Protein 3V2H (pdb70)

Secondary structure (DSSP, 8-state):
---EEEEET-SSHHHHHHHHHHHHTT-EEEEE----HHHHHHHHHHHHTT-SS-EEEE-----HHHHH---TTTTSS-SEEEE---------GGG--HHHHHHHHIIIIIHHHHHHHHHS---TTS-EEEEEE--GGGTS--TT-HHHHHHHHH--HHHHHHHHHGGGTEEEEEE---SB----TT-SPBPHHHHHHHHHHHHSSGGGG--S-EE--TTGGG-/---EEEEES-SSHHHHHHHHHHHHTT-EEEEES---HHHHHHHHHHHHTT-SS-EEEE-----HHHHH---HHHHSS-SEEEE---------GGG--HHHHHHHHIIIIIHHHHHHHHHS---TTS-EEEEEE--GGGTS--TT-HHHHHHHHH--HHHHHHHHTGGGTEEEEEE---SB---TT-SPBPHHHHHHHHHHHHSGGGGG--S-EE--TTSTT-

Foldseek 3Di:
DLAEEEFEACLAFLSVLLLQVVQLVAYEYEYEDDDDPVSQVVSQVVSVVRHPDHTYYQHQDLDLVSLVPPCCVPSVAHQEYEQDFADFFFDAPVPDDPVVLSVRLSRLAVSVVSNVVNRVVSLVVLAHEYEYEQACLLPPNDGRGVSNSVSSVNVVVQLVVCVVCVRSRYAGEYEHEAAAVSCAPQPDHNYSNNSSVVVVVCSDPVVSVPHSYYHYYNCNNVD/DLAEEEFEPCLDFQSVLLLQVVQLVAYEYEYEDDDDPVSQVVSQVVSVVRHPDHYYYQYQDLDLVSLLVPCCVPSVAHQEYEQDFADFDFDAPVPDDPVNLSRRLSRLAVSLVSNCVNRPPSLVVLAHEYEYEAAVLLVPNDGRGVSNSVSSVNLCVQLVVQVVCVR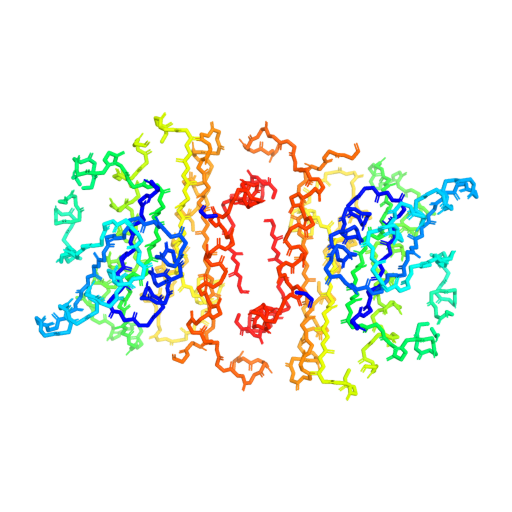RRYAGEYEHEAAACCAPQPDHDYSNNSSVVVVVCSDSVVSVPHSYYHYYNCNVVD

InterPro domains:
  IPR002347 Short-chain dehydrogenase/reductase SDR [PF00106] (3-197)
  IPR002347 Short-chain dehydrogenase/reductase SDR [PR00080] (80-91)
  IPR002347 Short-chain dehydrogenase/reductase SDR [PR00080] (133-141)
  IPR002347 Short-chain dehydrogenase/reductase SDR [PR00080] (153-172)
  IPR002347 Short-chain dehydrogenase/reductase SDR [PR00081] (4-21)
  IPR002347 Short-chain dehydrogenase/reductase SDR [PR00081] (80-91)
  IPR002347 Short-chain dehydrogenase/reductase SDR [PR00081] (127-143)
  IPR002347 Short-chain dehydrogenase/reductase SDR [PR00081] (153-172)
  IPR002347 Short-chain dehydrogenase/reductase SDR [PR00081] (174-191)
  IPR002347 Short-chain dehydrogenase/reductase SDR [PR00081] (219-239)
  IPR011294 3-hydroxybutyrate dehydrogenase [TIGR01963] (3-258)
  IPR020904 Short-chain dehydrogenase/reductase, conserved site [PS00061] (140-168)
  IPR036291 NAD(P)-binding domain superfamily [SSF51735] (3-257)
  IPR050259 Short-chain dehydrogenases/reductases [PTHR42879] (2-257)

B-factor: mean 44.95, std 5.5, range [20.0, 103.98]

Solvent-accessible surface area: 18504 Å² total

Nearest PDB structures (foldseek):
  8zax-assembly1_A  TM=9.103E-01  e=6.165E-22  Limosilactobacillus fermentum
  8yai-assembly1_A  TM=9.078E-01  e=9.492E-22  Limosilactobacillus fermentum
  4bmn-assembly1_B  TM=9.056E-01  e=1.488E-19  Ralstonia sp. DSMZ 6428
  6drr-assembly1_B  TM=8.746E-01  e=8.890E-19  Campylobacter jejuni
  6nj7-assembly1_D-2  TM=8.595E-01  e=1.605E-14  Homo sapiens

Radius of gyration: 22.9 Å; Cα contacts (8 Å, |Δi|>4): 1003; chains: 2; bounding box: 63×67×41 Å

Organism: Rhizobium meliloti (strain 1021) (NCBI:txid266834)

CATH classification: 3.40.50.720

Sequence (445 aa):
STKTAVITGSTSGIGLAIARTLAKAGANIVLNGFGAPDEIRTVTDEVAGLSSGTVLHHPADTKPSEIADAVADRFGGADILVNNAGVQFVEKIEDFPVEQWDRIIAVNLSSSFHTIRGAIPPKKKGWGRIINIASAHGLVASPFKSAYVAAKHGIGLTKTVALEVAESGVTVNSICPGYVLTGQPTKKFITVEQVASLALYLAGDDAAQITGTHVSDGGWTAQSTKTAVITGSTSGIGLAIARTLAKAGANIVLNGFGAPDEIRTVTDEVAGLSSGTVLHHPADTKPSEIADAVADRFGGADILVNNAGVQFVEKIEDFPVEQWDRIIAVNLSSSFHTIRGAIPPKKKGWGRIINIASAHGLVASPFKSAYVAAKHGIGLTKTVALEVAESGVTVNSICPGYVLGQPTKKFITVEQVASLALYLAGDDAAQITGTHVSDGGWTAQ

Structure (mmCIF, N/CA/C/O backbone):
data_3V2H
#
_entry.id   3V2H
#
_cell.length_a   89.166
_cell.length_b   89.166
_cell.length_c   140.318
_cell.angle_alpha   90.00
_cell.angle_beta   90.00
_cell.angle_gamma   90.00
#
_symmetry.space_group_name_H-M   'P 41 21 2'
#
loop_
_entity.id
_entity.type
_entity.pdbx_description
1 polymer 'D-beta-hydroxybutyrate dehydrogenase'
2 water water
#
loop_
_atom_site.group_PDB
_atom_site.id
_atom_site.type_symbol
_atom_site.label_atom_id
_atom_site.label_alt_id
_atom_site.label_comp_id
_atom_site.label_asym_id
_atom_site.label_entity_id
_atom_site.label_seq_id
_atom_site.pdbx_PDB_ins_code
_atom_site.Cartn_x
_atom_site.Cartn_y
_atom_site.Cartn_z
_atom_site.occupancy
_atom_site.B_iso_or_equiv
_atom_site.auth_seq_id
_atom_site.auth_comp_id
_atom_site.auth_asym_id
_atom_site.auth_atom_id
_atom_site.pdbx_PDB_model_num
ATOM 1 N N . SER A 1 22 ? -20.205 24.407 8.467 1.00 50.67 -1 SER A N 1
ATOM 2 C CA . SER A 1 22 ? -19.798 25.806 8.584 1.00 51.77 -1 SER A CA 1
ATOM 3 C C . SER A 1 22 ? -18.454 25.940 9.294 1.00 51.73 -1 SER A C 1
ATOM 4 O O . SER A 1 22 ? -18.257 25.419 10.396 1.00 51.35 -1 SER A O 1
ATOM 23 N N . THR A 1 25 ? -14.852 31.085 11.964 1.00 50.63 2 THR A N 1
ATOM 24 C CA . THR A 1 25 ? -13.784 31.145 12.977 1.00 50.74 2 THR A CA 1
ATOM 25 C C . THR A 1 25 ? -12.555 30.291 12.641 1.00 50.06 2 THR A C 1
ATOM 26 O O . THR A 1 25 ? -11.427 30.651 12.989 1.00 48.92 2 THR A O 1
ATOM 30 N N . LYS A 1 26 ? -12.781 29.161 11.976 1.00 48.58 3 LYS A N 1
ATOM 31 C CA . LYS A 1 26 ? -11.702 28.241 11.627 1.00 47.20 3 LYS A CA 1
ATOM 32 C C . LYS A 1 26 ? -10.787 28.772 10.523 1.00 46.03 3 LYS A C 1
ATOM 33 O O . LYS A 1 26 ? -11.243 29.403 9.572 1.00 46.07 3 LYS A O 1
ATOM 39 N N . THR A 1 27 ? -9.492 28.507 10.665 1.00 45.29 4 THR A N 1
ATOM 40 C CA . THR A 1 27 ? -8.492 29.003 9.727 1.00 45.07 4 THR A CA 1
ATOM 41 C C . THR A 1 27 ? -7.911 27.872 8.892 1.00 43.24 4 THR A C 1
ATOM 42 O O . THR A 1 27 ? -7.594 26.803 9.416 1.00 42.66 4 THR A O 1
ATOM 46 N N . ALA A 1 28 ? -7.765 28.109 7.594 1.00 42.63 5 ALA A N 1
ATOM 47 C CA . ALA A 1 28 ? -7.237 27.082 6.706 1.00 41.68 5 ALA A CA 1
ATOM 48 C C . ALA A 1 28 ? -6.018 27.563 5.936 1.00 41.16 5 ALA A C 1
ATOM 49 O O . ALA A 1 28 ? -6.069 28.574 5.244 1.00 42.43 5 ALA A O 1
ATOM 51 N N . VAL A 1 29 ? -4.918 26.836 6.064 1.00 40.51 6 VAL A N 1
ATOM 52 C CA . VAL A 1 29 ? -3.752 27.083 5.231 1.00 40.88 6 VAL A CA 1
ATOM 53 C C . VAL A 1 29 ? -3.794 26.092 4.073 1.00 40.56 6 VAL A C 1
ATOM 54 O O . VAL A 1 29 ? -4.104 24.917 4.274 1.00 40.31 6 VAL A O 1
ATOM 58 N N . ILE A 1 30 ? -3.505 26.559 2.863 1.00 39.87 7 ILE A N 1
ATOM 59 C CA . ILE A 1 30 ? -3.560 25.684 1.698 1.00 40.25 7 ILE A CA 1
ATOM 60 C C . ILE A 1 30 ? -2.436 25.966 0.710 1.00 40.97 7 ILE A C 1
ATOM 61 O O . ILE A 1 30 ? -2.429 26.999 0.041 1.00 42.02 7 ILE A O 1
ATOM 66 N N . THR A 1 31 ? -1.492 25.036 0.617 1.00 40.40 8 THR A N 1
ATOM 67 C CA . THR A 1 31 ? -0.347 25.193 -0.272 1.00 40.94 8 THR A CA 1
ATOM 68 C C . THR A 1 31 ? -0.728 24.900 -1.721 1.00 40.83 8 THR A C 1
ATOM 69 O O . THR A 1 31 ? -1.503 23.984 -1.997 1.00 41.07 8 THR A O 1
ATOM 73 N N . GLY A 1 32 ? -0.180 25.690 -2.640 1.00 41.22 9 GLY A N 1
ATOM 74 C CA . GLY A 1 32 ? -0.472 25.551 -4.056 1.00 41.21 9 GLY A CA 1
ATOM 75 C C . GLY A 1 32 ? -1.939 25.756 -4.386 1.00 40.98 9 GLY A C 1
ATOM 76 O O . GLY A 1 32 ? -2.543 24.945 -5.086 1.00 40.94 9 GLY A O 1
ATOM 77 N N . SER A 1 33 ? -2.515 26.848 -3.893 1.00 41.95 10 SER A N 1
ATOM 78 C CA . SER A 1 33 ? -3.946 27.083 -4.046 1.00 41.58 10 SER A CA 1
ATOM 79 C C . SER A 1 33 ? -4.275 28.271 -4.943 1.00 42.30 10 SER A C 1
ATOM 80 O O . SER A 1 33 ? -5.421 28.710 -4.994 1.00 42.84 10 SER A O 1
ATOM 83 N N . THR A 1 34 ? -3.277 28.786 -5.653 1.00 42.74 11 THR A N 1
ATOM 84 C CA . THR A 1 34 ? -3.504 29.884 -6.581 1.00 43.26 11 THR A CA 1
ATOM 85 C C . THR A 1 34 ? -4.129 29.377 -7.877 1.00 43.12 11 THR A C 1
ATOM 86 O O . THR A 1 34 ? -4.407 30.152 -8.793 1.00 43.37 11 THR A O 1
ATOM 90 N N . SER A 1 35 ? -4.346 28.068 -7.944 1.00 42.93 12 SER A N 1
ATOM 91 C CA . SER A 1 35 ? -4.987 27.451 -9.096 1.00 43.11 12 SER A CA 1
ATOM 92 C C . SER A 1 35 ? -5.397 26.018 -8.781 1.00 42.71 12 SER A C 1
ATOM 93 O O . SER A 1 35 ? -5.177 25.526 -7.674 1.00 42.30 12 SER A O 1
ATOM 96 N N . GLY A 1 36 ? -6.007 25.365 -9.764 1.00 42.73 13 GLY A N 1
ATOM 97 C CA . GLY A 1 36 ? -6.327 23.952 -9.684 1.00 42.44 13 GLY A CA 1
ATOM 98 C C . GLY A 1 36 ? -7.021 23.495 -8.415 1.00 42.35 13 GLY A C 1
ATOM 99 O O . GLY A 1 36 ? -7.852 24.206 -7.842 1.00 42.20 13 GLY A O 1
ATOM 100 N N . ILE A 1 37 ? -6.665 22.292 -7.975 1.00 41.68 14 ILE A N 1
ATOM 101 C CA . ILE A 1 37 ? -7.343 21.639 -6.859 1.00 40.98 14 ILE A CA 1
ATOM 102 C C . ILE A 1 37 ? -7.322 22.465 -5.584 1.00 40.48 14 ILE A C 1
ATOM 103 O O . ILE A 1 37 ? -8.356 22.656 -4.951 1.00 40.40 14 ILE A O 1
ATOM 108 N N . GLY A 1 38 ? -6.143 22.943 -5.203 1.00 40.80 15 GLY A N 1
ATOM 109 C CA . GLY A 1 38 ? -6.004 23.736 -3.996 1.00 40.58 15 GLY A CA 1
ATOM 110 C C . GLY A 1 38 ? -6.932 24.935 -3.986 1.00 41.26 15 GLY A C 1
ATOM 111 O O . GLY A 1 38 ? -7.529 25.254 -2.961 1.00 41.44 15 GLY A O 1
ATOM 112 N N . LEU A 1 39 ? -7.050 25.598 -5.132 1.00 41.08 16 LEU A N 1
ATOM 113 C CA . LEU A 1 39 ? -7.927 26.754 -5.266 1.00 41.29 16 LEU A CA 1
ATOM 114 C C . LEU A 1 39 ? -9.393 26.363 -5.092 1.00 41.83 16 LEU A C 1
ATOM 115 O O . LEU A 1 39 ? -10.140 27.018 -4.368 1.00 42.12 16 LEU A O 1
ATOM 120 N N . ALA A 1 40 ? -9.805 25.292 -5.761 1.00 41.67 17 ALA A N 1
ATOM 121 C CA . ALA A 1 40 ? -11.155 24.772 -5.597 1.00 41.34 17 ALA A CA 1
ATOM 122 C C . ALA A 1 40 ? -11.456 24.528 -4.124 1.00 41.43 17 ALA A C 1
ATOM 123 O O . ALA A 1 40 ? -12.569 24.764 -3.662 1.00 42.30 17 ALA A O 1
ATOM 125 N N . ILE A 1 41 ? -10.460 24.050 -3.389 1.00 40.89 18 ILE A N 1
ATOM 126 C CA . ILE A 1 41 ? -10.651 23.710 -1.988 1.00 40.87 18 ILE A CA 1
ATOM 127 C C . ILE A 1 41 ? -10.640 24.961 -1.132 1.00 41.37 18 ILE A C 1
ATOM 128 O O . ILE A 1 41 ? -11.401 25.074 -0.174 1.00 42.14 18 ILE A O 1
ATOM 133 N N . ALA A 1 42 ? -9.771 25.901 -1.476 1.00 41.57 19 ALA A N 1
ATOM 134 C CA . ALA A 1 42 ? -9.774 27.194 -0.813 1.00 41.88 19 ALA A CA 1
ATOM 135 C C . ALA A 1 42 ? -11.133 27.868 -0.968 1.00 42.68 19 ALA A C 1
ATOM 136 O O . ALA A 1 42 ? -11.630 28.485 -0.031 1.00 43.94 19 ALA A O 1
ATOM 138 N N . ARG A 1 43 ? -11.736 27.748 -2.146 1.00 42.02 20 ARG A N 1
ATOM 139 C CA . ARG A 1 43 ? -13.041 28.353 -2.387 1.00 42.78 20 ARG A CA 1
ATOM 140 C C . ARG A 1 43 ? -14.126 27.694 -1.544 1.00 44.06 20 ARG A C 1
ATOM 141 O O . ARG A 1 43 ? -14.944 28.373 -0.918 1.00 45.31 20 ARG A O 1
ATOM 149 N N . THR A 1 44 ? -14.128 26.367 -1.532 1.00 43.84 21 THR A N 1
ATOM 150 C CA . THR A 1 44 ? -15.133 25.609 -0.797 1.00 43.79 21 THR A CA 1
ATOM 151 C C . THR A 1 44 ? -15.113 25.978 0.679 1.00 43.94 21 THR A C 1
ATOM 152 O O . TH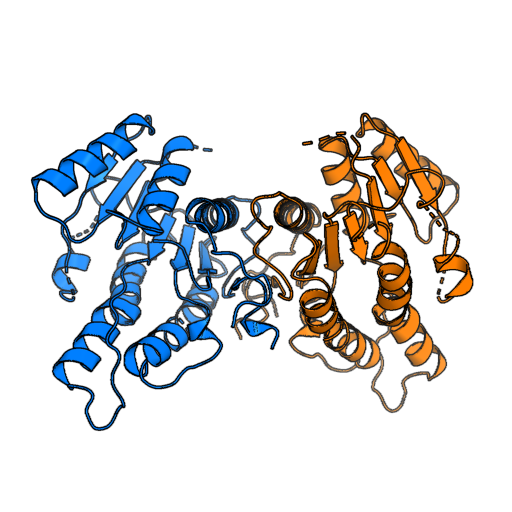R A 1 44 ? -16.147 26.294 1.261 1.00 44.96 21 THR A O 1
ATOM 156 N N . LEU A 1 45 ? -13.928 25.951 1.276 1.00 43.42 22 LEU A N 1
ATOM 157 C CA . LEU A 1 45 ? -13.776 26.325 2.677 1.00 44.88 22 LEU A CA 1
ATOM 158 C C . LEU A 1 45 ? -14.153 27.788 2.934 1.00 46.24 22 LEU A C 1
ATOM 159 O O . LEU A 1 45 ? -14.642 28.136 4.010 1.00 46.54 22 LEU A O 1
ATOM 164 N N . ALA A 1 46 ? -13.927 28.640 1.938 1.00 45.51 23 ALA A N 1
ATOM 165 C CA . ALA A 1 46 ? -14.268 30.051 2.055 1.00 45.98 23 ALA A CA 1
ATOM 166 C C . ALA A 1 46 ? -15.782 30.246 2.131 1.00 47.52 23 ALA A C 1
ATOM 167 O O . ALA A 1 46 ? -16.275 31.008 2.961 1.00 48.61 23 ALA A O 1
ATOM 169 N N . LYS A 1 47 ? -16.522 29.548 1.275 1.00 46.93 24 LYS A N 1
ATOM 170 C CA . LYS A 1 47 ? -17.980 29.648 1.296 1.00 48.08 24 LYS A CA 1
ATOM 171 C C . LYS A 1 47 ? -18.548 29.190 2.640 1.00 48.52 24 LYS A C 1
ATOM 172 O O . LYS A 1 47 ? -19.702 29.468 2.966 1.00 48.80 24 LYS A O 1
ATOM 178 N N . ALA A 1 48 ? -17.730 28.486 3.415 1.00 48.28 25 ALA A N 1
ATOM 179 C CA . ALA A 1 48 ? -18.179 27.906 4.674 1.00 48.79 25 ALA A CA 1
ATOM 180 C C . ALA A 1 48 ? -17.878 28.815 5.863 1.00 49.68 25 ALA A C 1
ATOM 181 O O . ALA A 1 48 ? -18.318 28.550 6.982 1.00 50.32 25 ALA A O 1
ATOM 183 N N . GLY A 1 49 ? -17.125 29.882 5.617 1.00 48.96 26 GLY A N 1
ATOM 184 C CA . GLY A 1 49 ? -16.866 30.885 6.634 1.00 49.53 26 GLY A CA 1
ATOM 185 C C . GLY A 1 49 ? -15.441 30.946 7.148 1.00 49.77 26 GLY A C 1
ATOM 186 O O . GLY A 1 49 ? -15.122 31.758 8.017 1.00 50.61 26 GLY A O 1
ATOM 187 N N . ALA A 1 50 ? -14.573 30.098 6.609 1.00 48.52 27 ALA A N 1
ATOM 188 C CA . ALA A 1 50 ? -13.218 29.973 7.135 1.00 47.79 27 ALA A CA 1
ATOM 189 C C . ALA A 1 50 ? -12.294 31.076 6.640 1.00 46.92 27 ALA A C 1
ATOM 190 O O . ALA A 1 50 ? -12.431 31.551 5.516 1.00 47.15 27 ALA A O 1
ATOM 192 N N . ASN A 1 51 ? -11.366 31.496 7.494 1.00 46.57 28 ASN A N 1
ATOM 193 C CA . ASN A 1 51 ? -10.271 32.346 7.056 1.00 45.14 28 ASN A CA 1
ATOM 194 C C . ASN A 1 51 ? -9.353 31.484 6.212 1.00 44.88 28 ASN A C 1
ATOM 195 O O . ASN A 1 51 ? -9.132 30.315 6.527 1.00 45.31 28 ASN A O 1
ATOM 200 N N . ILE A 1 52 ? -8.818 32.045 5.138 1.00 43.95 29 ILE A N 1
ATOM 201 C CA . ILE A 1 52 ? -7.958 31.271 4.259 1.00 42.97 29 ILE A CA 1
ATOM 202 C C . ILE A 1 52 ? -6.598 31.918 4.086 1.00 43.11 29 ILE A C 1
ATOM 203 O O . ILE A 1 52 ? -6.487 33.137 3.958 1.00 43.82 29 ILE A O 1
ATOM 208 N N . VAL A 1 53 ? -5.563 31.087 4.089 1.00 42.63 30 VAL A N 1
ATOM 209 C CA . VAL A 1 53 ? -4.228 31.534 3.731 1.00 42.25 30 VAL A CA 1
ATOM 210 C C . VAL A 1 53 ? -3.800 30.836 2.448 1.00 42.36 30 VAL A C 1
ATOM 211 O O . VAL A 1 53 ? -3.466 29.652 2.455 1.00 41.58 30 VAL A O 1
ATOM 215 N N . LEU A 1 54 ? -3.829 31.574 1.344 1.00 42.90 31 LEU A N 1
ATOM 216 C CA . LEU A 1 54 ? -3.413 31.045 0.053 1.00 42.74 31 LEU A CA 1
ATOM 217 C C . LEU A 1 54 ? -1.898 30.995 -0.069 1.00 43.09 31 LEU A C 1
ATOM 218 O O . LEU A 1 54 ? -1.181 31.754 0.582 1.00 43.81 31 LEU A O 1
ATOM 223 N N . ASN A 1 55 ? -1.414 30.100 -0.917 1.00 42.64 32 ASN A N 1
ATOM 224 C CA . ASN A 1 55 ? 0.012 29.990 -1.166 1.00 42.91 32 ASN A CA 1
ATOM 225 C C . ASN A 1 55 ? 0.251 29.449 -2.562 1.00 43.69 32 ASN A C 1
ATOM 226 O O . ASN A 1 55 ? -0.530 28.638 -3.053 1.00 43.63 32 ASN A O 1
ATOM 231 N N . GLY A 1 56 ? 1.313 29.905 -3.216 1.00 45.89 33 GLY A N 1
ATOM 232 C CA . GLY A 1 56 ? 1.654 29.360 -4.516 1.00 47.58 33 GLY A CA 1
ATOM 233 C C . GLY A 1 56 ? 2.242 30.309 -5.542 1.00 49.29 33 GLY A C 1
ATOM 234 O O . GLY A 1 56 ? 2.292 31.526 -5.355 1.00 48.64 33 GLY A O 1
ATOM 235 N N . PHE A 1 57 ? 2.688 29.708 -6.640 1.00 51.11 34 PHE A N 1
ATOM 236 C CA . PHE A 1 57 ? 3.301 30.400 -7.764 1.00 52.86 34 PHE A CA 1
ATOM 237 C C . PHE A 1 57 ? 2.318 31.354 -8.435 1.00 53.34 34 PHE A C 1
ATOM 238 O O . PHE A 1 57 ? 1.110 31.282 -8.202 1.00 51.61 34 PHE A O 1
ATOM 246 N N . GLY A 1 58 ? 2.845 32.235 -9.282 1.00 54.09 35 GLY A N 1
ATOM 247 C CA . GLY A 1 58 ? 2.015 33.152 -10.040 1.00 53.19 35 GLY A CA 1
ATOM 248 C C . GLY A 1 58 ? 2.541 34.574 -10.074 1.00 53.95 35 GLY A C 1
ATOM 249 O O . GLY A 1 58 ? 3.103 35.068 -9.096 1.00 53.66 35 GLY A O 1
ATOM 250 N N . ALA A 1 59 ? 2.358 35.228 -11.218 1.00 54.26 36 ALA A N 1
ATOM 251 C CA . ALA A 1 59 ? 2.678 36.641 -11.363 1.00 53.01 36 ALA A CA 1
ATOM 252 C C . ALA A 1 59 ? 1.885 37.452 -10.343 1.00 52.57 36 ALA A C 1
ATOM 253 O O . ALA A 1 59 ? 0.838 37.007 -9.873 1.00 52.27 36 ALA A O 1
ATOM 255 N N . PRO A 1 60 ? 2.383 38.648 -9.996 1.00 52.76 37 PRO A N 1
ATOM 256 C CA . PRO A 1 60 ? 1.717 39.506 -9.009 1.00 52.00 37 PRO A CA 1
ATOM 257 C C . PRO A 1 60 ? 0.261 39.775 -9.369 1.00 51.93 37 PRO A C 1
ATOM 258 O O . PRO A 1 60 ? -0.611 39.675 -8.508 1.00 51.61 37 PRO A O 1
ATOM 262 N N . ASP A 1 61 ? 0.011 40.113 -10.629 1.00 52.37 38 ASP A N 1
ATOM 263 C CA . ASP A 1 61 ? -1.339 40.380 -11.111 1.00 52.84 38 ASP A CA 1
ATOM 264 C C . ASP A 1 61 ? -2.300 39.243 -10.769 1.00 52.86 38 ASP A C 1
ATOM 265 O O . ASP A 1 61 ? -3.405 39.471 -10.277 1.00 52.21 38 ASP A O 1
ATOM 270 N N . GLU A 1 62 ? -1.871 38.015 -11.039 1.00 53.07 39 GLU A N 1
ATOM 271 C CA . GLU A 1 62 ? -2.690 36.838 -10.779 1.00 52.74 39 GLU A CA 1
ATOM 272 C C . GLU A 1 62 ? -2.937 36.618 -9.289 1.00 51.54 39 GLU A C 1
ATOM 273 O O . GLU A 1 62 ? -4.074 36.402 -8.870 1.00 51.96 39 GLU A O 1
ATOM 279 N N . ILE A 1 63 ? -1.871 36.681 -8.497 1.00 50.94 40 ILE A N 1
ATOM 280 C CA . ILE A 1 63 ? -1.963 36.482 -7.052 1.00 50.52 40 ILE A CA 1
ATOM 281 C C . ILE A 1 63 ? -3.076 37.301 -6.393 1.00 50.94 40 ILE A C 1
ATOM 282 O O . ILE A 1 63 ? -3.834 36.781 -5.572 1.00 50.63 40 ILE A O 1
ATOM 287 N N . ARG A 1 64 ? -3.174 38.578 -6.750 1.00 51.26 41 ARG A N 1
ATOM 288 C CA . ARG A 1 64 ? -4.190 39.449 -6.160 1.00 51.68 41 ARG A CA 1
ATOM 289 C C . ARG A 1 64 ? -5.591 39.221 -6.736 1.00 51.52 41 ARG A C 1
ATOM 290 O O . ARG A 1 64 ? -6.592 39.363 -6.028 1.00 50.58 41 ARG A O 1
ATOM 298 N N . THR A 1 65 ? -5.662 38.863 -8.013 1.00 50.77 42 THR A N 1
ATOM 299 C CA . THR A 1 65 ? -6.943 38.531 -8.618 1.00 50.88 42 THR A CA 1
ATOM 300 C C . THR A 1 65 ? -7.564 37.355 -7.871 1.00 50.83 42 THR A C 1
ATOM 301 O O . THR A 1 65 ? -8.715 37.413 -7.436 1.00 50.82 42 THR A O 1
ATOM 305 N N . VAL A 1 66 ? -6.782 36.292 -7.713 1.00 50.12 43 VAL A N 1
ATOM 306 C CA . VAL A 1 66 ? -7.238 35.090 -7.027 1.00 49.93 43 VAL A CA 1
ATOM 307 C C . VAL A 1 66 ? -7.579 35.367 -5.564 1.00 49.63 43 VAL A C 1
ATOM 308 O O . VAL A 1 66 ? -8.582 34.879 -5.043 1.00 48.86 43 VAL A O 1
ATOM 312 N N . THR A 1 67 ? -6.737 36.152 -4.903 1.00 49.38 44 THR A N 1
ATOM 313 C CA . THR A 1 67 ? -6.926 36.449 -3.491 1.00 48.88 44 THR A CA 1
ATOM 314 C C . THR A 1 67 ? -8.238 37.182 -3.245 1.00 49.39 44 THR A C 1
ATOM 315 O O . THR A 1 67 ? -8.904 36.946 -2.239 1.00 49.35 44 THR A O 1
ATOM 319 N N . ASP A 1 68 ? -8.604 38.072 -4.162 1.00 50.34 45 ASP A N 1
ATOM 320 C CA . ASP A 1 68 ? -9.885 38.767 -4.083 1.00 50.11 45 ASP A CA 1
ATOM 321 C C . ASP A 1 68 ? -11.014 37.778 -4.308 1.00 50.05 45 ASP A C 1
ATOM 322 O O . ASP A 1 68 ? -11.915 37.646 -3.481 1.00 49.92 45 ASP A O 1
ATOM 327 N N . GLU A 1 69 ? -10.953 37.099 -5.450 1.00 49.83 46 GLU A N 1
ATOM 328 C CA . GLU A 1 69 ? -11.896 36.048 -5.809 1.00 49.42 46 GLU A CA 1
ATOM 329 C C . GLU A 1 69 ? -12.338 35.257 -4.581 1.00 49.75 46 GLU A C 1
ATOM 330 O O . GLU A 1 69 ? -13.535 35.156 -4.288 1.00 49.82 46 GLU A O 1
ATOM 336 N N . VAL A 1 70 ? -11.367 34.715 -3.855 1.00 49.31 47 VAL A N 1
ATOM 337 C CA . VAL A 1 70 ? -11.660 33.901 -2.681 1.00 49.46 47 VAL A CA 1
ATOM 338 C C . VAL A 1 70 ? -12.195 34.759 -1.530 1.00 49.14 47 VAL A C 1
ATOM 339 O O . VAL A 1 70 ? -13.193 34.411 -0.895 1.00 49.23 47 VAL A O 1
ATOM 343 N N . ALA A 1 71 ? -11.535 35.884 -1.273 1.00 49.45 48 ALA A N 1
ATOM 344 C CA . ALA A 1 71 ? -11.989 36.817 -0.244 1.00 49.70 48 ALA A CA 1
ATOM 345 C C . ALA A 1 71 ? -13.472 37.145 -0.408 1.00 50.08 48 ALA A C 1
ATOM 346 O O . ALA A 1 71 ? -14.227 37.167 0.568 1.00 50.02 48 ALA A O 1
ATOM 348 N N . GLY A 1 72 ? -13.881 37.389 -1.649 1.00 49.59 49 GLY A N 1
ATOM 349 C CA . GLY A 1 72 ? -15.253 37.752 -1.951 1.00 49.82 49 GLY A CA 1
ATOM 350 C C . GLY A 1 72 ? -16.282 36.742 -1.476 1.00 50.45 49 GLY A C 1
ATOM 351 O O . GLY A 1 72 ? -17.468 37.060 -1.371 1.00 50.41 49 GLY A O 1
ATOM 352 N N . LEU A 1 73 ? -15.831 35.525 -1.188 1.00 50.30 50 LEU A N 1
ATOM 353 C CA . LEU A 1 73 ? -16.726 34.461 -0.742 1.00 49.69 50 LEU A CA 1
ATOM 354 C C . LEU A 1 73 ? -16.799 34.387 0.782 1.00 50.36 50 LEU A C 1
ATOM 355 O O . LEU A 1 73 ? -17.874 34.191 1.354 1.00 50.84 50 LEU A O 1
ATOM 360 N N . SER A 1 74 ? -15.650 34.545 1.431 1.00 49.60 51 SER A N 1
ATOM 361 C CA . SER A 1 74 ? -15.557 34.404 2.880 1.00 49.60 51 SER A CA 1
ATOM 362 C C . SER A 1 74 ? -15.821 35.702 3.642 1.00 50.95 51 SER A C 1
ATOM 363 O O . SER A 1 74 ? -15.327 36.772 3.269 1.00 50.92 51 SER A O 1
ATOM 366 N N . SER A 1 75 ? -16.598 35.593 4.717 1.00 51.04 52 SER A N 1
ATOM 367 C CA . SER A 1 75 ? -16.819 36.711 5.632 1.00 51.17 52 SER A CA 1
ATOM 368 C C . SER A 1 75 ? -15.628 36.861 6.580 1.00 50.52 52 SER A C 1
ATOM 369 O O . SER A 1 75 ? -15.555 37.809 7.362 1.00 50.63 52 SER A O 1
ATOM 372 N N . GLY A 1 76 ? -14.699 35.913 6.507 1.00 49.16 53 GLY A N 1
ATOM 373 C CA . GLY A 1 76 ? -13.477 35.979 7.287 1.00 48.50 53 GLY A CA 1
ATOM 374 C C . GLY A 1 76 ? -12.329 36.562 6.486 1.00 47.82 53 GLY A C 1
ATOM 375 O O . GLY A 1 76 ? -12.520 37.013 5.355 1.00 49.04 53 GLY A O 1
ATOM 376 N N . THR A 1 77 ? -11.132 36.543 7.067 1.00 46.00 54 THR A N 1
ATOM 377 C CA . THR A 1 77 ? -9.947 37.115 6.428 1.00 45.78 54 THR A CA 1
ATOM 378 C C . THR A 1 77 ? -9.325 36.183 5.390 1.00 44.71 54 THR A C 1
ATOM 379 O O . THR A 1 77 ? -9.083 35.010 5.661 1.00 45.38 54 THR A O 1
ATOM 383 N N . VAL A 1 78 ? -9.063 36.711 4.201 1.00 44.42 55 VAL A N 1
ATOM 384 C CA . VAL A 1 78 ? -8.383 35.947 3.161 1.00 44.78 55 VAL A CA 1
ATOM 385 C C . VAL A 1 78 ? -7.121 36.683 2.719 1.00 44.53 55 VAL A C 1
ATOM 386 O O . VAL A 1 78 ? -7.172 37.864 2.373 1.00 44.09 55 VAL A O 1
ATOM 390 N N . LEU A 1 79 ? -5.989 35.988 2.740 1.00 44.17 56 LEU A N 1
ATOM 391 C CA . LEU A 1 79 ? -4.725 36.590 2.330 1.00 44.58 56 LEU A CA 1
ATOM 392 C C . LEU A 1 79 ? -3.775 35.531 1.770 1.00 44.06 56 LEU A C 1
ATOM 393 O O . LEU A 1 79 ? -4.027 34.337 1.908 1.00 43.80 56 LEU A O 1
ATOM 398 N N . HIS A 1 80 ? -2.694 35.968 1.131 1.00 43.94 57 HIS A N 1
ATOM 399 C CA . HIS A 1 80 ? -1.776 35.044 0.465 1.00 44.03 57 HIS A CA 1
ATOM 400 C C . HIS A 1 80 ? -0.355 35.142 1.012 1.00 44.34 57 HIS A C 1
ATOM 401 O O . HIS A 1 80 ? 0.119 36.224 1.361 1.00 44.34 57 HIS A O 1
ATOM 408 N N . HIS A 1 81 ? 0.314 33.997 1.100 1.00 44.13 58 HIS A N 1
ATOM 409 C CA . HIS A 1 81 ? 1.710 33.960 1.516 1.00 44.38 58 HIS A CA 1
ATOM 410 C C . HIS A 1 81 ? 2.554 33.333 0.412 1.00 44.00 58 HIS A C 1
ATOM 411 O O . HIS A 1 81 ? 2.163 32.321 -0.177 1.00 43.35 58 HIS A O 1
ATOM 418 N N . PRO A 1 82 ? 3.712 33.944 0.125 1.00 43.74 59 PRO A N 1
ATOM 419 C CA . PRO A 1 82 ? 4.576 33.589 -1.005 1.00 44.06 59 PRO A CA 1
ATOM 420 C C . PRO A 1 82 ? 5.628 32.537 -0.677 1.00 43.98 59 PRO A C 1
ATOM 421 O O . PRO A 1 82 ? 6.612 32.434 -1.410 1.00 44.61 59 PRO A O 1
ATOM 425 N N . ALA A 1 83 ? 5.442 31.776 0.394 1.00 43.56 60 ALA A N 1
ATOM 426 C CA . ALA A 1 83 ? 6.468 30.828 0.808 1.00 43.30 60 ALA A CA 1
ATOM 427 C C . ALA A 1 83 ? 6.809 29.862 -0.322 1.00 43.24 60 ALA A C 1
ATOM 428 O O . ALA A 1 83 ? 5.922 29.286 -0.949 1.00 43.26 60 ALA A O 1
ATOM 430 N N . ASP A 1 84 ? 8.102 29.709 -0.585 1.00 42.76 61 ASP A N 1
ATOM 431 C CA . ASP A 1 84 ? 8.579 28.770 -1.588 1.00 42.60 61 ASP A CA 1
ATOM 432 C C . ASP A 1 84 ? 8.729 27.380 -0.975 1.00 43.22 61 ASP A C 1
ATOM 433 O O . ASP A 1 84 ? 9.515 27.175 -0.050 1.00 42.35 61 ASP A O 1
ATOM 446 N N . THR A 1 86 ? 10.265 24.967 -1.626 1.00 41.63 63 THR A N 1
ATOM 447 C CA . THR A 1 86 ? 11.600 24.378 -1.648 1.00 41.85 63 THR A CA 1
ATOM 448 C C . THR A 1 86 ? 12.456 24.932 -0.511 1.00 42.39 63 THR A C 1
ATOM 449 O O . THR A 1 86 ? 13.437 24.307 -0.099 1.00 41.42 63 THR A O 1
ATOM 453 N N . LYS A 1 87 ? 12.067 26.102 -0.004 1.00 43.00 64 LYS A N 1
ATOM 454 C CA . LYS A 1 87 ? 12.811 26.785 1.052 1.00 43.21 64 LYS A CA 1
ATOM 455 C C . LYS A 1 87 ? 12.114 26.673 2.407 1.00 42.89 64 LYS A C 1
ATOM 456 O O . LYS A 1 87 ? 11.290 27.515 2.760 1.00 42.72 64 LYS A O 1
ATOM 462 N N . PRO A 1 88 ? 12.465 25.637 3.180 1.00 43.41 65 PRO A N 1
ATOM 463 C CA . PRO A 1 88 ? 11.784 25.304 4.438 1.00 43.31 65 PRO A CA 1
ATOM 464 C C . PRO A 1 88 ? 11.720 26.472 5.422 1.00 43.24 65 PRO A C 1
ATOM 465 O O . PRO A 1 88 ? 10.752 26.568 6.174 1.00 43.62 65 PRO A O 1
ATOM 469 N N . SER A 1 89 ? 12.724 27.342 5.419 1.00 43.21 66 SER A N 1
ATOM 470 C CA . SER A 1 89 ? 12.700 28.512 6.291 1.00 43.62 66 SER A CA 1
ATOM 471 C C . SER A 1 89 ? 11.542 29.443 5.924 1.00 44.06 66 SER A C 1
ATOM 472 O O . SER A 1 89 ? 10.941 30.064 6.796 1.00 44.92 66 SER A O 1
ATOM 475 N N . GLU A 1 90 ? 11.233 29.536 4.633 1.00 43.10 67 GLU A N 1
ATOM 476 C CA . GLU A 1 90 ? 10.109 30.349 4.178 1.00 43.52 67 GLU A CA 1
ATOM 477 C C . GLU A 1 90 ? 8.788 29.713 4.586 1.00 44.34 67 GLU A C 1
ATOM 478 O O . GLU A 1 90 ? 7.846 30.404 4.979 1.00 45.01 67 GLU A O 1
ATOM 484 N N . ILE A 1 91 ? 8.723 28.391 4.481 1.00 43.71 68 ILE A N 1
ATOM 485 C CA . ILE A 1 91 ? 7.588 27.640 4.995 1.00 43.54 68 ILE A CA 1
ATOM 486 C C . ILE A 1 91 ? 7.444 27.910 6.491 1.00 43.79 68 ILE A C 1
ATOM 487 O O . ILE A 1 91 ? 6.337 28.083 7.002 1.00 43.94 68 ILE A O 1
ATOM 492 N N . ALA A 1 92 ? 8.579 27.955 7.184 1.00 43.58 69 ALA A N 1
ATOM 493 C CA . ALA A 1 92 ? 8.602 28.194 8.622 1.00 44.13 69 ALA A CA 1
ATOM 494 C C . ALA A 1 92 ? 8.016 29.558 8.970 1.00 44.63 69 ALA A C 1
ATOM 495 O O . ALA A 1 92 ? 7.294 29.698 9.957 1.00 44.88 69 ALA A O 1
ATOM 497 N N . ASP A 1 93 ? 8.326 30.558 8.152 1.00 44.51 70 ASP A N 1
ATOM 498 C CA . ASP A 1 93 ? 7.814 31.907 8.366 1.00 45.09 70 ASP A CA 1
ATOM 499 C C . ASP A 1 93 ? 6.303 31.979 8.137 1.00 45.13 70 ASP A C 1
ATOM 500 O O . ASP A 1 93 ? 5.577 32.579 8.930 1.00 44.42 70 ASP A O 1
ATOM 521 N N . ALA A 1 96 ? 4.760 30.487 11.014 1.00 45.26 73 ALA A N 1
ATOM 522 C CA . ALA A 1 96 ? 4.869 31.378 12.159 1.00 44.97 73 ALA A CA 1
ATOM 523 C C . ALA A 1 96 ? 3.845 32.505 12.052 1.00 45.81 73 ALA A C 1
ATOM 524 O O . ALA A 1 96 ? 3.151 32.811 13.018 1.00 46.57 73 ALA A O 1
ATOM 534 N N . VAL A 1 98 ? 1.018 32.514 10.605 1.00 46.76 75 VAL A N 1
ATOM 535 C CA . VAL A 1 98 ? -0.302 31.951 10.880 1.00 46.30 75 VAL A CA 1
ATOM 536 C C . VAL A 1 98 ? -0.569 31.849 12.378 1.00 45.57 75 VAL A C 1
ATOM 537 O O . VAL A 1 98 ? -1.631 32.242 12.860 1.00 45.71 75 VAL A O 1
ATOM 541 N N . ALA A 1 99 ? 0.404 31.322 13.112 1.00 45.78 76 ALA A N 1
ATOM 542 C CA . ALA A 1 99 ? 0.279 31.187 14.559 1.00 46.32 76 ALA A CA 1
ATOM 543 C C . ALA A 1 99 ? 0.041 32.537 15.235 1.00 46.87 76 ALA A C 1
ATOM 544 O O . ALA A 1 99 ? -0.696 32.632 16.215 1.00 46.26 76 ALA A O 1
ATOM 546 N N . ASP A 1 100 ? 0.665 33.579 14.699 1.00 47.08 77 ASP A N 1
ATOM 547 C CA . ASP A 1 100 ? 0.566 34.911 15.281 1.00 47.69 77 ASP A CA 1
ATOM 548 C C . ASP A 1 100 ? -0.753 35.586 14.909 1.00 48.36 77 ASP A C 1
ATOM 549 O O . ASP A 1 100 ? -1.442 36.154 15.759 1.00 48.58 77 ASP A O 1
ATOM 554 N N . ARG A 1 101 ? -1.095 35.513 13.629 1.00 47.66 78 ARG A N 1
ATOM 555 C CA . ARG A 1 101 ? -2.296 36.148 13.102 1.00 47.67 78 ARG A CA 1
ATOM 556 C C . ARG A 1 101 ? -3.598 35.461 13.510 1.00 47.14 78 ARG A C 1
ATOM 557 O O . ARG A 1 101 ? -4.571 36.127 13.861 1.00 48.11 78 ARG A O 1
ATOM 565 N N . PHE A 1 102 ? -3.623 34.134 13.455 1.00 46.44 79 PHE A N 1
ATOM 566 C CA . PHE A 1 102 ? -4.851 33.398 13.741 1.00 46.35 79 PHE A CA 1
ATOM 567 C C . PHE A 1 102 ? -4.716 32.416 14.902 1.00 46.35 79 PHE A C 1
ATOM 568 O O . PHE A 1 102 ? -5.683 31.754 15.275 1.00 46.32 79 PHE A O 1
ATOM 576 N N . GLY A 1 103 ? -3.522 32.317 15.473 1.00 46.51 80 GLY A N 1
ATOM 577 C CA . GLY A 1 103 ? -3.292 31.374 16.549 1.00 45.33 80 GLY A CA 1
ATOM 578 C C . GLY A 1 103 ? -3.269 29.954 16.020 1.00 45.07 80 GLY A C 1
ATOM 579 O O . GLY A 1 103 ? -3.748 29.026 16.674 1.00 45.29 80 GLY A O 1
ATOM 580 N N . GLY A 1 104 ? -2.724 29.791 14.819 1.00 44.77 81 GLY A N 1
ATOM 581 C CA . GLY A 1 104 ? -2.517 28.475 14.246 1.00 44.16 81 GLY A CA 1
ATOM 582 C C . GLY A 1 104 ? -3.644 27.986 13.360 1.00 44.03 81 GLY A C 1
ATOM 583 O O . GLY A 1 104 ? -4.819 28.241 13.628 1.00 44.35 81 GLY A O 1
ATOM 584 N N . ALA A 1 105 ? -3.276 27.267 12.304 1.00 43.58 82 ALA A N 1
ATOM 585 C CA . ALA A 1 105 ? -4.242 26.715 11.362 1.00 41.98 82 ALA A CA 1
ATOM 586 C C . ALA A 1 105 ? -5.054 25.587 11.984 1.00 41.38 82 ALA A C 1
ATOM 587 O O . ALA A 1 105 ? -4.510 24.702 12.640 1.00 41.29 82 ALA A O 1
ATOM 589 N N . ASP A 1 106 ? -6.364 25.630 11.774 1.00 41.77 83 ASP A N 1
ATOM 590 C CA . ASP A 1 106 ? -7.243 24.550 12.198 1.00 41.40 83 ASP A CA 1
ATOM 591 C C . ASP A 1 106 ? -7.277 23.483 11.120 1.00 40.27 83 ASP A C 1
ATOM 592 O O . ASP A 1 106 ? -7.382 22.291 11.411 1.00 39.80 83 ASP A O 1
ATOM 597 N N . ILE A 1 107 ? -7.182 23.924 9.871 1.00 40.03 84 ILE A N 1
ATOM 598 C CA . ILE A 1 107 ? -7.152 23.013 8.737 1.00 39.12 84 ILE A CA 1
ATOM 599 C C . ILE A 1 107 ? -5.905 23.247 7.905 1.00 38.56 84 ILE A C 1
ATOM 600 O O . ILE A 1 107 ? -5.541 24.382 7.619 1.00 39.41 84 ILE A O 1
ATOM 605 N N . LEU A 1 108 ? -5.260 22.161 7.507 1.00 38.54 85 LEU A N 1
ATOM 606 C CA . LEU A 1 108 ? -4.040 22.241 6.728 1.00 38.38 85 LEU A CA 1
ATOM 607 C C . LEU A 1 108 ? -4.097 21.239 5.591 1.00 38.08 85 LEU A C 1
ATOM 608 O O . LEU A 1 108 ? -4.154 20.030 5.820 1.00 37.39 85 LEU A O 1
ATOM 613 N N . VAL A 1 109 ? -4.095 21.742 4.363 1.00 37.84 86 VAL A N 1
ATOM 614 C CA . VAL A 1 109 ? -4.088 20.865 3.203 1.00 38.18 86 VAL A CA 1
ATOM 615 C C . VAL A 1 109 ? -2.872 21.110 2.331 1.00 38.45 86 VAL A C 1
ATOM 616 O O . VAL A 1 109 ? -2.607 22.232 1.913 1.00 39.13 86 VAL A O 1
ATOM 620 N N . ASN A 1 110 ? -2.122 20.043 2.086 1.00 38.82 87 ASN A N 1
ATOM 621 C CA . ASN A 1 110 ? -0.938 20.105 1.251 1.00 38.87 87 ASN A CA 1
ATOM 622 C C . ASN A 1 110 ? -1.269 19.728 -0.186 1.00 39.82 87 ASN A C 1
ATOM 623 O O . ASN A 1 110 ? -1.588 18.572 -0.482 1.00 39.85 87 ASN A O 1
ATOM 628 N N . ASN A 1 111 ? -1.206 20.712 -1.077 1.00 39.75 88 ASN A N 1
ATOM 629 C CA . ASN A 1 111 ? -1.517 20.478 -2.477 1.00 39.78 88 ASN A CA 1
ATOM 630 C C . ASN A 1 111 ? -0.366 20.831 -3.412 1.00 39.95 88 ASN A C 1
ATOM 631 O O . ASN A 1 111 ? -0.376 20.455 -4.584 1.00 40.13 88 ASN A O 1
ATOM 636 N N . ALA A 1 112 ? 0.622 21.557 -2.898 1.00 40.05 89 ALA A N 1
ATOM 637 C CA . ALA A 1 112 ? 1.780 21.930 -3.704 1.00 40.08 89 ALA A CA 1
ATOM 638 C C . ALA A 1 112 ? 2.454 20.684 -4.269 1.00 40.12 89 ALA A C 1
ATOM 639 O O . ALA A 1 112 ? 2.692 19.713 -3.544 1.00 40.28 89 ALA A O 1
ATOM 641 N N . GLY A 1 113 ? 2.749 20.718 -5.566 1.00 39.72 90 GLY A N 1
ATOM 642 C CA . GLY A 1 113 ? 3.367 19.597 -6.249 1.00 39.89 90 GLY A CA 1
ATOM 643 C C . GLY A 1 113 ? 3.894 19.952 -7.629 1.00 40.12 90 GLY A C 1
ATOM 644 O O . GLY A 1 113 ? 3.271 20.719 -8.362 1.00 40.32 90 GLY A O 1
ATOM 645 N N . VAL A 1 114 ? 5.049 19.393 -7.981 1.00 40.21 91 VAL A N 1
ATOM 646 C CA . VAL A 1 114 ? 5.618 19.554 -9.316 1.00 39.77 91 VAL A CA 1
ATOM 647 C C . VAL A 1 114 ? 5.833 18.190 -9.977 1.00 39.85 91 VAL A C 1
ATOM 648 O O . VAL A 1 114 ? 5.765 17.153 -9.312 1.00 39.86 91 VAL A O 1
ATOM 652 N N . GLN A 1 115 ? 6.087 18.195 -11.284 1.00 39.63 92 GLN A N 1
ATOM 653 C CA . GLN A 1 115 ? 6.261 16.957 -12.042 1.00 39.86 92 GLN A CA 1
ATOM 654 C C . GLN A 1 115 ? 7.468 17.046 -12.974 1.00 39.97 92 GLN A C 1
ATOM 655 O O . GLN A 1 115 ? 7.908 18.137 -13.333 1.00 40.67 92 GLN A O 1
ATOM 661 N N . PHE A 1 116 ? 8.013 15.893 -13.344 1.00 39.84 93 PHE A N 1
ATOM 662 C CA . PHE A 1 116 ? 9.048 15.826 -14.370 1.00 39.66 93 PHE A CA 1
ATOM 663 C C . PHE A 1 116 ? 9.142 14.413 -14.937 1.00 39.83 93 PHE A C 1
ATOM 664 O O . PHE A 1 116 ? 9.537 13.473 -14.246 1.00 39.60 93 PHE A O 1
ATOM 672 N N . VAL A 1 117 ? 8.761 14.268 -16.199 1.00 40.20 94 VAL A N 1
ATOM 673 C CA . VAL A 1 117 ? 8.704 12.955 -16.821 1.00 40.02 94 VAL A CA 1
ATOM 674 C C . VAL A 1 117 ? 9.975 12.664 -17.615 1.00 40.55 94 VAL A C 1
ATOM 675 O O . VAL A 1 117 ? 10.358 13.425 -18.510 1.00 40.36 94 VAL A O 1
ATOM 679 N N . GLU A 1 118 ? 10.629 11.564 -17.259 1.00 40.30 95 GLU A N 1
ATOM 680 C CA . GLU A 1 118 ? 11.846 11.127 -17.926 1.00 41.13 95 GLU A CA 1
ATOM 681 C C . GLU A 1 118 ? 12.316 9.830 -17.290 1.00 41.68 95 GLU A C 1
ATOM 682 O O . GLU A 1 118 ? 12.261 9.687 -16.070 1.00 42.15 95 GLU A O 1
ATOM 688 N N . LYS A 1 119 ? 12.770 8.882 -18.107 1.00 41.82 96 LYS A N 1
ATOM 689 C CA . LYS A 1 119 ? 13.255 7.614 -17.571 1.00 41.82 96 LYS A CA 1
ATOM 690 C C . LYS A 1 119 ? 14.435 7.848 -16.630 1.00 41.78 96 LYS A C 1
ATOM 691 O O . LYS A 1 119 ? 15.268 8.728 -16.858 1.00 40.87 96 LYS A O 1
ATOM 697 N N . ILE A 1 120 ? 14.489 7.045 -15.574 1.00 41.62 97 ILE A N 1
ATOM 698 C CA . ILE A 1 120 ? 15.315 7.335 -14.407 1.00 40.69 97 ILE A CA 1
ATOM 699 C C . ILE A 1 120 ? 16.800 7.547 -14.686 1.00 40.45 97 ILE A C 1
ATOM 700 O O . ILE A 1 120 ? 17.441 8.353 -14.014 1.00 40.82 97 ILE A O 1
ATOM 705 N N . GLU A 1 121 ? 17.352 6.833 -15.661 1.00 40.51 98 GLU A N 1
ATOM 706 C CA . GLU A 1 121 ? 18.779 6.968 -15.951 1.00 40.95 98 GLU A CA 1
ATOM 707 C C . GLU A 1 121 ? 19.116 8.311 -16.602 1.00 40.76 98 GLU A C 1
ATOM 708 O O . GLU A 1 121 ? 20.272 8.738 -16.598 1.00 40.57 98 GLU A O 1
ATOM 714 N N . ASP A 1 122 ? 18.103 8.973 -17.151 1.00 40.90 99 ASP A N 1
ATOM 715 C CA . ASP A 1 122 ? 18.274 10.305 -17.719 1.00 40.93 99 ASP A CA 1
ATOM 716 C C . ASP A 1 122 ? 17.577 11.339 -16.844 1.00 40.86 99 ASP A C 1
ATOM 717 O O . ASP A 1 122 ? 17.423 12.496 -17.233 1.00 40.87 99 ASP A O 1
ATOM 722 N N . PHE A 1 123 ? 17.155 10.914 -15.659 1.00 40.68 100 PHE A N 1
ATOM 723 C CA . PHE A 1 123 ? 16.448 11.798 -14.746 1.00 40.55 100 PHE A CA 1
ATOM 724 C C . PHE A 1 123 ? 17.444 12.676 -13.999 1.00 40.34 100 PHE A C 1
ATOM 725 O O . PHE A 1 123 ? 18.286 12.173 -13.254 1.00 40.73 100 PHE A O 1
ATOM 733 N N . PRO A 1 124 ? 17.354 13.998 -14.206 1.00 40.50 101 PRO A N 1
ATOM 734 C CA . PRO A 1 124 ? 18.280 14.963 -13.601 1.00 41.02 101 PRO A CA 1
ATOM 735 C C . PRO A 1 124 ? 18.217 14.953 -12.077 1.00 41.34 101 PRO A C 1
ATOM 736 O O . PRO A 1 124 ? 17.131 15.121 -11.517 1.00 40.95 101 PRO A O 1
ATOM 740 N N . VAL A 1 125 ? 19.361 14.759 -11.422 1.00 41.32 102 VAL A N 1
ATOM 741 C CA . VAL A 1 125 ? 19.425 14.853 -9.968 1.00 41.05 102 VAL A CA 1
ATOM 742 C C . VAL A 1 125 ? 18.736 16.137 -9.534 1.00 41.23 102 VAL A C 1
ATOM 743 O O . VAL A 1 125 ? 17.906 16.141 -8.620 1.00 40.20 102 VAL A O 1
ATOM 747 N N . GLU A 1 126 ? 19.084 17.223 -10.219 1.00 41.96 103 GLU A N 1
ATOM 748 C CA . GLU A 1 126 ? 18.459 18.522 -10.016 1.00 41.14 103 GLU A CA 1
ATOM 749 C C . GLU A 1 126 ? 16.944 18.385 -9.852 1.00 40.99 103 GLU A C 1
ATOM 750 O O . GLU A 1 126 ? 16.359 18.942 -8.925 1.00 40.47 103 GLU A O 1
ATOM 756 N N . GLN A 1 127 ? 16.315 17.634 -10.752 1.00 40.75 104 GLN A N 1
ATOM 757 C CA . GLN A 1 127 ? 14.859 17.483 -10.750 1.00 40.53 104 GLN A CA 1
ATOM 758 C C . GLN A 1 127 ? 14.326 16.562 -9.646 1.00 40.24 104 GLN A C 1
ATOM 759 O O . GLN A 1 127 ? 13.285 16.843 -9.046 1.00 39.89 104 GLN A O 1
ATOM 765 N N . TRP A 1 128 ? 15.030 15.463 -9.386 1.00 39.59 105 TRP A N 1
ATOM 766 C CA . TRP A 1 128 ? 14.660 14.570 -8.292 1.00 38.89 105 TRP A CA 1
ATOM 767 C C . TRP A 1 128 ? 14.593 15.356 -6.991 1.00 38.35 105 TRP A C 1
ATOM 768 O O . TRP A 1 128 ? 13.632 15.242 -6.232 1.00 37.90 105 TRP A O 1
ATOM 779 N N . ASP A 1 129 ? 15.623 16.158 -6.744 1.00 38.29 106 ASP A N 1
ATOM 780 C CA . ASP A 1 129 ? 15.706 16.945 -5.521 1.00 37.95 106 ASP A CA 1
ATOM 781 C C . ASP A 1 129 ? 14.558 17.951 -5.396 1.00 37.67 106 ASP A C 1
ATOM 782 O O . ASP A 1 129 ? 14.063 18.202 -4.298 1.00 37.10 106 ASP A O 1
ATOM 787 N N . ARG A 1 130 ? 14.136 18.513 -6.525 1.00 37.97 107 ARG A N 1
ATOM 788 C CA . ARG A 1 130 ? 13.083 19.524 -6.537 1.00 38.11 107 ARG A CA 1
ATOM 789 C C . ARG A 1 130 ? 11.707 18.915 -6.276 1.00 37.85 107 ARG A C 1
ATOM 790 O O . ARG A 1 130 ? 10.927 19.428 -5.472 1.00 37.22 107 ARG A O 1
ATOM 798 N N . ILE A 1 131 ? 11.410 17.818 -6.961 1.00 37.90 108 ILE A N 1
ATOM 799 C CA . ILE A 1 131 ? 10.132 17.139 -6.774 1.00 38.30 108 ILE A CA 1
ATOM 800 C C . ILE A 1 131 ? 9.967 16.651 -5.336 1.00 38.16 108 ILE A C 1
ATOM 801 O O . ILE A 1 131 ? 8.948 16.903 -4.700 1.00 38.25 108 ILE A O 1
ATOM 806 N N . ILE A 1 132 ? 10.982 15.959 -4.829 1.00 37.59 109 ILE A N 1
ATOM 807 C CA . ILE A 1 132 ? 10.987 15.500 -3.448 1.00 37.34 109 ILE A CA 1
ATOM 808 C C . ILE A 1 132 ? 10.768 16.641 -2.455 1.00 37.42 109 ILE A C 1
ATOM 809 O O . ILE A 1 132 ? 10.083 16.478 -1.447 1.00 37.74 109 ILE A O 1
ATOM 814 N N . ALA A 1 133 ? 11.349 17.800 -2.731 1.00 37.82 110 ALA A N 1
ATOM 815 C CA . ALA A 1 133 ? 11.223 18.915 -1.800 1.00 38.42 110 ALA A CA 1
ATOM 816 C C . ALA A 1 133 ? 9.794 19.431 -1.751 1.00 37.78 110 ALA A C 1
ATOM 817 O O . ALA A 1 133 ? 9.263 19.708 -0.683 1.00 38.56 110 ALA A O 1
ATOM 819 N N . VAL A 1 134 ? 9.171 19.560 -2.913 1.00 37.71 111 VAL A N 1
ATOM 820 C CA . VAL A 1 134 ? 7.845 20.151 -2.982 1.00 38.05 111 VAL A CA 1
ATOM 821 C C . VAL A 1 134 ? 6.760 19.128 -2.674 1.00 38.38 111 VAL A C 1
ATOM 822 O O . VAL A 1 134 ? 5.774 19.436 -2.003 1.00 38.27 111 VAL A O 1
ATOM 826 N N . ASN A 1 135 ? 6.953 17.907 -3.162 1.00 38.02 112 ASN A N 1
ATOM 827 C CA . ASN A 1 135 ? 5.918 16.885 -3.096 1.00 37.71 112 ASN A CA 1
ATOM 828 C C . ASN A 1 135 ? 5.927 16.079 -1.807 1.00 37.29 112 ASN A C 1
ATOM 829 O O . ASN A 1 135 ? 4.895 15.558 -1.394 1.00 38.14 112 ASN A O 1
ATOM 834 N N . LEU A 1 136 ? 7.087 15.978 -1.171 1.00 37.21 113 LEU A N 1
ATOM 835 C CA . LEU A 1 136 ? 7.187 15.237 0.081 1.00 37.44 113 LEU A CA 1
ATOM 836 C C . LEU A 1 136 ? 7.628 16.106 1.263 1.00 36.96 113 LEU A C 1
ATOM 837 O O . LEU A 1 136 ? 6.867 16.307 2.208 1.00 36.46 113 LEU A O 1
ATOM 842 N N . SER A 1 137 ? 8.850 16.622 1.204 1.00 37.39 114 SER A N 1
ATOM 843 C CA . SER A 1 137 ? 9.434 17.330 2.342 1.00 37.94 114 SER A CA 1
ATOM 844 C C . SER A 1 137 ? 8.643 18.547 2.807 1.00 38.71 114 SER A C 1
ATOM 845 O O . SER A 1 137 ? 8.672 18.905 3.982 1.00 38.81 114 SER A O 1
ATOM 848 N N . SER A 1 138 ? 7.944 19.184 1.880 1.00 37.95 115 SER A N 1
ATOM 849 C CA . SER A 1 138 ? 7.225 20.402 2.199 1.00 37.72 115 SER A CA 1
ATOM 850 C C . SER A 1 138 ? 6.089 20.124 3.179 1.00 38.18 115 SER A C 1
ATOM 851 O O . SER A 1 138 ? 5.754 20.966 4.007 1.00 38.72 115 SER A O 1
ATOM 854 N N . SER A 1 139 ? 5.507 18.933 3.096 1.00 38.32 116 SER A N 1
ATOM 855 C CA . SER A 1 139 ? 4.432 18.549 4.005 1.00 37.49 116 SER A CA 1
ATOM 856 C C . SER A 1 139 ? 4.977 18.296 5.398 1.00 38.06 116 SER A C 1
ATOM 857 O O . SER A 1 139 ? 4.307 18.546 6.394 1.00 38.23 116 SER A O 1
ATOM 860 N N . PHE A 1 140 ? 6.202 17.791 5.463 1.00 38.30 117 PHE A N 1
ATOM 861 C CA . PHE A 1 140 ? 6.876 17.633 6.742 1.00 38.21 117 PHE A CA 1
ATOM 862 C C . PHE A 1 140 ? 6.980 18.993 7.433 1.00 39.00 117 PHE A C 1
ATOM 863 O O . PHE A 1 140 ? 6.458 19.186 8.530 1.00 38.32 117 PHE A O 1
ATOM 871 N N . HIS A 1 141 ? 7.641 19.936 6.766 1.00 39.22 118 HIS A N 1
ATOM 872 C CA . HIS A 1 141 ? 7.835 21.282 7.291 1.00 38.74 118 HIS A CA 1
ATOM 873 C C . HIS A 1 141 ? 6.511 21.971 7.584 1.00 39.42 118 HIS A C 1
ATOM 874 O O . HIS A 1 141 ? 6.391 22.755 8.526 1.00 40.42 11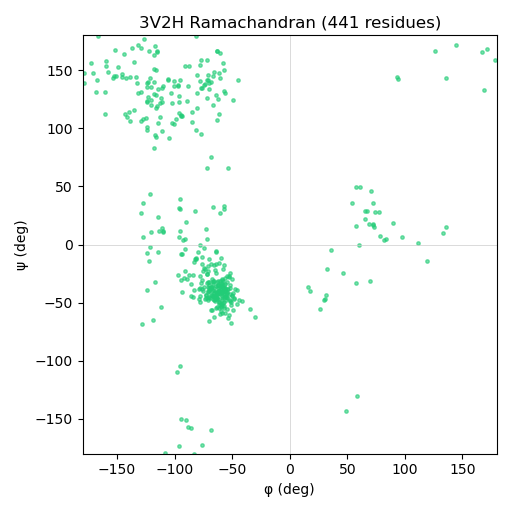8 HIS A O 1
ATOM 881 N N . THR A 1 142 ? 5.512 21.676 6.768 1.00 39.81 119 THR A N 1
ATOM 882 C CA . THR A 1 142 ? 4.211 22.299 6.919 1.00 39.12 119 THR A CA 1
ATOM 883 C C . THR A 1 142 ? 3.490 21.749 8.150 1.00 38.97 119 THR A C 1
ATOM 884 O O . THR A 1 142 ? 2.909 22.506 8.926 1.00 39.40 119 THR A O 1
ATOM 888 N N . ILE A 1 143 ? 3.558 20.434 8.332 1.00 38.41 120 ILE A N 1
ATOM 889 C CA . ILE A 1 143 ? 2.873 19.760 9.428 1.00 38.43 120 ILE A CA 1
ATOM 890 C C . ILE A 1 143 ? 3.521 20.054 10.781 1.00 39.14 120 ILE A C 1
ATOM 891 O O . ILE A 1 143 ? 2.833 20.242 11.782 1.00 38.89 120 ILE A O 1
ATOM 896 N N . ARG A 1 144 ? 4.849 20.095 10.804 1.00 38.95 121 ARG A N 1
ATOM 897 C CA . ARG A 1 144 ? 5.582 20.316 12.047 1.00 39.07 121 ARG A CA 1
ATOM 898 C C . ARG A 1 144 ? 5.166 21.618 12.729 1.00 39.62 121 ARG A C 1
ATOM 899 O O . ARG A 1 144 ? 5.067 21.680 13.956 1.00 40.60 121 ARG A O 1
ATOM 907 N N . GLY A 1 145 ? 4.907 22.648 11.931 1.00 39.09 122 GLY A N 1
ATOM 908 C CA . GLY A 1 145 ? 4.510 23.939 12.462 1.00 38.59 122 GLY A CA 1
ATOM 909 C C . GLY A 1 145 ? 3.028 24.036 12.777 1.00 39.82 122 GLY A C 1
ATOM 910 O O . GLY A 1 145 ? 2.599 24.953 13.476 1.00 40.23 122 GLY A O 1
ATOM 911 N N . ALA A 1 146 ? 2.240 23.093 12.269 1.00 39.98 123 ALA A N 1
ATOM 912 C CA . ALA A 1 146 ? 0.796 23.104 12.501 1.00 39.74 123 ALA A CA 1
ATOM 913 C C . ALA A 1 146 ? 0.365 22.242 13.695 1.00 39.78 123 ALA A C 1
ATOM 914 O O . ALA A 1 146 ? -0.629 22.536 14.358 1.00 39.36 123 ALA A O 1
ATOM 916 N N . ILE A 1 147 ? 1.112 21.178 13.966 1.00 39.16 124 ILE A N 1
ATOM 917 C CA . ILE A 1 147 ? 0.729 20.227 15.010 1.00 39.30 124 ILE A CA 1
ATOM 918 C C . ILE A 1 147 ? 0.578 20.836 16.412 1.00 39.74 124 ILE A C 1
ATOM 919 O O . ILE A 1 147 ? -0.396 20.543 17.109 1.00 39.89 124 ILE A O 1
ATOM 924 N N . PRO A 1 148 ? 1.545 21.668 16.839 1.00 40.20 125 PRO A N 1
ATOM 925 C CA . PRO A 1 148 ? 1.461 22.242 18.188 1.00 38.81 125 PRO A CA 1
ATOM 926 C C . PRO A 1 148 ? 0.164 23.022 18.421 1.00 39.72 125 PRO A C 1
ATOM 927 O O . PRO A 1 148 ? -0.536 22.749 19.396 1.00 40.32 125 PRO A O 1
ATOM 931 N N . PRO A 1 149 ? -0.159 23.982 17.541 1.00 38.97 126 PRO A N 1
ATOM 932 C CA . PRO A 1 149 ? -1.393 24.733 17.781 1.00 39.31 126 PRO A CA 1
ATOM 933 C C . PRO A 1 149 ? -2.625 23.833 17.790 1.00 39.93 126 PRO A C 1
ATOM 934 O O . PRO A 1 149 ? -3.470 23.977 18.670 1.00 40.93 126 PRO A O 1
ATOM 946 N N . LYS A 1 151 ? -2.818 20.681 18.546 1.00 39.86 128 LYS A N 1
ATOM 947 C CA . LYS A 1 151 ? -2.784 19.960 19.810 1.00 40.62 128 LYS A CA 1
ATOM 948 C C . LYS A 1 151 ? -3.333 20.789 20.976 1.00 41.25 128 LYS A C 1
ATOM 949 O O . LYS A 1 151 ? -4.160 20.306 21.746 1.00 41.50 128 LYS A O 1
ATOM 955 N N . LYS A 1 152 ? -2.882 22.034 21.101 1.00 40.62 129 LYS A N 1
ATOM 956 C CA . LYS A 1 152 ? -3.347 22.903 22.179 1.00 40.91 129 LYS A CA 1
ATOM 957 C C . LYS A 1 152 ? -4.859 23.098 22.149 1.00 41.90 129 LYS A C 1
ATOM 958 O O . LYS A 1 152 ? -5.513 23.098 23.189 1.00 42.79 129 LYS A O 1
ATOM 964 N N . LYS A 1 153 ? -5.409 23.260 20.950 1.00 41.87 130 LYS A N 1
ATOM 965 C CA . LYS A 1 153 ? -6.840 23.502 20.781 1.00 41.17 130 LYS A CA 1
ATOM 966 C C . LYS A 1 153 ? -7.653 22.210 20.809 1.00 40.43 130 LYS A C 1
ATOM 967 O O . LYS A 1 153 ? -8.880 22.237 20.902 1.00 39.87 130 LYS A O 1
ATOM 973 N N . GLY A 1 154 ? -6.958 21.082 20.716 1.00 40.43 131 GLY A N 1
ATOM 974 C CA . GLY A 1 154 ? -7.597 19.781 20.788 1.00 40.60 131 GLY A CA 1
ATOM 975 C C . GLY A 1 154 ? -8.421 19.403 19.570 1.00 39.70 131 GLY A C 1
ATOM 976 O O . GLY A 1 154 ? -9.255 18.497 19.633 1.00 39.26 131 GLY A O 1
ATOM 977 N N . TRP A 1 155 ? -8.187 20.092 18.458 1.00 39.20 132 TRP A N 1
ATOM 978 C CA . TRP A 1 155 ? -8.873 19.785 17.209 1.00 38.87 132 TRP A CA 1
ATOM 979 C C . TRP A 1 155 ? -7.997 20.159 16.027 1.00 39.43 132 TRP A C 1
ATOM 980 O O . TRP A 1 155 ? -7.262 21.142 16.081 1.00 40.46 132 TRP A O 1
ATOM 991 N N . GLY A 1 156 ? -8.078 19.380 14.956 1.00 39.31 133 GLY A N 1
ATOM 992 C CA . GLY A 1 156 ? -7.274 19.654 13.782 1.00 39.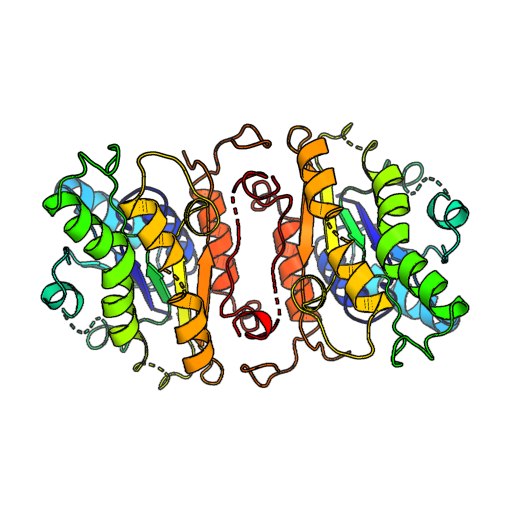06 133 GLY A CA 1
ATOM 993 C C . GLY A 1 156 ? -7.605 18.782 12.588 1.00 38.86 133 GLY A C 1
ATOM 994 O O . GLY A 1 156 ? -8.141 17.681 12.729 1.00 38.93 133 GLY A O 1
ATOM 995 N N . ARG A 1 157 ? -7.273 19.287 11.405 1.00 38.86 134 ARG A N 1
ATOM 996 C CA . ARG A 1 157 ? -7.518 18.581 10.156 1.00 38.33 134 ARG A CA 1
ATOM 997 C C . ARG A 1 157 ? -6.327 18.750 9.209 1.00 37.88 134 ARG A C 1
ATOM 998 O O . ARG A 1 157 ? -6.038 19.853 8.757 1.00 38.43 134 ARG A O 1
ATOM 1006 N N . ILE A 1 158 ? -5.625 17.660 8.926 1.00 37.75 135 ILE A N 1
ATOM 1007 C CA . ILE A 1 158 ? -4.557 17.694 7.932 1.00 37.39 135 ILE A CA 1
ATOM 1008 C C . ILE A 1 158 ? -4.924 16.806 6.750 1.00 37.67 135 ILE A C 1
ATOM 1009 O O . ILE A 1 158 ? -5.119 15.598 6.898 1.00 36.87 135 ILE A O 1
ATOM 1014 N N . ILE A 1 159 ? -5.023 17.422 5.578 1.00 38.11 136 ILE A N 1
ATOM 1015 C CA . ILE A 1 159 ? -5.460 16.728 4.376 1.00 37.56 136 ILE A CA 1
ATOM 1016 C C . ILE A 1 159 ? -4.421 16.857 3.273 1.00 37.84 136 ILE A C 1
ATOM 1017 O O . ILE A 1 159 ? -4.329 17.882 2.601 1.00 37.64 136 ILE A O 1
ATOM 1022 N N . ASN A 1 160 ? -3.636 15.802 3.096 1.00 37.83 137 ASN A N 1
ATOM 1023 C CA . ASN A 1 160 ? -2.596 15.782 2.081 1.00 38.33 137 ASN A CA 1
ATOM 1024 C C . ASN A 1 160 ? -3.123 15.358 0.718 1.00 38.72 137 ASN A C 1
ATOM 1025 O O . ASN A 1 160 ? -3.527 14.213 0.538 1.00 39.11 137 ASN A O 1
ATOM 1030 N N . ILE A 1 161 ? -3.105 16.277 -0.242 1.00 39.06 138 ILE A N 1
ATOM 1031 C CA . ILE A 1 161 ? -3.524 15.959 -1.604 1.00 40.24 138 ILE A CA 1
ATOM 1032 C C . ILE A 1 161 ? -2.402 15.280 -2.394 1.00 41.19 138 ILE A C 1
ATOM 1033 O O . ILE A 1 161 ? -1.512 15.947 -2.929 1.00 41.53 138 ILE A O 1
ATOM 1038 N N . ALA A 1 162 ? -2.457 13.953 -2.468 1.00 41.49 139 ALA A N 1
ATOM 1039 C CA . ALA A 1 162 ? -1.433 13.176 -3.158 1.00 42.68 139 ALA A CA 1
ATOM 1040 C C . ALA A 1 162 ? -1.829 12.850 -4.602 1.00 44.12 139 ALA A C 1
ATOM 1041 O O . ALA A 1 162 ? -1.775 13.719 -5.477 1.00 44.86 139 ALA A O 1
ATOM 1043 N N . SER A 1 163 ? -2.221 11.597 -4.836 1.00 43.28 140 SER A N 1
ATOM 1044 C CA . SER A 1 163 ? -2.557 11.102 -6.173 1.00 44.03 140 SER A CA 1
ATOM 1045 C C . SER A 1 163 ? -2.759 9.593 -6.148 1.00 45.30 140 SER A C 1
ATOM 1046 O O . SER A 1 163 ? -2.414 8.936 -5.163 1.00 45.74 140 SER A O 1
ATOM 1049 N N . ALA A 1 164 ? -3.308 9.043 -7.229 1.00 45.47 141 ALA A N 1
ATOM 1050 C CA . ALA A 1 164 ? -3.395 7.593 -7.369 1.00 45.84 141 ALA A CA 1
ATOM 1051 C C . ALA A 1 164 ? -1.991 7.005 -7.447 1.00 46.61 141 ALA A C 1
ATOM 1052 O O . ALA A 1 164 ? -1.794 5.802 -7.252 1.00 47.08 141 ALA A O 1
ATOM 1054 N N . HIS A 1 165 ? -1.013 7.860 -7.731 1.00 46.19 142 HIS A N 1
ATOM 1055 C CA . HIS A 1 165 ? 0.376 7.413 -7.799 1.00 46.35 142 HIS A CA 1
ATOM 1056 C C . HIS A 1 165 ? 0.973 7.148 -6.420 1.00 45.99 142 HIS A C 1
ATOM 1057 O O . HIS A 1 165 ? 2.118 6.709 -6.307 1.00 44.58 142 HIS A O 1
ATOM 1064 N N . GLY A 1 166 ? 0.192 7.421 -5.377 1.00 46.30 143 GLY A N 1
ATOM 1065 C CA . GLY A 1 166 ? 0.580 7.081 -4.018 1.00 46.25 143 GLY A CA 1
ATOM 1066 C C . GLY A 1 166 ? 0.288 5.618 -3.735 1.00 46.20 143 GLY A C 1
ATOM 1067 O O . GLY A 1 166 ? 0.737 5.054 -2.734 1.00 45.53 143 GLY A O 1
ATOM 1068 N N . LEU A 1 167 ? -0.469 5.007 -4.640 1.00 45.89 144 LEU A N 1
ATOM 1069 C CA . LEU A 1 167 ? -0.867 3.616 -4.509 1.00 46.83 144 LEU A CA 1
ATOM 1070 C C . LEU A 1 167 ? -0.192 2.749 -5.568 1.00 47.49 144 LEU A C 1
ATOM 1071 O O . LEU A 1 167 ? 0.454 1.747 -5.247 1.00 47.43 144 LEU A O 1
ATOM 1076 N N . VAL A 1 168 ? -0.339 3.143 -6.830 1.00 47.32 145 VAL A N 1
ATOM 1077 C CA . VAL A 1 168 ? 0.305 2.426 -7.929 1.00 47.28 145 VAL A CA 1
ATOM 1078 C C . VAL A 1 168 ? 1.300 3.327 -8.661 1.00 46.88 145 VAL A C 1
ATOM 1079 O O . VAL A 1 168 ? 1.258 4.553 -8.522 1.00 46.09 145 VAL A O 1
ATOM 1083 N N . ALA A 1 169 ? 2.187 2.716 -9.442 1.00 47.01 146 ALA A N 1
ATOM 1084 C CA . ALA A 1 169 ? 3.215 3.466 -10.161 1.00 46.32 146 ALA A CA 1
ATOM 1085 C C . ALA A 1 169 ? 2.984 3.535 -11.673 1.00 46.71 146 ALA A C 1
ATOM 1086 O O . ALA A 1 169 ? 1.999 3.008 -12.201 1.00 47.41 146 ALA A O 1
ATOM 1088 N N . SER A 1 170 ? 3.917 4.197 -12.351 1.00 45.80 147 SER A N 1
ATOM 1089 C CA . SER A 1 170 ? 3.906 4.346 -13.801 1.00 45.71 147 SER A CA 1
ATOM 1090 C C . SER A 1 170 ? 5.334 4.685 -14.216 1.00 44.58 147 SER A C 1
ATOM 1091 O O . SER A 1 170 ? 6.090 5.234 -13.420 1.00 44.61 147 SER A O 1
ATOM 1094 N N . PRO A 1 171 ? 5.720 4.349 -15.455 1.00 44.73 148 PRO A N 1
ATOM 1095 C CA . PRO A 1 171 ? 7.100 4.611 -15.885 1.00 43.30 148 PRO A CA 1
ATOM 1096 C C . PRO A 1 171 ? 7.357 6.103 -16.084 1.00 42.85 148 PRO A C 1
ATOM 1097 O O . PRO A 1 171 ? 6.449 6.825 -16.504 1.00 42.79 148 PRO A O 1
ATOM 1101 N N . PHE A 1 172 ? 8.576 6.545 -15.778 1.00 42.40 149 PHE A N 1
ATOM 1102 C CA . PHE A 1 172 ? 9.037 7.910 -16.075 1.00 41.80 149 PHE A CA 1
ATOM 1103 C C . PHE A 1 172 ? 8.530 8.984 -15.108 1.00 41.24 149 PHE A C 1
ATOM 1104 O O . PHE A 1 172 ? 8.750 10.176 -15.327 1.00 41.24 149 PHE A O 1
ATOM 1112 N N . LYS A 1 173 ? 7.863 8.560 -14.040 1.00 41.00 150 LYS A N 1
ATOM 1113 C CA . LYS A 1 173 ? 7.431 9.481 -12.997 1.00 40.79 150 LYS A CA 1
ATOM 1114 C C . LYS A 1 173 ? 8.024 9.073 -11.651 1.00 40.35 150 LYS A C 1
ATOM 1115 O O . LYS A 1 173 ? 7.338 9.090 -10.629 1.00 40.44 150 LYS A O 1
ATOM 1121 N N . SER A 1 174 ? 9.304 8.716 -11.659 1.00 39.79 151 SER A N 1
ATOM 1122 C CA . SER A 1 174 ? 9.949 8.124 -10.490 1.00 39.67 151 SER A CA 1
ATOM 1123 C C . SER A 1 174 ? 9.958 9.025 -9.259 1.00 39.09 151 SER A C 1
ATOM 1124 O O . SER A 1 174 ? 9.603 8.584 -8.169 1.00 39.46 151 SER A O 1
ATOM 1127 N N . ALA A 1 175 ? 10.378 10.275 -9.419 1.00 39.07 152 ALA A N 1
ATOM 1128 C CA . ALA A 1 175 ? 10.422 11.193 -8.283 1.00 38.71 152 ALA A CA 1
ATOM 1129 C C . ALA A 1 175 ? 9.014 11.490 -7.794 1.00 38.81 152 ALA A C 1
ATOM 1130 O O . ALA A 1 175 ? 8.764 11.567 -6.593 1.00 38.31 152 ALA A O 1
ATOM 1132 N N . TYR A 1 176 ? 8.094 11.640 -8.739 1.00 39.70 153 TYR A N 1
ATOM 1133 C CA . TYR A 1 176 ? 6.703 11.932 -8.419 1.00 39.56 153 TYR A CA 1
ATOM 1134 C C . TYR A 1 176 ? 6.068 10.787 -7.633 1.00 39.60 153 TYR A C 1
ATOM 1135 O O . TYR A 1 176 ? 5.398 11.008 -6.623 1.00 40.29 153 TYR A O 1
ATOM 1144 N N . VAL A 1 177 ? 6.290 9.564 -8.104 1.00 39.69 154 VAL A N 1
ATOM 1145 C CA . VAL A 1 177 ? 5.732 8.368 -7.477 1.00 39.95 154 VAL A CA 1
ATOM 1146 C C . VAL A 1 177 ? 6.324 8.099 -6.090 1.00 39.43 154 VAL A C 1
ATOM 1147 O O . VAL A 1 177 ? 5.601 7.769 -5.152 1.00 39.81 154 VAL A O 1
ATOM 1151 N N . ALA A 1 178 ? 7.639 8.239 -5.964 1.00 39.29 155 ALA A N 1
ATOM 1152 C CA . ALA A 1 178 ? 8.304 8.036 -4.681 1.00 39.06 155 ALA A CA 1
ATOM 1153 C C . ALA A 1 178 ? 7.813 9.040 -3.645 1.00 39.28 155 ALA A C 1
ATOM 1154 O O . ALA A 1 178 ? 7.693 8.723 -2.460 1.00 38.66 155 ALA A O 1
ATOM 1156 N N . ALA A 1 179 ? 7.527 10.252 -4.109 1.00 39.47 156 ALA A N 1
ATOM 1157 C CA . ALA A 1 179 ? 7.061 11.326 -3.243 1.00 38.74 156 ALA A CA 1
ATOM 1158 C C . ALA A 1 179 ? 5.650 11.066 -2.730 1.00 39.34 156 ALA A C 1
ATOM 1159 O O . ALA A 1 179 ? 5.375 11.249 -1.546 1.00 39.68 156 ALA A O 1
ATOM 1161 N N . LYS A 1 180 ? 4.756 10.643 -3.618 1.00 39.76 157 LYS A N 1
ATOM 1162 C CA . LYS A 1 180 ? 3.381 10.353 -3.219 1.00 40.59 157 LYS A CA 1
ATOM 1163 C C . LYS A 1 180 ? 3.328 9.198 -2.233 1.00 40.96 157 LYS A C 1
ATOM 1164 O O . LYS A 1 180 ? 2.647 9.272 -1.212 1.00 41.32 157 LYS A O 1
ATOM 1170 N N . HIS A 1 181 ? 4.045 8.126 -2.549 1.00 40.48 158 HIS A N 1
ATOM 1171 C CA . HIS A 1 181 ? 4.153 6.996 -1.641 1.00 40.59 158 HIS A CA 1
ATOM 1172 C C . HIS A 1 181 ? 4.737 7.452 -0.310 1.00 39.82 158 HIS A C 1
ATOM 1173 O O . HIS A 1 181 ? 4.355 6.960 0.748 1.00 39.31 158 HIS A O 1
ATOM 1180 N N . GLY A 1 182 ? 5.668 8.397 -0.371 1.00 39.52 159 GLY A N 1
ATOM 1181 C CA . GLY A 1 182 ? 6.251 8.955 0.832 1.00 39.54 159 GLY A CA 1
ATOM 1182 C C . GLY A 1 182 ? 5.201 9.648 1.677 1.00 39.22 159 GLY A C 1
ATOM 1183 O O . GLY A 1 182 ? 5.132 9.450 2.890 1.00 39.72 159 GLY A O 1
ATOM 1184 N N . ILE A 1 183 ? 4.380 10.467 1.031 1.00 39.16 160 ILE A N 1
ATOM 1185 C CA . ILE A 1 183 ? 3.301 11.164 1.718 1.00 39.40 160 ILE A CA 1
ATOM 1186 C C . ILE A 1 183 ? 2.367 10.178 2.419 1.00 40.59 160 ILE A C 1
ATOM 1187 O O . ILE A 1 183 ? 1.905 10.436 3.526 1.00 40.22 160 ILE A O 1
ATOM 1200 N N . GLY A 1 185 ? 3.148 7.252 3.821 1.00 40.25 162 GLY A N 1
ATOM 1201 C CA . GLY A 1 185 ? 3.743 6.839 5.077 1.00 40.14 162 GLY A CA 1
ATOM 1202 C C . GLY A 1 185 ? 3.741 7.950 6.103 1.00 39.60 162 GLY A C 1
ATOM 1203 O O . GLY A 1 185 ? 3.558 7.702 7.296 1.00 39.15 162 GLY A O 1
ATOM 1204 N N . LEU A 1 186 ? 3.956 9.178 5.639 1.00 38.57 163 LEU A N 1
ATOM 1205 C CA . LEU A 1 186 ? 3.951 10.334 6.525 1.00 38.80 163 LEU A CA 1
ATOM 1206 C C . LEU A 1 186 ? 2.577 10.513 7.152 1.00 38.60 163 LEU A C 1
ATOM 1207 O O . LEU A 1 186 ? 2.456 10.736 8.353 1.00 38.66 163 LEU A O 1
ATOM 1212 N N . THR A 1 187 ? 1.547 10.417 6.321 1.00 38.28 164 THR A N 1
ATOM 1213 C CA . THR A 1 187 ? 0.169 10.537 6.774 1.00 38.59 164 THR A CA 1
ATOM 1214 C C . THR A 1 187 ? -0.154 9.514 7.863 1.00 38.03 164 THR A C 1
ATOM 1215 O O . THR A 1 187 ? -0.612 9.877 8.947 1.00 37.96 164 THR A O 1
ATOM 1219 N N . LYS A 1 188 ? 0.088 8.241 7.571 1.00 38.46 165 LYS A N 1
ATOM 1220 C CA . LYS A 1 188 ? -0.100 7.176 8.553 1.00 39.34 165 LYS A CA 1
ATOM 1221 C C . LYS A 1 188 ? 0.588 7.516 9.877 1.00 40.24 165 LYS A C 1
ATOM 1222 O O . LYS A 1 188 ? -0.046 7.528 10.933 1.00 40.51 165 LYS A O 1
ATOM 1228 N N . THR A 1 189 ? 1.890 7.786 9.809 1.00 40.20 166 THR A N 1
ATOM 1229 C CA . THR A 1 189 ? 2.693 8.107 10.987 1.00 39.66 166 THR A CA 1
ATOM 1230 C C . THR A 1 189 ? 2.093 9.229 11.818 1.00 39.27 166 THR A C 1
ATOM 1231 O O . THR A 1 189 ? 1.779 9.042 12.989 1.00 40.27 166 THR A O 1
ATOM 1235 N N . VAL A 1 190 ? 1.944 10.402 11.216 1.00 38.86 167 VAL A N 1
ATOM 1236 C CA . VAL A 1 190 ? 1.460 11.560 11.961 1.00 39.30 167 VAL A CA 1
ATOM 1237 C C . VAL A 1 190 ? 0.079 11.304 12.554 1.00 39.54 167 VAL A C 1
ATOM 1238 O O . VAL A 1 190 ? -0.243 11.808 13.627 1.00 40.12 167 VAL A O 1
ATOM 1242 N N . ALA A 1 191 ? -0.734 10.517 11.860 1.00 39.04 168 ALA A N 1
ATOM 1243 C CA . ALA A 1 191 ? -2.042 10.159 12.389 1.00 38.78 168 ALA A CA 1
ATOM 1244 C C . ALA A 1 191 ? -1.859 9.451 13.720 1.00 39.54 168 ALA A C 1
ATOM 1245 O O . ALA A 1 191 ? -2.460 9.830 14.723 1.00 40.06 168 ALA A O 1
ATOM 1247 N N . LEU A 1 192 ? -1.015 8.426 13.728 1.00 39.91 169 LEU A N 1
ATOM 1248 C CA . LEU A 1 192 ? -0.769 7.654 14.939 1.00 40.48 169 LEU A CA 1
ATOM 1249 C C . LEU A 1 192 ? -0.239 8.526 16.067 1.00 40.58 169 LEU A C 1
ATOM 1250 O O . LEU A 1 192 ? -0.573 8.313 17.228 1.00 41.12 169 LEU A O 1
ATOM 1255 N N . GLU A 1 193 ? 0.590 9.503 15.721 1.00 40.54 170 GLU A N 1
ATOM 1256 C CA . GLU A 1 193 ? 1.200 10.372 16.717 1.00 40.25 170 GLU A CA 1
ATOM 1257 C C . GLU A 1 193 ? 0.176 11.251 17.416 1.00 39.98 170 GLU A C 1
ATOM 1258 O O . GLU A 1 193 ? 0.333 11.579 18.587 1.00 40.83 170 GLU A O 1
ATOM 1264 N N . VAL A 1 194 ? -0.873 11.627 16.695 1.00 39.97 171 VAL A N 1
ATOM 1265 C CA . VAL A 1 194 ? -1.794 12.641 17.182 1.00 40.04 171 VAL A CA 1
ATOM 1266 C C . VAL A 1 194 ? -3.225 12.125 17.306 1.00 41.17 171 VAL A C 1
ATOM 1267 O O . VAL A 1 194 ? -4.157 12.901 17.527 1.00 40.95 171 VAL A O 1
ATOM 1271 N N . ALA A 1 195 ? -3.392 10.813 17.173 1.00 42.01 172 ALA A N 1
ATOM 1272 C CA . ALA A 1 195 ? -4.713 10.191 17.209 1.00 42.45 172 ALA A CA 1
ATOM 1273 C C . ALA A 1 195 ? -5.547 10.588 18.429 1.00 43.28 172 ALA A C 1
ATOM 1274 O O . ALA A 1 195 ? -6.765 10.724 18.335 1.00 43.58 172 ALA A O 1
ATOM 1276 N N . GLU A 1 196 ? -4.891 10.776 19.569 1.00 43.17 173 GLU A N 1
ATOM 1277 C CA . GLU A 1 196 ? -5.596 11.103 20.807 1.00 43.88 173 GLU A CA 1
ATOM 1278 C C . GLU A 1 196 ? -5.662 12.596 21.111 1.00 43.20 173 GLU A C 1
ATOM 1279 O O . GLU A 1 196 ? -6.037 12.993 22.213 1.00 43.81 173 GLU A O 1
ATOM 1285 N N . SER A 1 197 ? -5.306 13.422 20.136 1.00 41.97 174 SER A N 1
ATOM 1286 C CA . SER A 1 197 ? -5.280 14.861 20.351 1.00 40.89 174 SER A CA 1
ATOM 1287 C C . SER A 1 197 ? -6.379 15.599 19.599 1.00 40.72 174 SER A C 1
ATOM 1288 O O . SER A 1 197 ? -6.361 16.826 19.520 1.00 40.65 174 SER A O 1
ATOM 1291 N N . GLY A 1 198 ? -7.335 14.854 19.051 1.00 40.73 175 GLY A N 1
ATOM 1292 C CA . GLY A 1 198 ? -8.469 15.457 18.372 1.00 39.56 175 GLY A CA 1
ATOM 1293 C C . GLY A 1 198 ? -8.172 15.862 16.942 1.00 39.16 175 GLY A C 1
ATOM 1294 O O . GLY A 1 198 ? -9.021 16.445 16.263 1.00 38.55 175 GLY A O 1
ATOM 1295 N N . VAL A 1 199 ? -6.963 15.542 16.487 1.00 40.07 176 VAL A N 1
ATOM 1296 C CA . VAL A 1 199 ? -6.532 15.813 15.119 1.00 39.24 176 VAL A CA 1
ATOM 1297 C C . VAL A 1 199 ? -6.623 14.566 14.237 1.00 39.36 176 VAL A C 1
ATOM 1298 O O . VAL A 1 199 ? -6.317 13.458 14.677 1.00 39.38 176 VAL A O 1
ATOM 1302 N N . THR A 1 200 ? -7.043 14.758 12.990 1.00 39.11 177 THR A N 1
ATOM 1303 C CA . THR A 1 200 ? -7.030 13.691 11.998 1.00 38.83 177 THR A CA 1
ATOM 1304 C C . THR A 1 200 ? -6.062 14.045 10.865 1.00 38.84 177 THR A C 1
ATOM 1305 O O . THR A 1 200 ? -5.851 15.221 10.565 1.00 38.14 177 THR A O 1
ATOM 1309 N N . VAL A 1 201 ? -5.471 13.027 10.247 1.00 38.76 178 VAL A N 1
ATOM 1310 C CA . VAL A 1 201 ? -4.499 13.230 9.177 1.00 37.95 178 VAL A CA 1
ATOM 1311 C C . VAL A 1 201 ? -4.726 12.222 8.056 1.00 37.94 178 VAL A C 1
ATOM 1312 O O . VAL A 1 201 ? -4.407 11.046 8.197 1.00 38.32 178 VAL A O 1
ATOM 1316 N N . ASN A 1 202 ? -5.280 12.689 6.943 1.00 38.61 179 ASN A N 1
ATOM 1317 C CA . ASN A 1 202 ? -5.617 11.814 5.826 1.00 38.05 179 ASN A CA 1
ATOM 1318 C C . ASN A 1 202 ? -5.038 12.265 4.491 1.00 38.11 179 ASN A C 1
ATOM 1319 O O . ASN A 1 202 ? -4.409 13.320 4.387 1.00 37.58 179 ASN A O 1
ATOM 1324 N N . SER A 1 203 ? -5.267 11.447 3.470 1.00 39.01 180 SER A N 1
ATOM 1325 C CA . SER A 1 203 ? -4.828 11.751 2.117 1.00 39.09 180 SER A CA 1
ATOM 1326 C C . SER A 1 203 ? -5.932 11.530 1.094 1.00 39.07 180 SER A C 1
ATOM 1327 O O . SER A 1 203 ? -6.685 10.561 1.169 1.00 39.08 180 SER A O 1
ATOM 1330 N N . ILE A 1 204 ? -6.024 12.450 0.143 1.00 39.31 181 ILE A N 1
ATOM 1331 C CA . ILE A 1 204 ? -6.913 12.294 -0.992 1.00 39.46 181 ILE A CA 1
ATOM 1332 C C . ILE A 1 204 ? -6.066 11.890 -2.179 1.00 40.53 181 ILE A C 1
ATOM 1333 O O . ILE A 1 204 ? -5.043 12.522 -2.455 1.00 40.51 181 ILE A O 1
ATOM 1338 N N . CYS A 1 205 ? -6.485 10.835 -2.872 1.00 41.41 182 CYS A N 1
ATOM 1339 C CA . CYS A 1 205 ? -5.733 10.315 -4.007 1.00 41.75 182 CYS A CA 1
ATOM 1340 C C . CYS A 1 205 ? -6.535 10.391 -5.299 1.00 41.99 182 CYS A C 1
ATOM 1341 O O . CYS A 1 205 ? -7.148 9.409 -5.710 1.00 42.93 182 CYS A O 1
ATOM 1344 N N . PRO A 1 206 ? -6.520 11.565 -5.948 1.00 42.20 183 PRO A N 1
ATOM 1345 C CA . PRO A 1 206 ? -7.258 11.802 -7.190 1.00 42.29 183 PRO A CA 1
ATOM 1346 C C . PRO A 1 206 ? -6.631 11.070 -8.365 1.00 44.15 183 PRO A C 1
ATOM 1347 O O . PRO A 1 206 ? -5.450 10.711 -8.321 1.00 44.58 183 PRO A O 1
ATOM 1351 N N . GLY A 1 207 ? -7.423 10.853 -9.409 1.00 44.82 184 GLY A N 1
ATOM 1352 C CA . GLY A 1 207 ? -6.909 10.327 -10.657 1.00 46.18 184 GLY A CA 1
ATOM 1353 C C . GLY A 1 207 ? -6.601 11.492 -11.573 1.00 46.94 184 GLY A C 1
ATOM 1354 O O . GLY A 1 207 ? -6.264 12.582 -11.102 1.00 45.63 184 GLY A O 1
ATOM 1355 N N . TYR A 1 208 ? -6.714 11.265 -12.879 1.00 48.53 185 TYR A N 1
ATOM 1356 C CA . TYR A 1 208 ? -6.550 12.333 -13.855 1.00 48.61 185 TYR A CA 1
ATOM 1357 C C . TYR A 1 208 ? -7.609 13.396 -13.616 1.00 47.75 185 TYR A C 1
ATOM 1358 O O . TYR A 1 208 ? -8.801 13.154 -13.813 1.00 47.08 185 TYR A O 1
ATOM 1367 N N . VAL A 1 209 ? -7.165 14.571 -13.185 1.00 47.23 186 VAL A N 1
ATOM 1368 C CA . VAL A 1 209 ? -8.065 15.685 -12.930 1.00 47.50 186 VAL A CA 1
ATOM 1369 C C . VAL A 1 209 ? -7.950 16.728 -14.035 1.00 48.71 186 VAL A C 1
ATOM 1370 O O . VAL A 1 209 ? -6.858 16.998 -14.537 1.00 48.49 186 VAL A O 1
ATOM 1374 N N . LEU A 1 210 ? -9.086 17.304 -14.413 1.00 48.51 187 LEU A N 1
ATOM 1375 C CA . LEU A 1 210 ? -9.120 18.351 -15.425 1.00 49.57 187 LEU A CA 1
ATOM 1376 C C . LEU A 1 210 ? -8.665 19.703 -14.861 1.00 50.66 187 LEU A C 1
ATOM 1377 O O . LEU A 1 210 ? -9.460 20.451 -14.286 1.00 50.32 187 LEU A O 1
ATOM 1382 N N . THR A 1 211 ? -7.381 20.009 -15.036 1.00 50.95 188 THR A N 1
ATOM 1383 C CA . THR A 1 211 ? -6.807 21.259 -14.540 1.00 51.58 188 THR A CA 1
ATOM 1384 C C . THR A 1 211 ? -6.755 22.328 -15.629 1.00 51.41 188 THR A C 1
ATOM 1385 O O . THR A 1 211 ? -7.299 22.149 -16.720 1.00 50.28 188 THR A O 1
ATOM 1389 N N . GLY A 1 240 ? -6.480 4.663 -18.322 1.00 54.19 217 GLY A N 1
ATOM 1390 C CA . GLY A 1 240 ? -6.383 4.004 -17.032 1.00 54.15 217 GLY A CA 1
ATOM 1391 C C . GLY A 1 240 ? -7.546 4.314 -16.105 1.00 53.21 217 GLY A C 1
ATOM 1392 O O . GLY A 1 240 ? -7.595 3.832 -14.971 1.00 52.87 217 GLY A O 1
ATOM 1393 N N . GLN A 1 241 ? -8.480 5.130 -16.585 1.00 52.56 218 GLN A N 1
ATOM 1394 C CA . GLN A 1 241 ? -9.677 5.462 -15.821 1.00 51.38 218 GLN A CA 1
ATOM 1395 C C . GLN A 1 241 ? -10.919 4.849 -16.454 1.00 52.56 218 GLN A C 1
ATOM 1396 O O . GLN A 1 241 ? -11.482 5.413 -17.397 1.00 52.38 218 GLN A O 1
ATOM 1402 N N . PRO A 1 242 ? -11.349 3.689 -15.930 1.00 51.50 219 PRO A N 1
ATOM 1403 C CA . PRO A 1 242 ? -12.513 2.951 -16.433 1.00 50.87 219 PRO A CA 1
ATOM 1404 C C . PRO A 1 242 ? -13.754 3.834 -16.534 1.00 50.86 219 PRO A C 1
ATOM 1405 O O . PRO A 1 242 ? -14.655 3.557 -17.325 1.00 50.92 219 PRO A O 1
ATOM 1409 N N . THR A 1 243 ? -13.791 4.895 -15.739 1.00 50.26 220 THR A N 1
ATOM 1410 C CA . THR A 1 243 ? -14.943 5.780 -15.712 1.00 49.89 220 THR A CA 1
ATOM 1411 C C . THR A 1 243 ? -14.996 6.645 -16.972 1.00 51.14 220 THR A C 1
ATOM 1412 O O . THR A 1 243 ? -16.050 7.168 -17.335 1.00 50.89 220 THR A O 1
ATOM 1416 N N . LYS A 1 244 ? -13.851 6.788 -17.635 1.00 52.14 221 LYS A N 1
ATOM 1417 C CA . LYS A 1 244 ? -13.747 7.563 -18.875 1.00 52.34 221 LYS A CA 1
ATOM 1418 C C . LYS A 1 244 ? -14.276 8.988 -18.731 1.00 51.26 221 LYS A C 1
ATOM 1419 O O . LYS A 1 244 ? -14.866 9.541 -19.656 1.00 52.26 221 LYS A O 1
ATOM 1425 N N . LYS A 1 245 ? -14.055 9.570 -17.560 1.00 51.15 222 LYS A N 1
ATOM 1426 C CA . LYS A 1 245 ? -14.448 10.942 -17.280 1.00 50.78 222 LYS A CA 1
ATOM 1427 C C . LYS A 1 245 ? -13.378 11.599 -16.423 1.00 50.32 222 LYS A C 1
ATOM 1428 O O . LYS A 1 245 ? -12.780 10.956 -15.558 1.00 49.85 222 LYS A O 1
ATOM 1434 N N . PHE A 1 246 ? -13.136 12.881 -16.664 1.00 49.70 223 PHE A N 1
ATOM 1435 C CA . PHE A 1 246 ? -12.161 13.625 -15.883 1.00 48.63 223 PHE A CA 1
ATOM 1436 C C . PHE A 1 246 ? -12.712 13.942 -14.501 1.00 48.23 223 PHE A C 1
ATOM 1437 O O . PHE A 1 246 ? -13.875 14.322 -14.357 1.00 48.43 223 PHE A O 1
ATOM 1445 N N . ILE A 1 247 ? -11.873 13.776 -13.484 1.00 47.58 224 ILE A N 1
ATOM 1446 C CA . ILE A 1 247 ? -12.223 14.203 -12.140 1.00 46.48 224 ILE A CA 1
ATOM 1447 C C . ILE A 1 247 ? -12.191 15.724 -12.110 1.00 46.05 224 ILE A C 1
ATOM 1448 O O . ILE A 1 247 ? -11.195 16.335 -12.496 1.00 46.88 224 ILE A O 1
ATOM 1453 N N . THR A 1 248 ? -13.285 16.337 -11.675 1.00 44.85 225 THR A N 1
ATOM 1454 C CA . THR A 1 248 ? -13.346 17.791 -11.607 1.00 44.44 225 THR A CA 1
ATOM 1455 C C . THR A 1 248 ? -12.810 18.300 -10.273 1.00 44.18 225 THR A C 1
ATOM 1456 O O . THR A 1 248 ? -12.838 17.596 -9.265 1.00 43.90 225 THR A O 1
ATOM 1460 N N . VAL A 1 249 ? -12.313 19.529 -10.278 1.00 44.55 226 VAL A N 1
ATOM 1461 C CA . VAL A 1 249 ? -11.713 20.108 -9.087 1.00 43.97 226 VAL A CA 1
ATOM 1462 C C . VAL A 1 249 ? -12.764 20.336 -8.006 1.00 43.56 226 VAL A C 1
ATOM 1463 O O . VAL A 1 249 ? -12.463 20.290 -6.812 1.00 42.63 226 VAL A O 1
ATOM 1467 N N . GLU A 1 250 ? -14.000 20.584 -8.428 1.00 43.55 227 GLU A N 1
ATOM 1468 C CA . GLU A 1 250 ? -15.098 20.732 -7.485 1.00 43.40 227 GLU A CA 1
ATOM 1469 C C . GLU A 1 250 ? -15.359 19.408 -6.775 1.00 42.77 227 GLU A C 1
ATOM 1470 O O . GLU A 1 250 ? -15.658 19.377 -5.584 1.00 42.10 227 GLU A O 1
ATOM 1476 N N . GLN A 1 251 ? -15.234 18.312 -7.515 1.00 43.16 228 GLN A N 1
ATOM 1477 C CA . GLN A 1 251 ? -15.446 16.987 -6.953 1.00 42.56 228 GLN A CA 1
ATOM 1478 C C . GLN A 1 251 ? -14.444 16.716 -5.848 1.00 42.41 228 GLN A C 1
ATOM 1479 O O . GLN A 1 251 ? -14.821 16.390 -4.724 1.00 42.45 228 GLN A O 1
ATOM 1485 N N . VAL A 1 252 ? -13.165 16.856 -6.175 1.00 42.57 229 VAL A N 1
ATOM 1486 C CA . VAL A 1 252 ? -12.098 16.666 -5.200 1.00 41.65 229 VAL A CA 1
ATOM 1487 C C . VAL A 1 252 ? -12.300 17.548 -3.973 1.00 41.07 229 VAL A C 1
ATOM 1488 O O . VAL A 1 252 ? -12.078 17.112 -2.842 1.00 40.11 229 VAL A O 1
ATOM 1492 N N . ALA A 1 253 ? -12.727 18.787 -4.200 1.00 41.46 230 ALA A N 1
ATOM 1493 C CA . ALA A 1 253 ? -12.903 19.742 -3.110 1.00 40.86 230 ALA A CA 1
ATOM 1494 C C . ALA A 1 253 ? -14.034 19.331 -2.179 1.00 40.24 230 ALA A C 1
ATOM 1495 O O . ALA A 1 253 ? -13.988 19.607 -0.985 1.00 40.27 230 ALA A O 1
ATOM 1497 N N . SER A 1 254 ? -15.049 18.668 -2.727 1.00 40.26 231 SER A N 1
ATOM 1498 C CA . SER A 1 254 ? -16.172 18.213 -1.916 1.00 39.56 231 SER A CA 1
ATOM 1499 C C . SER A 1 254 ? -15.718 17.132 -0.947 1.00 39.79 231 SER A C 1
ATOM 1500 O O . SER A 1 254 ? -16.231 17.034 0.166 1.00 40.08 231 SER A O 1
ATOM 1503 N N . LEU A 1 255 ? -14.756 16.322 -1.377 1.00 39.28 232 LEU A N 1
ATOM 1504 C CA . LEU A 1 255 ? -14.197 15.282 -0.527 1.00 38.39 232 LEU A CA 1
ATOM 1505 C C . LEU A 1 255 ? -13.370 15.906 0.588 1.00 39.13 232 LEU A C 1
ATOM 1506 O O . LEU A 1 255 ? -13.364 15.424 1.721 1.00 39.01 232 LEU A O 1
ATOM 1511 N N . ALA A 1 256 ? -12.662 16.979 0.259 1.00 39.42 233 ALA A N 1
ATOM 1512 C CA . ALA A 1 256 ? -11.869 17.686 1.252 1.00 38.75 233 ALA A CA 1
ATOM 1513 C C . ALA A 1 256 ? -12.808 18.263 2.291 1.00 38.77 233 ALA A C 1
ATOM 1514 O O . ALA A 1 256 ? -12.570 18.143 3.489 1.00 38.93 233 ALA A O 1
ATOM 1516 N N . LEU A 1 257 ? -13.889 18.878 1.820 1.00 38.71 234 LEU A N 1
ATOM 1517 C CA . LEU A 1 257 ? -14.845 19.516 2.712 1.00 38.73 234 LEU A CA 1
ATOM 1518 C C . LEU A 1 257 ? -15.402 18.516 3.707 1.00 38.88 234 LEU A C 1
ATOM 1519 O O . LEU A 1 257 ? -15.620 18.850 4.866 1.00 40.17 234 LEU A O 1
ATOM 1524 N N . TYR A 1 258 ? -15.635 17.290 3.254 1.00 38.40 235 TYR A N 1
ATOM 1525 C CA . TYR A 1 258 ? -16.175 16.265 4.136 1.00 38.75 235 TYR A CA 1
ATOM 1526 C C . TYR A 1 258 ? -15.206 15.907 5.266 1.00 39.47 235 TYR A C 1
ATOM 1527 O O . TYR A 1 258 ? -15.590 15.867 6.435 1.00 39.47 235 TYR A O 1
ATOM 1536 N N . LEU A 1 259 ? -13.951 15.653 4.905 1.00 39.89 236 LEU A N 1
ATOM 1537 C CA . LEU A 1 259 ? -12.926 15.230 5.858 1.00 38.80 236 LEU A CA 1
ATOM 1538 C C . LEU A 1 259 ? -12.627 16.303 6.895 1.00 38.99 236 LEU A C 1
ATOM 1539 O O . LEU A 1 259 ? -12.154 16.004 7.990 1.00 39.50 236 LEU A O 1
ATOM 1544 N N . ALA A 1 260 ? -12.898 17.555 6.545 1.00 39.05 237 ALA A N 1
ATOM 1545 C CA . ALA A 1 260 ? -12.694 18.657 7.474 1.00 39.56 237 ALA A CA 1
ATOM 1546 C C . ALA A 1 260 ? -13.830 18.743 8.497 1.00 40.44 237 ALA A C 1
ATOM 1547 O O . ALA A 1 260 ? -13.634 19.222 9.614 1.00 41.30 237 ALA A O 1
ATOM 1549 N N . GLY A 1 261 ? -15.011 18.265 8.116 1.00 40.07 238 GLY A N 1
ATOM 1550 C CA . GLY A 1 261 ? -16.164 18.278 8.997 1.00 40.33 238 GLY A CA 1
ATOM 1551 C C . GLY A 1 261 ? -15.951 17.477 10.266 1.00 40.91 238 GLY A C 1
ATOM 1552 O O . GLY A 1 261 ? -15.019 16.675 10.352 1.00 40.53 238 GLY A O 1
ATOM 1553 N N . ASP A 1 262 ? -16.823 17.693 11.250 1.00 42.09 239 ASP A N 1
ATOM 1554 C CA . ASP A 1 262 ? -16.734 16.991 12.530 1.00 42.22 239 ASP A CA 1
ATOM 1555 C C . ASP A 1 262 ? -17.089 15.504 12.407 1.00 42.41 239 ASP A C 1
ATOM 1556 O O . ASP A 1 262 ? -16.542 14.667 13.125 1.00 42.86 239 ASP A O 1
ATOM 1561 N N . ASP A 1 263 ? -17.994 15.176 11.490 1.00 41.29 240 ASP A N 1
ATOM 1562 C CA . ASP A 1 263 ? -18.387 13.786 11.277 1.00 41.54 240 ASP A CA 1
ATOM 1563 C C . ASP A 1 263 ? -17.178 12.905 10.958 1.00 42.15 240 ASP A C 1
ATOM 1564 O O . ASP A 1 263 ? -17.092 11.758 11.407 1.00 41.93 240 ASP A O 1
ATOM 1569 N N . ALA A 1 264 ? -16.244 13.452 10.184 1.00 42.29 241 ALA A N 1
ATOM 1570 C CA . ALA A 1 264 ? -15.084 12.702 9.715 1.00 40.97 241 ALA A CA 1
ATOM 1571 C C . ALA A 1 264 ? -13.973 12.640 10.753 1.00 41.13 241 ALA A C 1
ATOM 1572 O O . ALA A 1 264 ? -12.799 12.530 10.408 1.00 40.93 241 ALA A O 1
ATOM 1574 N N . ALA A 1 265 ? -14.345 12.699 12.026 1.00 41.65 242 ALA A N 1
ATOM 1575 C CA . ALA A 1 265 ? -13.363 12.660 13.105 1.00 41.55 242 ALA A CA 1
ATOM 1576 C C . ALA A 1 265 ? -12.728 11.283 13.282 1.00 41.80 242 ALA A C 1
ATOM 1577 O O . ALA A 1 265 ? -11.611 11.174 13.780 1.00 42.55 242 ALA A O 1
ATOM 1579 N N . GLN A 1 266 ? -13.436 10.232 12.880 1.00 42.11 243 GLN A N 1
ATOM 1580 C CA . GLN A 1 266 ? -12.916 8.871 13.034 1.00 42.90 243 GLN A CA 1
ATOM 1581 C C . GLN A 1 266 ? -12.227 8.345 11.771 1.00 42.46 243 GLN A C 1
ATOM 1582 O O . GLN A 1 266 ? -11.842 7.176 11.696 1.00 42.53 243 GLN A O 1
ATOM 1588 N N . ILE A 1 267 ? -12.083 9.213 10.778 1.00 41.41 244 ILE A N 1
ATOM 1589 C CA . ILE A 1 267 ? -11.310 8.892 9.591 1.00 40.77 244 ILE A CA 1
ATOM 1590 C C . ILE A 1 267 ? -9.924 9.512 9.750 1.00 40.24 244 ILE A C 1
ATOM 1591 O O . ILE A 1 267 ? -9.775 10.731 9.693 1.00 40.27 244 ILE A O 1
ATOM 1596 N N . THR A 1 268 ? -8.912 8.681 9.975 1.00 39.85 245 THR A N 1
ATOM 1597 C CA . THR A 1 268 ? -7.569 9.203 10.209 1.00 39.63 245 THR A CA 1
ATOM 1598 C C . THR A 1 268 ? -6.480 8.209 9.815 1.00 38.72 245 THR A C 1
ATOM 1599 O O . THR A 1 268 ? -6.639 7.005 9.988 1.00 39.34 245 THR A O 1
ATOM 1603 N N . GLY A 1 269 ? -5.383 8.729 9.272 1.00 38.21 246 GLY A N 1
ATOM 1604 C CA . GLY A 1 269 ? -4.271 7.908 8.826 1.00 38.58 246 GLY A CA 1
ATOM 1605 C C . GLY A 1 269 ? -4.586 7.031 7.629 1.00 38.81 246 GLY A C 1
ATOM 1606 O O . GLY A 1 269 ? -4.001 5.969 7.457 1.00 39.34 246 GLY A O 1
ATOM 1607 N N . THR A 1 270 ? -5.511 7.477 6.791 1.00 39.37 247 THR A N 1
ATOM 1608 C CA . THR A 1 270 ? -5.948 6.673 5.660 1.00 39.67 247 THR A CA 1
ATOM 1609 C C . THR A 1 270 ? -5.960 7.485 4.363 1.00 39.65 247 THR A C 1
ATOM 1610 O O . THR A 1 270 ? -5.769 8.701 4.375 1.00 39.47 247 THR A O 1
ATOM 1614 N N . HIS A 1 271 ? -6.172 6.805 3.243 1.00 40.21 248 HIS A N 1
ATOM 1615 C CA . HIS A 1 271 ? -6.253 7.464 1.949 1.00 40.82 248 HIS A CA 1
ATOM 1616 C C . HIS A 1 271 ? -7.626 7.239 1.355 1.00 41.38 248 HIS A C 1
ATOM 1617 O O . HIS A 1 271 ? -8.271 6.223 1.620 1.00 42.35 248 HIS A O 1
ATOM 1624 N N . VAL A 1 272 ? -8.071 8.184 0.540 1.00 41.05 249 VAL A N 1
ATOM 1625 C CA . VAL A 1 272 ? -9.310 8.015 -0.197 1.00 40.96 249 VAL A CA 1
ATOM 1626 C C . VAL A 1 272 ? -9.035 8.279 -1.664 1.00 41.34 249 VAL A C 1
ATOM 1627 O O . VAL A 1 272 ? -8.800 9.417 -2.062 1.00 41.24 249 VAL A O 1
ATOM 1631 N N . SER A 1 273 ? -9.046 7.218 -2.462 1.00 41.81 250 SER A N 1
ATOM 1632 C CA . SER A 1 273 ? -8.822 7.350 -3.892 1.00 41.91 250 SER A CA 1
ATOM 1633 C C . SER A 1 273 ? -10.057 7.890 -4.591 1.00 43.41 250 SER A C 1
ATOM 1634 O O . SER A 1 273 ? -11.170 7.399 -4.390 1.00 43.74 250 SER A O 1
ATOM 1645 N N . ASP A 1 275 ? -10.400 8.114 -8.274 1.00 44.66 252 ASP A N 1
ATOM 1646 C CA . ASP A 1 275 ? -9.747 7.875 -9.549 1.00 45.63 252 ASP A CA 1
ATOM 1647 C C . ASP A 1 275 ? -10.661 7.207 -10.563 1.00 46.69 252 ASP A C 1
ATOM 1648 O O . ASP A 1 275 ? -10.195 6.685 -11.569 1.00 48.12 252 ASP A O 1
ATOM 1653 N N . GLY A 1 276 ? -11.960 7.218 -10.296 1.00 46.03 253 GLY A N 1
ATOM 1654 C CA . GLY A 1 276 ? -12.911 6.596 -11.195 1.00 46.59 253 GLY A CA 1
ATOM 1655 C C . GLY A 1 276 ? -12.655 5.120 -11.457 1.00 47.34 253 GLY A C 1
ATOM 1656 O O . GLY A 1 276 ? -13.192 4.555 -12.409 1.00 48.31 253 GLY A O 1
ATOM 1657 N N . GLY A 1 277 ? -11.838 4.489 -10.618 1.00 46.47 254 GLY A N 1
ATOM 1658 C CA . GLY A 1 277 ? -11.591 3.062 -10.738 1.00 47.73 254 GLY A CA 1
ATOM 1659 C C . GLY A 1 277 ? -10.143 2.699 -11.005 1.00 48.52 254 GLY A C 1
ATOM 1660 O O . GLY A 1 277 ? -9.750 1.540 -10.879 1.00 48.70 254 GLY A O 1
ATOM 1661 N N . TRP A 1 278 ? -9.352 3.696 -11.381 1.00 48.25 255 TRP A N 1
ATOM 1662 C CA . TRP A 1 278 ? -7.931 3.508 -11.655 1.00 49.17 255 TRP A CA 1
ATOM 1663 C C . TRP A 1 278 ? -7.294 2.387 -10.821 1.00 49.48 255 TRP A C 1
ATOM 1664 O O . TRP A 1 278 ? -6.826 1.388 -11.367 1.00 49.84 255 TRP A O 1
ATOM 1675 N N . THR A 1 279 ? -7.287 2.553 -9.500 1.00 48.77 256 THR A N 1
ATOM 1676 C CA . THR A 1 279 ? -6.575 1.636 -8.607 1.00 48.78 256 THR A CA 1
ATOM 1677 C C . THR A 1 279 ? -7.276 0.294 -8.381 1.00 48.42 256 THR A C 1
ATOM 1678 O O . THR A 1 279 ? -6.694 -0.627 -7.805 1.00 48.63 256 THR A O 1
ATOM 1682 N N . ALA A 1 280 ? -8.522 0.185 -8.825 1.00 48.10 257 ALA A N 1
ATOM 1683 C CA . ALA A 1 280 ? -9.273 -1.057 -8.668 1.00 47.58 257 ALA A CA 1
ATOM 1684 C C . ALA A 1 280 ? -8.713 -2.149 -9.576 1.00 47.94 257 ALA A C 1
ATOM 1685 O O . ALA A 1 280 ? -9.053 -3.322 -9.438 1.00 47.73 257 ALA A O 1
ATOM 1687 N N . GLN A 1 281 ? -7.849 -1.754 -10.504 1.00 48.29 258 GLN A N 1
ATOM 1688 C CA . GLN A 1 281 ? -7.221 -2.699 -11.416 1.00 48.57 258 GLN A CA 1
ATOM 1689 C C . GLN A 1 281 ? -5.697 -2.633 -11.302 1.00 49.42 258 GLN A C 1
ATOM 1690 O O . GL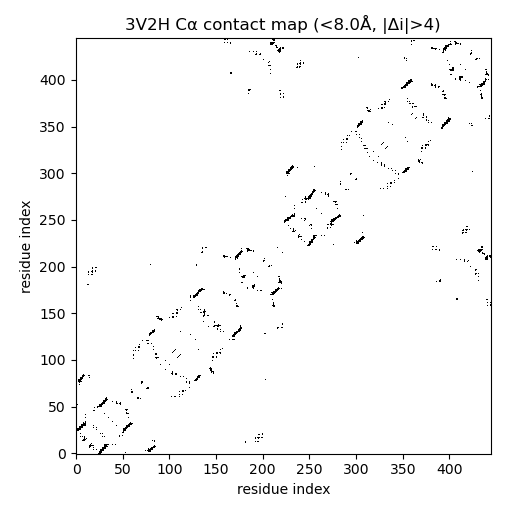N A 1 281 ? -4.971 -3.213 -12.111 1.00 49.66 258 GLN A O 1
ATOM 1696 N N . SER B 1 22 ? -30.639 16.613 -1.600 1.00 56.85 -1 SER B N 1
ATOM 1697 C CA . SER B 1 22 ? -31.761 15.725 -1.310 1.00 57.13 -1 SER B CA 1
ATOM 1698 C C . SER B 1 22 ? -31.762 14.457 -2.164 1.00 58.61 -1 SER B C 1
ATOM 1699 O O . SER B 1 22 ? -30.974 14.315 -3.107 1.00 57.67 -1 SER B O 1
ATOM 1718 N N . THR B 1 25 ? -37.603 10.899 -4.695 1.00 56.49 2 THR B N 1
ATOM 1719 C CA . THR B 1 25 ? -37.907 9.902 -5.731 1.00 56.49 2 THR B CA 1
ATOM 1720 C C . THR B 1 25 ? -36.931 8.717 -5.746 1.00 54.86 2 THR B C 1
ATOM 1721 O O . THR B 1 25 ? -37.279 7.623 -6.200 1.00 54.02 2 THR B O 1
ATOM 1725 N N . LYS B 1 26 ? -35.720 8.932 -5.241 1.00 53.61 3 LYS B N 1
ATOM 1726 C CA . LYS B 1 26 ? -34.736 7.858 -5.142 1.00 52.68 3 LYS B CA 1
ATOM 1727 C C . LYS B 1 26 ? -35.177 6.791 -4.136 1.00 51.16 3 LYS B C 1
ATOM 1728 O O . LYS B 1 26 ? -35.796 7.098 -3.115 1.00 51.00 3 LYS B O 1
ATOM 1734 N N . THR B 1 27 ? -34.854 5.537 -4.433 1.00 49.96 4 THR B N 1
ATOM 1735 C CA . THR B 1 27 ? -35.196 4.426 -3.556 1.00 49.29 4 THR B CA 1
ATOM 1736 C C . THR B 1 27 ? -33.939 3.720 -3.055 1.00 48.07 4 THR B C 1
ATOM 1737 O O . THR B 1 27 ? -33.058 3.367 -3.838 1.00 47.83 4 THR B O 1
ATOM 1741 N N . ALA B 1 28 ? -33.863 3.522 -1.743 1.00 47.42 5 ALA B N 1
ATOM 1742 C CA . ALA B 1 28 ? -32.702 2.901 -1.122 1.00 46.29 5 ALA B CA 1
ATOM 1743 C C . ALA B 1 28 ? -33.062 1.555 -0.501 1.00 46.35 5 ALA B C 1
ATOM 1744 O O . ALA B 1 28 ? -34.069 1.435 0.198 1.00 46.67 5 ALA B O 1
ATOM 1746 N N . VAL B 1 29 ? -32.236 0.545 -0.757 1.00 45.96 6 VAL B N 1
ATOM 1747 C CA . VAL B 1 29 ? -32.419 -0.770 -0.152 1.00 45.39 6 VAL B CA 1
ATOM 1748 C C . VAL B 1 29 ? -31.227 -1.088 0.738 1.00 44.19 6 VAL B C 1
ATOM 1749 O O . VAL B 1 29 ? -30.097 -1.192 0.264 1.00 44.47 6 VAL B O 1
ATOM 1753 N N . ILE B 1 30 ? -31.484 -1.242 2.031 1.00 44.55 7 ILE B N 1
ATOM 1754 C CA . ILE B 1 30 ? -30.415 -1.405 3.010 1.00 43.89 7 ILE B CA 1
ATOM 1755 C C . ILE B 1 30 ? -30.582 -2.679 3.829 1.00 44.17 7 ILE B C 1
ATOM 1756 O O . ILE B 1 30 ? -31.348 -2.707 4.788 1.00 45.19 7 ILE B O 1
ATOM 1761 N N . THR B 1 31 ? -29.868 -3.736 3.455 1.00 43.87 8 THR B N 1
ATOM 1762 C CA . THR B 1 31 ? -29.929 -4.983 4.215 1.00 44.80 8 THR B CA 1
ATOM 1763 C C . THR B 1 31 ? -29.340 -4.787 5.612 1.00 44.77 8 THR B C 1
ATOM 1764 O O . THR B 1 31 ? -28.431 -3.976 5.799 1.00 44.47 8 THR B O 1
ATOM 1768 N N . GLY B 1 32 ? -29.862 -5.527 6.586 1.00 44.69 9 GLY B N 1
ATOM 1769 C CA . GLY B 1 32 ? -29.433 -5.384 7.964 1.00 43.97 9 GLY B CA 1
ATOM 1770 C C . GLY B 1 32 ? -29.615 -3.964 8.468 1.00 44.60 9 GLY B C 1
ATOM 1771 O O . GLY B 1 32 ? -28.697 -3.378 9.041 1.00 44.71 9 GLY B O 1
ATOM 1772 N N . SER B 1 33 ? -30.803 -3.408 8.258 1.00 45.11 10 SER B N 1
ATOM 1773 C CA . SER B 1 33 ? -31.066 -2.023 8.631 1.00 44.99 10 SER B CA 1
ATOM 1774 C C . SER B 1 33 ? -32.099 -1.892 9.738 1.00 45.87 10 SER B C 1
ATOM 1775 O O . SER B 1 33 ? -32.748 -0.856 9.862 1.00 46.47 10 SER B O 1
ATOM 1778 N N . THR B 1 34 ? -32.262 -2.933 10.544 1.00 46.05 11 THR B N 1
ATOM 1779 C CA . THR B 1 34 ? -33.227 -2.871 11.633 1.00 46.63 11 THR B CA 1
ATOM 1780 C C . THR B 1 34 ? -32.569 -2.427 12.931 1.00 45.97 11 THR B C 1
ATOM 1781 O O . THR B 1 34 ? -33.246 -2.176 13.926 1.00 46.55 11 THR B O 1
ATOM 1785 N N . SER B 1 35 ? -31.245 -2.333 12.920 1.00 45.49 12 SER B N 1
ATOM 1786 C CA . SER B 1 35 ? -30.517 -1.926 14.110 1.00 45.57 12 SER B CA 1
ATOM 1787 C C . SER B 1 35 ? -29.129 -1.415 13.758 1.00 45.63 12 SER B C 1
ATOM 1788 O O . SER B 1 35 ? -28.588 -1.722 12.694 1.00 45.54 12 SER B O 1
ATOM 1791 N N . GLY B 1 36 ? -28.566 -0.620 14.660 1.00 45.25 13 GLY B N 1
ATOM 1792 C CA . GLY B 1 36 ? -27.208 -0.137 14.511 1.00 45.27 13 GLY B CA 1
ATOM 1793 C C . GLY B 1 36 ? -26.948 0.649 13.241 1.00 44.59 13 GLY B C 1
ATOM 1794 O O . GLY B 1 36 ? -27.693 1.569 12.899 1.00 44.14 13 GLY B O 1
ATOM 1795 N N . ILE B 1 37 ? -25.878 0.273 12.545 1.00 44.05 14 ILE B N 1
ATOM 1796 C CA . ILE B 1 37 ? -25.393 1.014 11.385 1.00 43.48 14 ILE B CA 1
ATOM 1797 C C . ILE B 1 37 ? -26.422 1.087 10.267 1.00 43.20 14 ILE B C 1
ATOM 1798 O O . ILE B 1 37 ? -26.829 2.174 9.863 1.00 43.35 14 ILE B O 1
ATOM 1803 N N . GLY B 1 38 ? -26.833 -0.070 9.761 1.00 43.00 15 GLY B N 1
ATOM 1804 C CA . GLY B 1 38 ? -27.816 -0.111 8.695 1.00 43.91 15 GLY B CA 1
ATOM 1805 C C . GLY B 1 38 ? -29.003 0.788 8.984 1.00 43.82 15 GLY B C 1
ATOM 1806 O O . GLY B 1 38 ? -29.533 1.440 8.084 1.00 43.41 15 GLY B O 1
ATOM 1807 N N . LEU B 1 39 ? -29.416 0.818 10.248 1.00 43.76 16 LEU B N 1
ATOM 1808 C CA . LEU B 1 39 ? -30.536 1.643 10.680 1.00 43.68 16 LEU B CA 1
ATOM 1809 C C . LEU B 1 39 ? -30.179 3.124 10.627 1.00 43.70 16 LEU B C 1
ATOM 1810 O O . LEU B 1 39 ? -30.953 3.946 10.137 1.00 43.46 16 LEU B O 1
ATOM 1815 N N . ALA B 1 40 ? -28.999 3.454 11.140 1.00 43.97 17 ALA B N 1
ATOM 1816 C CA . ALA B 1 40 ? -28.500 4.825 11.130 1.00 43.42 17 ALA B CA 1
ATOM 1817 C C . ALA B 1 40 ? -28.463 5.381 9.712 1.00 43.59 17 ALA B C 1
ATOM 1818 O O . ALA B 1 40 ? -28.789 6.544 9.483 1.00 43.44 17 ALA B O 1
ATOM 1820 N N . ILE B 1 41 ? -28.059 4.537 8.768 1.00 43.35 18 ILE B N 1
ATOM 1821 C CA . ILE B 1 41 ? -28.028 4.898 7.356 1.00 43.36 18 ILE B CA 1
ATOM 1822 C C . ILE B 1 41 ? -29.439 5.147 6.825 1.00 44.96 18 ILE B C 1
ATOM 1823 O O . ILE B 1 41 ? -29.685 6.120 6.105 1.00 45.88 18 ILE B O 1
ATOM 1828 N N . ALA B 1 42 ? -30.365 4.268 7.192 1.00 44.86 19 ALA B N 1
ATOM 1829 C CA . ALA B 1 42 ? -31.764 4.411 6.802 1.00 44.86 19 ALA B CA 1
ATOM 1830 C C . ALA B 1 42 ? -32.344 5.760 7.232 1.00 45.97 19 ALA B C 1
ATOM 1831 O O . ALA B 1 42 ? -33.033 6.421 6.457 1.00 46.33 19 ALA B O 1
ATOM 1833 N N . ARG B 1 43 ? -32.059 6.157 8.472 1.00 46.57 20 ARG B N 1
ATOM 1834 C CA . ARG B 1 43 ? -32.544 7.426 9.026 1.00 46.40 20 ARG B CA 1
ATOM 1835 C C . ARG B 1 43 ? -32.018 8.650 8.277 1.00 46.68 20 ARG B C 1
ATOM 1836 O O . ARG B 1 43 ? -32.719 9.652 8.157 1.00 48.07 20 ARG B O 1
ATOM 1844 N N . THR B 1 44 ? -30.784 8.589 7.792 1.00 45.70 21 THR B N 1
ATOM 1845 C CA . THR B 1 44 ? -30.212 9.755 7.130 1.00 46.59 21 THR B CA 1
ATOM 1846 C C . THR B 1 44 ? -30.753 9.885 5.715 1.00 47.57 21 THR B C 1
ATOM 1847 O O . THR B 1 44 ? -31.123 10.973 5.278 1.00 47.71 21 THR B O 1
ATOM 1851 N N . LEU B 1 45 ? -30.800 8.763 5.005 1.00 47.38 22 LEU B N 1
ATOM 1852 C CA . LEU B 1 45 ? -31.358 8.730 3.661 1.00 47.17 22 LEU B CA 1
ATOM 1853 C C . LEU B 1 45 ? -32.854 9.024 3.680 1.00 48.32 22 LEU B C 1
ATOM 1854 O O . LEU B 1 45 ? -33.443 9.361 2.654 1.00 49.53 22 LEU B O 1
ATOM 1859 N N . ALA B 1 46 ? -33.467 8.890 4.850 1.00 48.01 23 ALA B N 1
ATOM 1860 C CA . ALA B 1 46 ? -34.880 9.200 5.003 1.00 48.29 23 ALA B CA 1
ATOM 1861 C C . ALA B 1 46 ? -35.056 10.696 5.233 1.00 48.90 23 ALA B C 1
ATOM 1862 O O . ALA B 1 46 ? -35.926 11.328 4.633 1.00 49.31 23 ALA B O 1
ATOM 1864 N N . LYS B 1 47 ? -34.224 11.255 6.107 1.00 48.78 24 LYS B N 1
ATOM 1865 C CA . LYS B 1 47 ? -34.218 12.693 6.353 1.00 48.41 24 LYS B CA 1
ATOM 1866 C C . LYS B 1 47 ? -34.069 13.452 5.035 1.00 49.46 24 LYS B C 1
ATOM 1867 O O . LYS B 1 47 ? -34.537 14.581 4.901 1.00 49.69 24 LYS B O 1
ATOM 1873 N N . ALA B 1 48 ? -33.420 12.813 4.064 1.00 50.10 25 ALA B N 1
ATOM 1874 C CA . ALA B 1 48 ? -33.147 13.422 2.764 1.00 50.75 25 ALA B CA 1
ATOM 1875 C C . ALA B 1 48 ? -34.232 13.118 1.724 1.00 52.19 25 ALA B C 1
ATOM 1876 O O . ALA B 1 48 ? -34.104 13.485 0.555 1.00 53.53 25 ALA B O 1
ATOM 1878 N N . GLY B 1 49 ? -35.288 12.435 2.155 1.00 50.94 26 GLY B N 1
ATOM 1879 C CA . GLY B 1 49 ? -36.479 12.261 1.341 1.00 50.82 26 GLY B CA 1
ATOM 1880 C C . GLY B 1 49 ? -36.530 11.056 0.419 1.00 51.57 26 GLY B C 1
ATOM 1881 O O . GLY B 1 49 ? -37.336 11.027 -0.511 1.00 52.81 26 GLY B O 1
ATOM 1882 N N . ALA B 1 50 ? -35.692 10.057 0.670 1.00 50.70 27 ALA B N 1
ATOM 1883 C CA . ALA B 1 50 ? -35.690 8.857 -0.163 1.00 50.31 27 ALA B CA 1
ATOM 1884 C C . ALA B 1 50 ? -36.635 7.779 0.361 1.00 49.32 27 ALA B C 1
ATOM 1885 O O . ALA B 1 50 ? -36.925 7.722 1.552 1.00 49.02 27 ALA B O 1
ATOM 1887 N N . ASN B 1 51 ? -37.121 6.931 -0.538 1.00 49.20 28 ASN B N 1
ATOM 1888 C CA . ASN B 1 51 ? -37.882 5.761 -0.128 1.00 48.66 28 ASN B CA 1
ATOM 1889 C C . ASN B 1 51 ? -36.915 4.744 0.452 1.00 47.93 28 ASN B C 1
ATOM 1890 O O . ASN B 1 51 ? -35.831 4.542 -0.089 1.00 48.20 28 ASN B O 1
ATOM 1895 N N . ILE B 1 52 ? -37.296 4.104 1.551 1.00 47.99 29 ILE B N 1
ATOM 1896 C CA . ILE B 1 52 ? -36.413 3.132 2.187 1.00 47.34 29 ILE B CA 1
ATOM 1897 C C . ILE B 1 52 ? -37.045 1.754 2.363 1.00 47.35 29 ILE B C 1
ATOM 1898 O O . ILE B 1 52 ? -38.090 1.612 2.995 1.00 47.99 29 ILE B O 1
ATOM 1903 N N . VAL B 1 53 ? -36.398 0.743 1.795 1.00 46.88 30 VAL B N 1
ATOM 1904 C CA . VAL B 1 53 ? -36.738 -0.643 2.080 1.00 46.99 30 VAL B CA 1
ATOM 1905 C C . VAL B 1 53 ? -35.823 -1.158 3.187 1.00 47.66 30 VAL B C 1
ATOM 1906 O O . VAL B 1 53 ? -34.615 -1.305 2.988 1.00 46.79 30 VAL B O 1
ATOM 1910 N N . LEU B 1 54 ? -36.395 -1.406 4.360 1.00 47.85 31 LEU B N 1
ATOM 1911 C CA . LEU B 1 54 ? -35.637 -1.968 5.465 1.00 47.15 31 LEU B CA 1
ATOM 1912 C C . LEU B 1 54 ? -35.564 -3.483 5.310 1.00 48.95 31 LEU B C 1
ATOM 1913 O O . LEU B 1 54 ? -36.099 -4.041 4.350 1.00 48.97 31 LEU B O 1
ATOM 1918 N N . ASN B 1 55 ? -34.898 -4.144 6.252 1.00 49.26 32 ASN B N 1
ATOM 1919 C CA . ASN B 1 55 ? -34.711 -5.592 6.189 1.00 49.13 32 ASN B CA 1
ATOM 1920 C C . ASN B 1 55 ? -33.943 -6.129 7.391 1.00 48.47 32 ASN B C 1
ATOM 1921 O O . ASN B 1 55 ? -33.094 -5.437 7.950 1.00 47.30 32 ASN B O 1
ATOM 1926 N N . GLY B 1 56 ? -34.262 -7.355 7.798 1.00 49.96 33 GLY B N 1
ATOM 1927 C CA . GLY B 1 56 ? -33.504 -8.030 8.834 1.00 51.00 33 GLY B CA 1
ATOM 1928 C C . GLY B 1 56 ? -34.283 -8.564 10.024 1.00 52.78 33 GLY B C 1
ATOM 1929 O O . GLY B 1 56 ? -35.453 -8.238 10.224 1.00 52.79 33 GLY B O 1
ATOM 1930 N N . PHE B 1 57 ? -33.606 -9.403 10.806 1.00 54.78 34 PHE B N 1
ATOM 1931 C CA . PHE B 1 57 ? -34.116 -9.943 12.063 1.00 55.22 34 PHE B CA 1
ATOM 1932 C C . PHE B 1 57 ? -34.782 -8.875 12.924 1.00 53.78 34 PHE B C 1
ATOM 1933 O O . PHE B 1 57 ? -34.310 -7.739 12.991 1.00 53.35 34 PHE B O 1
ATOM 1941 N N . GLY B 1 58 ? -35.871 -9.248 13.591 1.00 53.34 35 GLY B N 1
ATOM 1942 C CA . GLY B 1 58 ? -36.565 -8.341 14.490 1.00 52.08 35 GLY B CA 1
ATOM 1943 C C . GLY B 1 58 ? -37.921 -8.855 14.942 1.00 50.47 35 GLY B C 1
ATOM 1944 O O . GLY B 1 58 ? -38.718 -9.325 14.130 1.00 50.14 35 GLY B O 1
ATOM 1945 N N . ALA B 1 59 ? -38.183 -8.776 16.244 1.00 50.49 36 ALA B N 1
ATOM 1946 C CA . ALA B 1 59 ? -39.498 -9.108 16.772 1.00 49.49 36 ALA B CA 1
ATOM 1947 C C . ALA B 1 59 ? -40.520 -8.223 16.084 1.00 50.43 36 ALA B C 1
ATOM 1948 O O . ALA B 1 59 ? -40.203 -7.100 15.699 1.00 50.97 36 ALA B O 1
ATOM 1950 N N . PRO B 1 60 ? -41.753 -8.720 15.931 1.00 49.95 37 PRO B N 1
ATOM 1951 C CA . PRO B 1 60 ? -42.781 -7.947 15.235 1.00 49.45 37 PRO B CA 1
ATOM 1952 C C . PRO B 1 60 ? -42.879 -6.550 15.829 1.00 50.09 37 PRO B C 1
ATOM 1953 O O . PRO B 1 60 ? -42.984 -5.557 15.109 1.00 49.97 37 PRO B O 1
ATOM 1957 N N . ASP B 1 61 ? -42.836 -6.492 17.152 1.00 50.52 38 ASP B N 1
ATOM 1958 C CA . ASP B 1 61 ? -42.929 -5.240 17.880 1.00 50.87 38 ASP B CA 1
ATOM 1959 C C . ASP B 1 61 ? -41.835 -4.273 17.449 1.00 50.72 38 ASP B C 1
ATOM 1960 O O . ASP B 1 61 ? -42.083 -3.086 17.258 1.00 51.14 38 ASP B O 1
ATOM 1965 N N . GLU B 1 62 ? -40.622 -4.798 17.306 1.00 51.30 39 GLU B N 1
ATOM 1966 C CA . GLU B 1 62 ? -39.454 -4.002 16.947 1.00 51.24 39 GLU B CA 1
ATOM 1967 C C . GLU B 1 62 ? -39.472 -3.610 15.473 1.00 50.24 39 GLU B C 1
ATOM 1968 O O . GLU B 1 62 ? -39.052 -2.514 15.113 1.00 49.57 39 GLU B O 1
ATOM 1974 N N . ILE B 1 63 ? -39.961 -4.511 14.627 1.00 50.28 40 ILE B N 1
ATOM 1975 C CA . ILE B 1 63 ? -40.074 -4.234 13.201 1.00 49.68 40 ILE B CA 1
ATOM 1976 C C . ILE B 1 63 ? -41.052 -3.100 12.925 1.00 50.23 40 ILE B C 1
ATOM 1977 O O . ILE B 1 63 ? -40.807 -2.263 12.062 1.00 50.34 40 ILE B O 1
ATOM 1982 N N . ARG B 1 64 ? -42.168 -3.073 13.644 1.00 50.81 41 ARG B N 1
ATOM 1983 C CA . ARG B 1 64 ? -43.145 -2.020 13.417 1.00 51.19 41 ARG B CA 1
ATOM 1984 C C . ARG B 1 64 ? -42.682 -0.707 14.032 1.00 50.71 41 ARG B C 1
ATOM 1985 O O . ARG B 1 64 ? -42.878 0.355 13.449 1.00 51.89 41 ARG B O 1
ATOM 1993 N N . THR B 1 65 ? -42.059 -0.780 15.203 1.00 50.03 42 THR B N 1
ATOM 1994 C CA . THR B 1 65 ? -41.544 0.418 15.857 1.00 51.07 42 THR B CA 1
ATOM 1995 C C . THR B 1 65 ? -40.589 1.163 14.933 1.00 51.03 42 THR B C 1
ATOM 1996 O O . THR B 1 65 ? -40.817 2.327 14.590 1.00 51.32 42 THR B O 1
ATOM 2000 N N . VAL B 1 66 ? -39.529 0.470 14.528 1.00 49.91 43 VAL B N 1
ATOM 2001 C CA . VAL B 1 66 ? -38.490 1.035 13.678 1.00 49.74 43 VAL B CA 1
ATOM 2002 C C . VAL B 1 66 ? -39.019 1.471 12.315 1.00 49.99 43 VAL B C 1
ATOM 2003 O O . VAL B 1 66 ? -38.657 2.538 11.818 1.00 49.68 43 VAL B O 1
ATOM 2007 N N . THR B 1 67 ? -39.874 0.644 11.717 1.00 50.14 44 THR B N 1
ATOM 2008 C CA . THR B 1 67 ? -40.438 0.946 10.404 1.00 50.16 44 THR B CA 1
ATOM 2009 C C . THR B 1 67 ? -41.258 2.230 10.443 1.00 49.95 44 THR B C 1
ATOM 2010 O O . THR B 1 67 ? -41.204 3.041 9.520 1.00 50.20 44 THR B O 1
ATOM 2014 N N . ASP B 1 68 ? -42.016 2.416 11.516 1.00 49.73 45 ASP B N 1
ATOM 2015 C CA . ASP B 1 68 ? -42.807 3.626 11.662 1.00 51.02 45 ASP B CA 1
ATOM 2016 C C . ASP B 1 68 ? -41.911 4.810 12.038 1.00 50.94 45 ASP B C 1
ATOM 2017 O O . ASP B 1 68 ? -42.259 5.969 11.805 1.00 50.72 45 ASP B O 1
ATOM 2022 N N . GLU B 1 69 ? -40.750 4.511 12.611 1.00 50.28 46 GLU B N 1
ATOM 2023 C CA . GLU B 1 69 ? -39.811 5.551 13.010 1.00 49.83 46 GLU B CA 1
ATOM 2024 C C . GLU B 1 69 ? -39.138 6.160 11.790 1.00 49.92 46 GLU B C 1
ATOM 2025 O O . GLU B 1 69 ? -39.026 7.379 11.669 1.00 50.02 46 GLU B O 1
ATOM 2031 N N . VAL B 1 70 ? -38.691 5.299 10.884 1.00 49.90 47 VAL B N 1
ATOM 2032 C CA . VAL B 1 70 ? -38.070 5.744 9.644 1.00 49.53 47 VAL B CA 1
ATOM 2033 C C . VAL B 1 70 ? -39.112 6.394 8.739 1.00 50.03 47 VAL B C 1
ATOM 2034 O O . VAL B 1 70 ? -38.834 7.392 8.071 1.00 49.79 47 VAL B O 1
ATOM 2038 N N . ALA B 1 71 ? -40.314 5.825 8.725 1.00 49.96 48 ALA B N 1
ATOM 2039 C CA . ALA B 1 71 ? -41.401 6.372 7.927 1.00 49.44 48 ALA B CA 1
ATOM 2040 C C . ALA B 1 71 ? -41.612 7.836 8.279 1.00 49.91 48 ALA B C 1
ATOM 2041 O O . ALA B 1 71 ? -41.754 8.680 7.398 1.00 50.45 48 ALA B O 1
ATOM 2043 N N . GLY B 1 72 ? -41.614 8.131 9.575 1.00 50.17 49 GLY B N 1
ATOM 2044 C CA . GLY B 1 72 ? -41.854 9.478 10.055 1.00 49.23 49 GLY B CA 1
ATOM 2045 C C . GLY B 1 72 ? -40.692 10.421 9.818 1.00 49.67 49 GLY B C 1
ATOM 2046 O O . GLY B 1 72 ? -40.647 11.512 10.383 1.00 50.48 49 GLY B O 1
ATOM 2047 N N . LEU B 1 73 ? -39.745 9.998 8.988 1.00 49.96 50 LEU B N 1
ATOM 2048 C CA . LEU B 1 73 ? -38.622 10.850 8.611 1.00 49.56 50 LEU B CA 1
ATOM 2049 C C . LEU B 1 73 ? -38.661 11.121 7.112 1.00 49.74 50 LEU B C 1
ATOM 2050 O O . LEU B 1 73 ? -38.265 12.189 6.645 1.00 50.25 50 LEU B O 1
ATOM 2055 N N . SER B 1 74 ? -39.152 10.143 6.364 1.00 49.80 51 SER B N 1
ATOM 2056 C CA . SER B 1 74 ? -39.117 10.198 4.913 1.00 49.72 51 SER B CA 1
ATOM 2057 C C . SER B 1 74 ? -40.420 10.722 4.328 1.00 50.35 51 SER B C 1
ATOM 2058 O O . SER B 1 74 ? -41.503 10.226 4.644 1.00 51.09 51 SER B O 1
ATOM 2061 N N . SER B 1 75 ? -40.305 11.733 3.474 1.00 50.40 52 SER B N 1
ATOM 2062 C CA . SER B 1 75 ? -41.445 12.233 2.720 1.00 50.04 52 SER B CA 1
ATOM 2063 C C . SER B 1 75 ? -41.927 11.150 1.762 1.00 49.94 52 SER B C 1
ATOM 2064 O O . SER B 1 75 ? -43.078 11.154 1.325 1.00 49.98 52 SER B O 1
ATOM 2067 N N . GLY B 1 76 ? -41.033 10.217 1.449 1.00 49.48 53 GLY B N 1
ATOM 2068 C CA . GLY B 1 76 ? -41.354 9.108 0.573 1.00 49.09 53 GLY B CA 1
ATOM 2069 C C . GLY B 1 76 ? -41.933 7.912 1.306 1.00 49.42 53 GLY B C 1
ATOM 2070 O O . GLY B 1 76 ? -42.472 8.043 2.406 1.00 48.70 53 GLY B O 1
ATOM 2071 N N . THR B 1 77 ? -41.804 6.740 0.686 1.00 50.39 54 THR B N 1
ATOM 2072 C CA . THR B 1 77 ? -42.384 5.497 1.192 1.00 49.76 54 THR B CA 1
ATOM 2073 C C . THR B 1 77 ? -41.360 4.591 1.873 1.00 49.33 54 THR B C 1
ATOM 2074 O O . THR B 1 77 ? -40.382 4.178 1.256 1.00 49.47 54 THR B O 1
ATOM 2078 N N . VAL B 1 78 ? -41.607 4.271 3.138 1.00 49.39 55 VAL B N 1
ATOM 2079 C CA . VAL B 1 78 ? -40.744 3.374 3.899 1.00 48.99 55 VAL B CA 1
ATOM 2080 C C . VAL B 1 78 ? -41.461 2.053 4.170 1.00 49.37 55 VAL B C 1
ATOM 2081 O O . VAL B 1 78 ? -42.630 2.042 4.554 1.00 49.39 55 VAL B O 1
ATOM 2085 N N . LEU B 1 79 ? -40.764 0.940 3.969 1.00 49.64 56 LEU B N 1
ATOM 2086 C CA . LEU B 1 79 ? -41.368 -0.375 4.165 1.00 50.89 56 LEU B CA 1
ATOM 2087 C C . LEU B 1 79 ? -40.302 -1.447 4.407 1.00 50.36 56 LEU B C 1
ATOM 2088 O O . LEU B 1 79 ? -39.194 -1.354 3.885 1.00 50.22 56 LEU B O 1
ATOM 2093 N N . HIS B 1 80 ? -40.645 -2.467 5.190 1.00 49.94 57 HIS B N 1
ATOM 2094 C CA . HIS B 1 80 ? -39.687 -3.498 5.586 1.00 49.79 57 HIS B CA 1
ATOM 2095 C C . HIS B 1 80 ? -39.903 -4.815 4.844 1.00 51.26 57 HIS B C 1
ATOM 2096 O O . HIS B 1 80 ? -41.036 -5.219 4.592 1.00 51.95 57 HIS B O 1
ATOM 2103 N N . HIS B 1 81 ? -38.806 -5.481 4.498 1.00 51.94 58 HIS B N 1
ATOM 2104 C CA . HIS B 1 81 ? -38.876 -6.785 3.852 1.00 53.39 58 HIS B CA 1
ATOM 2105 C C . HIS B 1 81 ? -37.971 -7.750 4.607 1.00 52.75 58 HIS B C 1
ATOM 2106 O O . HIS B 1 81 ? -36.825 -7.420 4.893 1.00 51.60 58 HIS B O 1
ATOM 2113 N N . PRO B 1 82 ? -38.490 -8.942 4.948 1.00 53.88 59 PRO B N 1
ATOM 2114 C CA . PRO B 1 82 ? -37.792 -9.882 5.835 1.00 53.56 59 PRO B CA 1
ATOM 2115 C C . PRO B 1 82 ? -36.963 -10.960 5.132 1.00 52.99 59 PRO B C 1
ATOM 2116 O O . PRO B 1 82 ? -36.950 -12.090 5.610 1.00 53.08 59 PRO B O 1
ATOM 2120 N N . ALA B 1 83 ? -36.276 -10.637 4.044 1.00 53.08 60 ALA B N 1
ATOM 2121 C CA . ALA B 1 83 ? -35.511 -11.661 3.342 1.00 53.53 60 ALA B CA 1
ATOM 2122 C C . ALA B 1 83 ? -34.341 -12.164 4.177 1.00 53.15 60 ALA B C 1
ATOM 2123 O O . ALA B 1 83 ? -33.453 -11.396 4.546 1.00 53.68 60 ALA B O 1
ATOM 2125 N N . ASP B 1 84 ? -34.345 -13.459 4.471 1.00 52.39 61 ASP B N 1
ATOM 2126 C CA . ASP B 1 84 ? -33.209 -14.084 5.129 1.00 52.31 61 ASP B CA 1
ATOM 2127 C C . ASP B 1 84 ? -32.025 -14.106 4.159 1.00 52.32 61 ASP B C 1
ATOM 2128 O O . ASP B 1 84 ? -32.090 -14.730 3.097 1.00 51.77 61 ASP B O 1
ATOM 2141 N N . THR B 1 86 ? -29.579 -15.700 4.030 1.00 50.50 63 THR B N 1
ATOM 2142 C CA . THR B 1 86 ? -29.044 -17.037 3.800 1.00 50.44 63 THR B CA 1
ATOM 2143 C C . THR B 1 86 ? -29.839 -17.784 2.735 1.00 50.70 63 THR B C 1
ATOM 2144 O O . THR B 1 86 ? -29.482 -18.897 2.355 1.00 50.10 63 THR B O 1
ATOM 2148 N N . LYS B 1 87 ? -30.919 -17.166 2.266 1.00 50.94 64 LYS B N 1
ATOM 2149 C CA . LYS B 1 87 ? -31.776 -17.774 1.258 1.00 51.20 64 LYS B CA 1
ATOM 2150 C C . LYS B 1 87 ? -31.755 -16.940 -0.012 1.00 52.00 64 LYS B C 1
ATOM 2151 O O . LYS B 1 87 ? -32.518 -15.983 -0.143 1.00 52.68 64 LYS B O 1
ATOM 2157 N N . PRO B 1 88 ? -30.884 -17.304 -0.958 1.00 51.54 65 PRO B N 1
ATOM 2158 C CA . PRO B 1 88 ? -30.758 -16.596 -2.238 1.00 51.41 65 PRO B CA 1
ATOM 2159 C C . PRO B 1 88 ? -32.094 -16.446 -2.962 1.00 53.49 65 PRO B C 1
ATOM 2160 O O . PRO B 1 88 ? -32.265 -15.502 -3.734 1.00 53.33 65 PRO B O 1
ATOM 2164 N N . SER B 1 89 ? -33.025 -17.365 -2.724 1.00 53.49 66 SER B N 1
ATOM 2165 C CA . SER B 1 89 ? -34.346 -17.265 -3.332 1.00 54.07 66 SER B CA 1
ATOM 2166 C C . SER B 1 89 ? -35.144 -16.123 -2.707 1.00 54.75 66 SER B C 1
ATOM 2167 O O . SER B 1 89 ? -35.830 -15.382 -3.407 1.00 55.76 66 SER B O 1
ATOM 2170 N N . GLU B 1 90 ? -35.051 -15.981 -1.389 1.00 53.88 67 GLU B N 1
ATOM 2171 C CA . GLU B 1 90 ? -35.780 -14.928 -0.687 1.00 54.82 67 GLU B CA 1
ATOM 2172 C C . GLU B 1 90 ? -35.244 -13.541 -1.036 1.00 55.51 67 GLU B C 1
ATOM 2173 O O . GLU B 1 90 ? -36.002 -12.577 -1.144 1.00 56.43 67 GLU B O 1
ATOM 2179 N N . ILE B 1 91 ? -33.928 -13.455 -1.201 1.00 54.28 68 ILE B N 1
ATOM 2180 C CA . ILE B 1 91 ? -33.263 -12.222 -1.599 1.00 53.44 68 ILE B CA 1
ATOM 2181 C C . ILE B 1 91 ? -33.763 -11.754 -2.965 1.00 54.98 68 ILE B C 1
ATOM 2182 O O . ILE B 1 91 ? -34.014 -10.567 -3.177 1.00 55.64 68 ILE B O 1
ATOM 2187 N N . ALA B 1 92 ? -33.915 -12.694 -3.890 1.00 55.16 69 ALA B N 1
ATOM 2188 C CA . ALA B 1 92 ? -34.485 -12.378 -5.193 1.00 55.80 69 ALA B CA 1
ATOM 2189 C C . ALA B 1 92 ? -35.865 -11.746 -5.026 1.00 55.97 69 ALA B C 1
ATOM 2190 O O . ALA B 1 92 ? -36.224 -10.830 -5.760 1.00 55.74 69 ALA B O 1
ATOM 2192 N N . ASP B 1 93 ? -36.630 -12.235 -4.052 1.00 56.64 70 ASP B N 1
ATOM 2193 C CA . ASP B 1 93 ? -37.950 -11.677 -3.757 1.00 57.83 70 ASP B CA 1
ATOM 2194 C C . ASP B 1 93 ? -37.870 -10.173 -3.519 1.00 58.51 70 ASP B C 1
ATOM 2195 O O . ASP B 1 93 ? -38.545 -9.392 -4.191 1.00 58.27 70 ASP B O 1
ATOM 2216 N N . ALA B 1 96 ? -36.895 -8.360 -6.523 1.00 57.05 73 ALA B N 1
ATOM 2217 C CA . ALA B 1 96 ? -37.968 -8.345 -7.513 1.00 57.42 73 ALA B CA 1
ATOM 2218 C C . ALA B 1 96 ? -39.090 -7.394 -7.117 1.00 56.96 73 ALA B C 1
ATOM 2219 O O . ALA B 1 96 ? -39.600 -6.646 -7.950 1.00 56.48 73 ALA B O 1
ATOM 2229 N N . VAL B 1 98 ? -38.873 -4.852 -5.380 1.00 56.42 75 VAL B N 1
ATOM 2230 C CA . VAL B 1 98 ? -38.351 -3.495 -5.505 1.00 56.88 75 VAL B CA 1
ATOM 2231 C C . VAL B 1 98 ? -38.451 -2.986 -6.946 1.00 55.86 75 VAL B C 1
ATOM 2232 O O . VAL B 1 98 ? -38.839 -1.839 -7.185 1.00 54.90 75 VAL B O 1
ATOM 2236 N N . ALA B 1 99 ? -38.103 -3.844 -7.900 1.00 55.95 76 ALA B N 1
ATOM 2237 C CA . ALA B 1 99 ? -38.230 -3.509 -9.314 1.00 55.85 76 ALA B CA 1
ATOM 2238 C C . ALA B 1 99 ? -39.681 -3.192 -9.645 1.00 56.78 76 ALA B C 1
ATOM 2239 O O . ALA B 1 99 ? -39.975 -2.290 -10.430 1.00 56.13 76 ALA B O 1
ATOM 2241 N N . ASP B 1 100 ? -40.587 -3.947 -9.035 1.00 57.34 77 ASP B N 1
ATOM 2242 C CA . ASP B 1 100 ? -42.012 -3.760 -9.256 1.00 57.29 77 ASP B CA 1
ATOM 2243 C C . ASP B 1 100 ? -42.463 -2.452 -8.621 1.00 56.80 77 ASP B C 1
ATOM 2244 O O . ASP B 1 100 ? -42.850 -1.509 -9.310 1.00 56.85 77 ASP B O 1
ATOM 2249 N N . ARG B 1 101 ? -42.383 -2.406 -7.297 1.00 56.33 78 ARG B N 1
ATOM 2250 C CA . ARG B 1 101 ? -42.899 -1.296 -6.510 1.00 55.41 78 ARG B CA 1
ATOM 2251 C C . ARG B 1 101 ? -42.261 0.042 -6.893 1.00 55.64 78 ARG B C 1
ATOM 2252 O O . ARG B 1 101 ? -42.961 1.034 -7.097 1.00 55.51 78 ARG B O 1
ATOM 2260 N N . PHE B 1 102 ? -40.935 0.065 -6.998 1.00 55.50 79 PHE B N 1
ATOM 2261 C CA . PHE B 1 102 ? -40.209 1.325 -7.158 1.00 54.68 79 PHE B CA 1
ATOM 2262 C C . PHE B 1 102 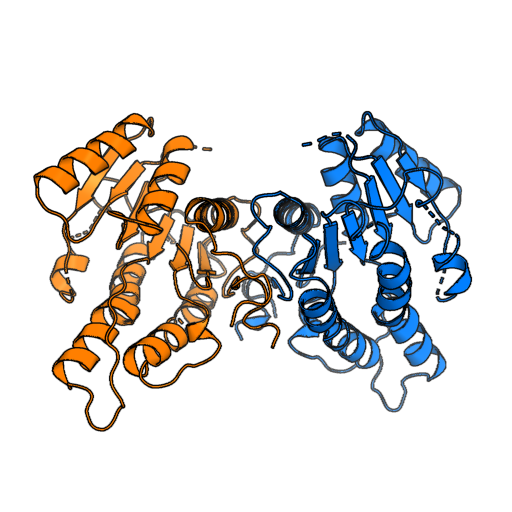? -39.492 1.478 -8.499 1.00 54.59 79 PHE B C 1
ATOM 2263 O O . PHE B 1 102 ? -38.943 2.538 -8.799 1.00 53.70 79 PHE B O 1
ATOM 2271 N N . GLY B 1 103 ? -39.495 0.423 -9.302 1.00 55.07 80 GLY B N 1
ATOM 2272 C CA . GLY B 1 103 ? -38.797 0.448 -10.572 1.00 54.48 80 GLY B CA 1
ATOM 2273 C C . GLY B 1 103 ? -37.292 0.432 -10.382 1.00 54.55 80 GLY B C 1
ATOM 2274 O O . GLY B 1 103 ? -36.570 1.206 -11.013 1.00 54.98 80 GLY B O 1
ATOM 2275 N N . GLY B 1 104 ? -36.819 -0.448 -9.504 1.00 53.94 81 GLY B N 1
ATOM 2276 C CA . GLY B 1 104 ? -35.396 -0.596 -9.262 1.00 52.34 81 GLY B CA 1
ATOM 2277 C C . GLY B 1 104 ? -34.889 0.237 -8.102 1.00 51.44 81 GLY B C 1
ATOM 2278 O O . GLY B 1 104 ? -35.339 1.364 -7.888 1.00 50.97 81 GLY B O 1
ATOM 2279 N N . ALA B 1 105 ? -33.949 -0.323 -7.347 1.00 49.98 82 ALA B N 1
ATOM 2280 C CA . ALA B 1 105 ? -33.310 0.410 -6.263 1.00 48.58 82 ALA B CA 1
ATOM 2281 C C . ALA B 1 105 ? -32.276 1.387 -6.817 1.00 48.76 82 ALA B C 1
ATOM 2282 O O . ALA B 1 105 ? -31.480 1.036 -7.689 1.00 49.23 82 ALA B O 1
ATOM 2284 N N . ASP B 1 106 ? -32.293 2.615 -6.311 1.00 48.14 83 ASP B N 1
ATOM 2285 C CA . ASP B 1 106 ? -31.340 3.629 -6.748 1.00 47.97 83 ASP B CA 1
ATOM 2286 C C . ASP B 1 106 ? -30.070 3.592 -5.906 1.00 46.95 83 ASP B C 1
ATOM 2287 O O . ASP B 1 106 ? -28.988 3.933 -6.380 1.00 46.30 83 ASP B O 1
ATOM 2292 N N . ILE B 1 107 ? -30.215 3.173 -4.654 1.00 46.38 84 ILE B N 1
ATOM 2293 C CA . ILE B 1 107 ? -29.080 2.991 -3.764 1.00 45.10 84 ILE B CA 1
ATOM 2294 C C . ILE B 1 107 ? -29.167 1.647 -3.076 1.00 45.50 84 ILE B C 1
ATOM 2295 O O . ILE B 1 107 ? -30.202 1.287 -2.510 1.00 45.95 84 ILE B O 1
ATOM 2300 N N . LEU B 1 108 ? -28.067 0.910 -3.119 1.00 44.18 85 LEU B N 1
ATOM 2301 C CA . LEU B 1 108 ? -28.014 -0.396 -2.500 1.00 43.28 85 LEU B CA 1
ATOM 2302 C C . LEU B 1 108 ? -26.857 -0.444 -1.525 1.00 42.36 85 LEU B C 1
ATOM 2303 O O . LEU B 1 108 ? -25.695 -0.443 -1.922 1.00 42.48 85 LEU B O 1
ATOM 2308 N N . VAL B 1 109 ? -27.176 -0.465 -0.241 1.00 42.02 86 VAL B N 1
ATOM 2309 C CA . VAL B 1 109 ? -26.143 -0.646 0.761 1.00 42.17 86 VAL B CA 1
ATOM 2310 C C . VAL B 1 109 ? -26.298 -1.989 1.460 1.00 42.45 86 VAL B C 1
ATOM 2311 O O . VAL B 1 109 ? -27.373 -2.330 1.952 1.00 42.77 86 VAL B O 1
ATOM 2315 N N . ASN B 1 110 ? -25.216 -2.759 1.462 1.00 41.98 87 ASN B N 1
ATOM 2316 C CA . ASN B 1 110 ? -25.191 -4.055 2.118 1.00 42.34 87 ASN B CA 1
ATOM 2317 C C . ASN B 1 110 ? -24.591 -3.953 3.516 1.00 42.88 87 ASN B C 1
ATOM 2318 O O . ASN B 1 110 ? -23.402 -3.665 3.668 1.00 42.29 87 ASN B O 1
ATOM 2323 N N . ASN B 1 111 ? -25.419 -4.185 4.533 1.00 43.23 88 ASN B N 1
ATOM 2324 C CA . ASN B 1 111 ? -24.982 -4.082 5.920 1.00 42.91 88 ASN B CA 1
ATOM 2325 C C . ASN B 1 111 ? -25.214 -5.360 6.717 1.00 43.44 88 ASN B C 1
ATOM 2326 O O . ASN B 1 111 ? -24.777 -5.469 7.862 1.00 43.51 88 ASN B O 1
ATOM 2331 N N . ALA B 1 112 ? -25.910 -6.319 6.114 1.00 43.71 89 ALA B N 1
ATOM 2332 C CA . ALA B 1 112 ? -26.212 -7.576 6.787 1.00 43.10 89 ALA B CA 1
ATOM 2333 C C . ALA B 1 112 ? -24.925 -8.309 7.080 1.00 43.44 89 ALA B C 1
ATOM 2334 O O . ALA B 1 112 ? -24.100 -8.499 6.187 1.00 43.77 89 ALA B O 1
ATOM 2336 N N . GLY B 1 113 ? -24.756 -8.717 8.335 1.00 45.04 90 GLY B N 1
ATOM 2337 C CA . GLY B 1 113 ? -23.551 -9.409 8.755 1.00 45.69 90 GLY B CA 1
ATOM 2338 C C . GLY B 1 113 ? -23.697 -10.200 10.045 1.00 45.42 90 GLY B C 1
ATOM 2339 O O . GLY B 1 113 ? -24.199 -9.691 11.050 1.00 45.83 90 GLY B O 1
ATOM 2340 N N . VAL B 1 114 ? -23.256 -11.454 10.009 1.00 45.46 91 VAL B N 1
ATOM 2341 C CA . VAL B 1 114 ? -23.231 -12.300 11.196 1.00 46.09 91 VAL B CA 1
ATOM 2342 C C . VAL B 1 114 ? -21.789 -12.636 11.542 1.00 45.90 91 VAL B C 1
ATOM 2343 O O . VAL B 1 114 ? -20.892 -12.448 10.721 1.00 46.11 91 VAL B O 1
ATOM 2347 N N . GLN B 1 115 ? -21.571 -13.146 12.749 1.00 45.79 92 GLN B N 1
ATOM 2348 C CA . GLN B 1 115 ? -20.221 -13.390 13.240 1.00 45.21 92 GLN B CA 1
ATOM 2349 C C . GLN B 1 115 ? -20.143 -14.662 14.092 1.00 45.52 92 GLN B C 1
ATOM 2350 O O . GLN B 1 115 ? -21.162 -15.203 14.526 1.00 45.32 92 GLN B O 1
ATOM 2356 N N . PHE B 1 116 ? -18.922 -15.141 14.299 1.00 45.55 93 PHE B N 1
ATOM 2357 C CA . PHE B 1 116 ? -18.653 -16.296 15.144 1.00 45.65 93 PHE B CA 1
ATOM 2358 C C . PHE B 1 116 ? -17.152 -16.398 15.388 1.00 46.33 93 PHE B C 1
ATOM 2359 O O . PHE B 1 116 ? -16.354 -16.332 14.448 1.00 46.26 93 PHE B O 1
ATOM 2367 N N . VAL B 1 117 ? -16.768 -16.561 16.649 1.00 46.11 94 VAL B N 1
ATOM 2368 C CA . VAL B 1 117 ? -15.357 -16.603 17.002 1.00 45.48 94 VAL B CA 1
ATOM 2369 C C . VAL B 1 117 ? -14.926 -17.972 17.507 1.00 45.69 94 VAL B C 1
ATOM 2370 O O . VAL B 1 117 ? -15.462 -18.483 18.487 1.00 46.32 94 VAL B O 1
ATOM 2374 N N . GLU B 1 118 ? -13.945 -18.555 16.829 1.00 46.27 95 GLU B N 1
ATOM 2375 C CA . GLU B 1 118 ? -13.406 -19.854 17.204 1.00 46.16 95 GLU B CA 1
ATOM 2376 C C . GLU B 1 118 ? -12.163 -20.123 16.370 1.00 46.34 95 GLU B C 1
ATOM 2377 O O . GLU B 1 118 ? -12.081 -19.683 15.223 1.00 46.85 95 GLU B O 1
ATOM 2383 N N . LYS B 1 119 ? -11.189 -20.828 16.936 1.00 46.79 96 LYS B N 1
ATOM 2384 C CA . LYS B 1 119 ? -9.976 -21.119 16.180 1.00 47.39 96 LYS B CA 1
ATOM 2385 C C . LYS B 1 119 ? -10.275 -22.110 15.065 1.00 47.23 96 LYS B C 1
ATOM 2386 O O . LYS B 1 119 ? -11.030 -23.063 15.252 1.00 47.77 96 LYS B O 1
ATOM 2392 N N . ILE B 1 120 ? -9.682 -21.864 13.903 1.00 46.92 97 ILE B N 1
ATOM 2393 C CA . ILE B 1 120 ? -10.075 -22.546 12.673 1.00 47.43 97 ILE B CA 1
ATOM 2394 C C . ILE B 1 120 ? -10.295 -24.054 12.817 1.00 47.72 97 ILE B C 1
ATOM 2395 O O . ILE B 1 120 ? -11.315 -24.576 12.364 1.00 46.95 97 ILE B O 1
ATOM 2400 N N . GLU B 1 121 ? -9.355 -24.747 13.452 1.00 47.46 98 GLU B N 1
ATOM 2401 C CA . GLU B 1 121 ? -9.435 -26.202 13.543 1.00 47.64 98 GLU B CA 1
ATOM 2402 C C . GLU B 1 121 ? -10.657 -26.679 14.336 1.00 48.77 98 GLU B C 1
ATOM 2403 O O . GLU B 1 121 ? -10.937 -27.877 14.397 1.00 49.53 98 GLU B O 1
ATOM 2409 N N . ASP B 1 122 ? -11.387 -25.738 14.928 1.00 48.07 99 ASP B N 1
ATOM 2410 C CA . ASP B 1 122 ? -12.595 -26.056 15.684 1.00 47.64 99 ASP B CA 1
ATOM 2411 C C . ASP B 1 122 ? -13.754 -25.187 15.228 1.00 47.85 99 ASP B C 1
ATOM 2412 O O . ASP B 1 122 ? -14.678 -24.915 15.994 1.00 47.89 99 ASP B O 1
ATOM 2417 N N . PHE B 1 123 ? -13.693 -24.749 13.976 1.00 47.24 100 PHE B N 1
ATOM 2418 C CA . PHE B 1 123 ? -14.692 -23.843 13.428 1.00 46.94 100 PHE B CA 1
ATOM 2419 C C . PHE B 1 123 ? -15.788 -24.630 12.725 1.00 46.00 100 PHE B C 1
ATOM 2420 O O . PHE B 1 123 ? -15.551 -25.223 11.677 1.00 46.73 100 PHE B O 1
ATOM 2428 N N . PRO B 1 124 ? -16.996 -24.637 13.305 1.00 46.38 101 PRO B N 1
ATOM 2429 C CA . PRO B 1 124 ? -18.122 -25.382 12.735 1.00 46.35 101 PRO B CA 1
ATOM 2430 C C . PRO B 1 124 ? -18.297 -25.078 11.250 1.00 46.65 101 PRO B C 1
ATOM 2431 O O . PRO B 1 124 ? -18.419 -23.910 10.870 1.00 46.51 101 PRO B O 1
ATOM 2435 N N . VAL B 1 125 ? -18.294 -26.120 10.425 1.00 46.24 102 VAL B N 1
ATOM 2436 C CA . VAL B 1 125 ? -18.552 -25.968 8.999 1.00 46.01 102 VAL B CA 1
ATOM 2437 C C . VAL B 1 125 ? -19.913 -25.324 8.757 1.00 46.03 102 VAL B C 1
ATOM 2438 O O . VAL B 1 125 ? -20.103 -24.599 7.781 1.00 45.42 102 VAL B O 1
ATOM 2442 N N . GLU B 1 126 ? -20.860 -25.588 9.649 1.00 45.56 103 GLU B N 1
ATOM 2443 C CA . GLU B 1 126 ? -22.161 -24.952 9.551 1.00 46.34 103 GLU B CA 1
ATOM 2444 C C . GLU B 1 126 ? -22.002 -23.440 9.672 1.00 46.59 103 GLU B C 1
ATOM 2445 O O . GLU B 1 126 ? -22.641 -22.675 8.946 1.00 45.88 103 GLU B O 1
ATOM 2451 N N . GLN B 1 127 ? -21.137 -23.021 10.592 1.00 46.24 104 GLN B N 1
ATOM 2452 C CA . GLN B 1 127 ? -20.904 -21.604 10.855 1.00 45.63 104 GLN B CA 1
ATOM 2453 C C . GLN B 1 127 ? -20.144 -20.920 9.728 1.00 45.42 104 GLN B C 1
ATOM 2454 O O . GLN B 1 127 ? -20.395 -19.760 9.409 1.00 45.49 104 GLN B O 1
ATOM 2460 N N . TRP B 1 128 ? -19.206 -21.643 9.133 1.00 44.60 105 TRP B N 1
ATOM 2461 C CA . TRP B 1 128 ? -18.477 -21.131 7.983 1.00 44.34 105 TRP B CA 1
ATOM 2462 C C . TRP B 1 128 ? -19.431 -20.804 6.835 1.00 43.92 105 TRP B C 1
ATOM 2463 O O . TRP B 1 128 ? -19.466 -19.675 6.355 1.00 43.15 105 TRP B O 1
ATOM 2474 N N . ASP B 1 129 ? -20.202 -21.800 6.407 1.00 44.48 106 ASP B N 1
ATOM 2475 C CA . ASP B 1 129 ? -21.147 -21.642 5.303 1.00 44.47 106 ASP B CA 1
ATOM 2476 C C . ASP B 1 129 ? -22.150 -20.527 5.569 1.00 44.54 106 ASP B C 1
ATOM 2477 O O . ASP B 1 129 ? -22.581 -19.832 4.648 1.00 43.86 106 ASP B O 1
ATOM 2482 N N . ARG B 1 130 ? -22.527 -20.373 6.833 1.00 44.25 107 ARG B N 1
ATOM 2483 C CA . ARG B 1 130 ? -23.496 -19.360 7.228 1.00 44.56 107 ARG B CA 1
ATOM 2484 C C . ARG B 1 130 ? -22.887 -17.965 7.130 1.00 44.47 107 ARG B C 1
ATOM 2485 O O . ARG B 1 130 ? -23.488 -17.049 6.566 1.00 44.09 107 ARG B O 1
ATOM 2493 N N . ILE B 1 131 ? -21.685 -17.811 7.672 1.00 44.19 108 ILE B N 1
ATOM 2494 C CA . ILE B 1 131 ? -21.002 -16.522 7.651 1.00 44.18 108 ILE B CA 1
ATOM 2495 C C . ILE B 1 131 ? -20.724 -16.037 6.225 1.00 43.64 108 ILE B C 1
ATOM 2496 O O . ILE B 1 131 ? -20.842 -14.850 5.932 1.00 43.95 108 ILE B O 1
ATOM 2501 N N . ILE B 1 132 ? -20.357 -16.963 5.345 1.00 43.19 109 ILE B N 1
ATOM 2502 C CA . ILE B 1 132 ? -20.082 -16.629 3.954 1.00 42.69 109 ILE B CA 1
ATOM 2503 C C . ILE B 1 132 ? -21.371 -16.214 3.247 1.00 42.83 109 ILE B C 1
ATOM 2504 O O . ILE B 1 132 ? -21.370 -15.317 2.403 1.00 42.81 109 ILE B O 1
ATOM 2509 N N . ALA B 1 133 ? -22.474 -16.863 3.603 1.00 43.79 110 ALA B N 1
ATOM 2510 C CA . ALA B 1 133 ? -23.775 -16.547 3.018 1.00 43.71 110 ALA B CA 1
ATOM 2511 C C . ALA B 1 133 ? -24.180 -15.095 3.262 1.00 43.73 110 ALA B C 1
ATOM 2512 O O . ALA B 1 133 ? -24.516 -14.371 2.327 1.00 44.28 110 ALA B O 1
ATOM 2514 N N . VAL B 1 134 ? -24.148 -14.676 4.522 1.00 43.56 111 VAL B N 1
ATOM 2515 C CA . VAL B 1 134 ? -24.572 -13.330 4.893 1.00 44.13 111 VAL B CA 1
ATOM 2516 C C . VAL B 1 134 ? -23.511 -12.280 4.578 1.00 43.60 111 VAL B C 1
ATOM 2517 O O . VAL B 1 134 ? -23.800 -11.254 3.964 1.00 43.09 111 VAL B O 1
ATOM 2521 N N . ASN B 1 135 ? -22.281 -12.544 5.003 1.00 43.02 112 ASN B N 1
ATOM 2522 C CA . ASN B 1 135 ? -21.205 -11.574 4.864 1.00 43.00 112 ASN B CA 1
ATOM 2523 C C . ASN B 1 135 ? -20.662 -11.418 3.450 1.00 42.54 112 ASN B C 1
ATOM 2524 O O . ASN B 1 135 ? -20.040 -10.410 3.134 1.00 42.64 112 ASN B O 1
ATOM 2529 N N . LEU B 1 136 ? -20.890 -12.408 2.597 1.00 42.49 113 LEU B N 1
ATOM 2530 C CA . LEU B 1 136 ? -20.366 -12.333 1.238 1.00 42.80 113 LEU B CA 1
ATOM 2531 C C . LEU B 1 136 ? -21.402 -12.585 0.145 1.00 42.92 113 LEU B C 1
ATOM 2532 O O . LEU B 1 136 ? -21.749 -11.676 -0.607 1.00 43.35 113 LEU B O 1
ATOM 2537 N N . SER B 1 137 ? -21.890 -13.817 0.057 1.00 42.58 114 SER B N 1
ATOM 2538 C CA . SER B 1 137 ? -22.735 -14.216 -1.064 1.00 43.17 114 SER B CA 1
ATOM 2539 C C . SER B 1 137 ? -24.001 -13.381 -1.197 1.00 44.19 114 SER B C 1
ATOM 2540 O O . SER B 1 137 ? -24.498 -13.173 -2.302 1.00 44.65 114 SER B O 1
ATOM 2543 N N . SER B 1 138 ? -24.519 -12.898 -0.074 1.00 43.82 115 SER B N 1
ATOM 2544 C CA . SER B 1 138 ? -25.747 -12.115 -0.092 1.00 43.67 115 SER B CA 1
ATOM 2545 C C . SER B 1 138 ? -25.559 -10.831 -0.888 1.00 43.61 115 SER B C 1
ATOM 2546 O O . SER B 1 138 ? -26.435 -10.430 -1.650 1.00 44.35 115 SER B O 1
ATOM 2549 N N . SER B 1 139 ? -24.408 -10.191 -0.716 1.00 44.45 116 SER B N 1
ATOM 2550 C CA . SER B 1 139 ? -24.101 -8.981 -1.469 1.00 43.76 116 SER B CA 1
ATOM 2551 C C . SER B 1 139 ? -24.094 -9.282 -2.962 1.00 43.19 116 SER B C 1
ATOM 2552 O O . SER B 1 139 ? -24.436 -8.427 -3.774 1.00 43.41 116 SER B O 1
ATOM 2555 N N . PHE B 1 140 ? -23.708 -10.503 -3.313 1.00 43.44 117 PHE B N 1
ATOM 2556 C CA . PHE B 1 140 ? -23.734 -10.948 -4.699 1.00 43.89 117 PHE B CA 1
ATOM 2557 C C . PHE B 1 140 ? -25.162 -10.985 -5.237 1.00 44.43 117 PHE B C 1
ATOM 2558 O O . PHE B 1 140 ? -25.472 -10.382 -6.265 1.00 43.98 117 PHE B O 1
ATOM 2566 N N . HIS B 1 141 ? -26.030 -11.696 -4.527 1.00 44.98 118 HIS B N 1
ATOM 2567 C CA . HIS B 1 141 ? -27.423 -11.828 -4.926 1.00 45.42 118 HIS B CA 1
ATOM 2568 C C . HIS B 1 141 ? -28.118 -10.485 -4.910 1.00 44.98 118 HIS B C 1
ATOM 2569 O O . HIS B 1 141 ? -29.026 -10.224 -5.698 1.00 45.64 118 HIS B O 1
ATOM 2576 N N . THR B 1 142 ? -27.682 -9.633 -3.998 1.00 44.24 119 THR B N 1
ATOM 2577 C CA . THR B 1 142 ? -28.311 -8.346 -3.817 1.00 44.65 119 THR B CA 1
ATOM 2578 C C . THR B 1 142 ? -27.886 -7.395 -4.934 1.00 44.46 119 THR B C 1
ATOM 2579 O O . THR B 1 142 ? -28.651 -6.522 -5.338 1.00 44.69 119 THR B O 1
ATOM 2583 N N . ILE B 1 143 ? -26.670 -7.578 -5.440 1.00 44.23 120 ILE B N 1
ATOM 2584 C CA . ILE B 1 143 ? -26.129 -6.692 -6.467 1.00 44.13 120 ILE B CA 1
ATOM 2585 C C . ILE B 1 143 ? -26.560 -7.124 -7.859 1.00 44.50 120 ILE B C 1
ATOM 2586 O O . ILE B 1 143 ? -26.947 -6.298 -8.683 1.00 44.74 120 ILE B O 1
ATOM 2591 N N . ARG B 1 144 ? -26.486 -8.424 -8.118 1.00 44.96 121 ARG B N 1
ATOM 2592 C CA . ARG B 1 144 ? -26.869 -8.960 -9.418 1.00 45.57 121 ARG B CA 1
ATOM 2593 C C . ARG B 1 144 ? -28.315 -8.620 -9.765 1.00 45.39 121 ARG B C 1
ATOM 2594 O O . ARG B 1 144 ? -28.698 -8.627 -10.935 1.00 45.63 121 ARG B O 1
ATOM 2602 N N . GLY B 1 145 ? -29.113 -8.320 -8.747 1.00 44.67 122 GLY B N 1
ATOM 2603 C CA . GLY B 1 145 ? -30.508 -7.993 -8.958 1.00 45.21 122 GLY B CA 1
ATOM 2604 C C . GLY B 1 145 ? -30.728 -6.505 -9.127 1.00 46.30 122 GLY B C 1
ATOM 2605 O O . GLY B 1 145 ? -31.660 -6.078 -9.811 1.00 46.90 122 GLY B O 1
ATOM 2606 N N . ALA B 1 146 ? -29.858 -5.713 -8.509 1.00 45.90 123 ALA B N 1
ATOM 2607 C CA . ALA B 1 146 ? -29.999 -4.259 -8.500 1.00 44.77 123 ALA B CA 1
ATOM 2608 C C . ALA B 1 146 ? -29.416 -3.592 -9.740 1.00 44.98 123 ALA B C 1
ATOM 2609 O O . ALA B 1 146 ? -29.844 -2.505 -10.125 1.00 45.51 123 ALA B O 1
ATOM 2611 N N . ILE B 1 147 ? -28.439 -4.248 -10.357 1.00 44.81 124 ILE B N 1
ATOM 2612 C CA . ILE B 1 147 ? -27.690 -3.658 -11.467 1.00 44.32 124 ILE B CA 1
ATOM 2613 C C . ILE B 1 147 ? -28.525 -3.253 -12.689 1.00 44.44 124 ILE B C 1
ATOM 2614 O O . ILE B 1 147 ? -28.440 -2.108 -13.133 1.00 44.62 124 ILE B O 1
ATOM 2619 N N . PRO B 1 148 ? -29.327 -4.184 -13.241 1.00 44.70 125 PRO B N 1
ATOM 2620 C CA . PRO B 1 148 ? -30.061 -3.878 -14.478 1.00 44.06 125 PRO B CA 1
ATOM 2621 C C . PRO B 1 148 ? -30.867 -2.575 -14.433 1.00 44.68 125 PRO B C 1
ATOM 2622 O O . PRO B 1 148 ? -30.753 -1.763 -15.353 1.00 44.44 125 PRO B O 1
ATOM 2626 N N . PRO B 1 149 ? -31.674 -2.370 -13.381 1.00 44.56 126 PRO B N 1
ATOM 2627 C CA . PRO B 1 149 ? -32.448 -1.126 -13.332 1.00 44.54 126 PRO B CA 1
ATOM 2628 C C . PRO B 1 149 ? -31.541 0.087 -13.173 1.00 45.27 126 PRO B C 1
ATOM 2629 O O . PRO B 1 149 ? -31.877 1.178 -13.638 1.00 45.57 126 PRO B O 1
ATOM 2641 N N . LYS B 1 151 ? -28.430 0.362 -14.422 1.00 44.24 128 LYS B N 1
ATOM 2642 C CA . LYS B 1 151 ? -27.880 0.590 -15.753 1.00 44.12 128 LYS B CA 1
ATOM 2643 C C . LYS B 1 151 ? -28.875 1.355 -16.619 1.00 44.67 128 LYS B C 1
ATOM 2644 O O . LYS B 1 151 ? -28.552 2.409 -17.168 1.00 44.45 128 LYS B O 1
ATOM 2650 N N . LYS B 1 152 ? -30.085 0.813 -16.739 1.00 44.93 129 LYS B N 1
ATOM 2651 C CA . LYS B 1 152 ? -31.137 1.444 -17.528 1.00 44.90 129 LYS B CA 1
ATOM 2652 C C . LYS B 1 152 ? -31.307 2.904 -17.138 1.00 44.93 129 LYS B C 1
ATOM 2653 O O . LYS B 1 152 ? -31.284 3.785 -17.994 1.00 45.80 129 LYS B O 1
ATOM 2659 N N . LYS B 1 153 ? -31.467 3.154 -15.842 1.00 44.60 130 LYS B N 1
ATOM 2660 C CA . LYS B 1 153 ? -31.631 4.515 -15.339 1.00 44.66 130 LYS B CA 1
ATOM 2661 C C . LYS B 1 153 ? -30.356 5.333 -15.485 1.00 45.09 130 LYS B C 1
ATOM 2662 O O . LYS B 1 153 ? -30.385 6.561 -15.398 1.00 45.31 130 LYS B O 1
ATOM 2668 N N . GLY B 1 154 ? -29.239 4.645 -15.702 1.00 44.71 131 GLY B N 1
ATOM 2669 C CA . GLY B 1 154 ? -27.968 5.301 -15.947 1.00 44.13 131 GLY B CA 1
ATOM 2670 C C . GLY B 1 154 ? -27.362 5.946 -14.714 1.00 44.28 131 GLY B C 1
ATOM 2671 O O . GLY B 1 154 ? -26.458 6.777 -14.817 1.00 44.37 131 GLY B O 1
ATOM 2672 N N . TRP B 1 155 ? -27.857 5.560 -13.544 1.00 44.53 132 TRP B N 1
ATOM 2673 C CA . TRP B 1 155 ? -27.347 6.085 -12.285 1.00 44.59 132 TRP B CA 1
ATOM 2674 C C . TRP B 1 155 ? -27.481 5.028 -11.190 1.00 44.92 132 TRP B C 1
ATOM 2675 O O . TRP B 1 155 ? -28.360 4.166 -11.255 1.00 45.53 132 TRP B O 1
ATOM 2686 N N . GLY B 1 156 ? -26.609 5.087 -10.187 1.00 44.23 133 GLY B N 1
ATOM 2687 C CA . GLY B 1 156 ? -26.665 4.137 -9.091 1.00 44.52 133 GLY B CA 1
ATOM 2688 C C . GLY B 1 156 ? -25.582 4.317 -8.045 1.00 43.93 133 GLY B C 1
ATOM 2689 O O . GLY B 1 156 ? -24.542 4.920 -8.302 1.00 43.88 133 GLY B O 1
ATOM 2690 N N . ARG B 1 157 ? -25.835 3.787 -6.853 1.00 44.29 134 ARG B N 1
ATOM 2691 C CA . ARG B 1 157 ? -24.872 3.826 -5.757 1.00 42.96 134 ARG B CA 1
ATOM 2692 C C . ARG B 1 157 ? -24.921 2.534 -4.948 1.00 42.38 134 ARG B C 1
ATOM 2693 O O . ARG B 1 157 ? -25.906 2.255 -4.264 1.00 42.75 134 ARG B O 1
ATOM 2701 N N . ILE B 1 158 ? -23.857 1.745 -5.023 1.00 41.34 135 ILE B N 1
ATOM 2702 C CA . ILE B 1 158 ? -23.762 0.536 -4.217 1.00 41.69 135 ILE B CA 1
ATOM 2703 C C . ILE B 1 158 ? -22.687 0.686 -3.143 1.00 41.33 135 ILE B C 1
ATOM 2704 O O . ILE B 1 158 ? -21.530 0.958 -3.448 1.00 41.78 135 ILE B O 1
ATOM 2709 N N . ILE B 1 159 ? -23.079 0.521 -1.884 1.00 40.91 136 ILE B N 1
ATOM 2710 C CA . ILE B 1 159 ? -22.181 0.769 -0.763 1.00 40.56 136 ILE B CA 1
ATOM 2711 C C . ILE B 1 159 ? -22.176 -0.411 0.195 1.00 40.97 136 ILE B C 1
ATOM 2712 O O . ILE B 1 159 ? -23.128 -0.617 0.945 1.00 41.15 136 ILE B O 1
ATOM 2717 N N . ASN B 1 160 ? -21.095 -1.179 0.171 1.00 40.80 137 ASN B N 1
ATOM 2718 C CA . ASN B 1 160 ? -20.963 -2.346 1.030 1.00 40.74 137 ASN B CA 1
ATOM 2719 C C . ASN B 1 160 ? -20.337 -1.997 2.371 1.00 41.67 137 ASN B C 1
ATOM 2720 O O . ASN B 1 160 ? -19.234 -1.459 2.419 1.00 42.54 137 ASN B O 1
ATOM 2725 N N . ILE B 1 161 ? -21.031 -2.307 3.460 1.00 41.88 138 ILE B N 1
ATOM 2726 C CA . ILE B 1 161 ? -20.465 -2.100 4.787 1.00 42.31 138 ILE B CA 1
ATOM 2727 C C . ILE B 1 161 ? -19.618 -3.293 5.188 1.00 42.92 138 ILE B C 1
ATOM 2728 O O . ILE B 1 161 ? -20.148 -4.349 5.533 1.00 42.98 138 ILE B O 1
ATOM 2733 N N . ALA B 1 162 ? -18.301 -3.120 5.143 1.00 43.44 139 ALA B N 1
ATOM 2734 C CA . ALA B 1 162 ? -17.380 -4.199 5.471 1.00 44.39 139 ALA B CA 1
ATOM 2735 C C . ALA B 1 162 ? -16.876 -4.085 6.907 1.00 45.38 139 ALA B C 1
ATOM 2736 O O . ALA B 1 162 ? -17.631 -4.292 7.859 1.00 45.45 139 ALA B O 1
ATOM 2738 N N . SER B 1 163 ? -15.595 -3.751 7.044 1.00 45.45 140 SER B N 1
ATOM 2739 C CA . SER B 1 163 ? -14.933 -3.640 8.341 1.00 45.99 140 SER B CA 1
ATOM 2740 C C . SER B 1 163 ? -13.430 -3.561 8.128 1.00 46.56 140 SER B C 1
ATOM 2741 O O . SER B 1 163 ? -12.937 -3.862 7.038 1.00 47.02 140 SER B O 1
ATOM 2744 N N . ALA B 1 164 ? -12.701 -3.167 9.168 1.00 46.69 141 ALA B N 1
ATOM 2745 C CA . ALA B 1 164 ? -11.245 -3.158 9.105 1.00 46.32 141 ALA B CA 1
ATOM 2746 C C . ALA B 1 164 ? -10.715 -4.543 8.743 1.00 47.30 141 ALA B C 1
ATOM 2747 O O . ALA B 1 164 ? -9.657 -4.666 8.126 1.00 47.77 141 ALA B O 1
ATOM 2749 N N . HIS B 1 165 ? -11.455 -5.584 9.119 1.00 47.42 142 HIS B N 1
ATOM 2750 C CA . HIS B 1 165 ? -11.029 -6.954 8.831 1.00 47.67 142 HIS B CA 1
ATOM 2751 C C . HIS B 1 165 ? -11.159 -7.309 7.350 1.00 47.71 142 HIS B C 1
ATOM 2752 O O . HIS B 1 165 ? -10.922 -8.454 6.957 1.00 46.86 142 HIS B O 1
ATOM 2759 N N . GLY B 1 166 ? -11.542 -6.323 6.540 1.00 47.42 143 GLY B N 1
ATOM 2760 C CA . GLY B 1 166 ? -11.558 -6.466 5.094 1.00 47.13 143 GLY B CA 1
ATOM 2761 C C . GLY B 1 166 ? -10.238 -6.020 4.492 1.00 47.52 143 GLY B C 1
ATOM 2762 O O . GLY B 1 166 ? -10.014 -6.135 3.285 1.00 47.39 143 GLY B O 1
ATOM 2763 N N . LEU B 1 167 ? -9.360 -5.510 5.353 1.00 47.86 144 LEU B N 1
ATOM 2764 C CA . LEU B 1 167 ? -8.032 -5.050 4.952 1.00 47.93 144 LEU B CA 1
ATOM 2765 C C . LEU B 1 167 ? -6.956 -5.758 5.760 1.00 48.17 144 LEU B C 1
ATOM 2766 O O . LEU B 1 167 ? -5.894 -6.103 5.236 1.00 48.50 144 LEU B O 1
ATOM 2771 N N . VAL B 1 168 ? -7.232 -5.950 7.047 1.00 47.38 145 VAL B N 1
ATOM 2772 C CA . VAL B 1 168 ? -6.307 -6.637 7.941 1.00 47.57 145 VAL B CA 1
ATOM 2773 C C . VAL B 1 168 ? -7.047 -7.734 8.682 1.00 47.48 145 VAL B C 1
ATOM 2774 O O . VAL B 1 168 ? -8.276 -7.790 8.646 1.00 47.82 145 VAL B O 1
ATOM 2778 N N . ALA B 1 169 ? -6.303 -8.597 9.365 1.00 47.05 146 ALA B N 1
ATOM 2779 C CA . ALA B 1 169 ? -6.906 -9.757 10.014 1.00 46.80 146 ALA B CA 1
ATOM 2780 C C . ALA B 1 169 ? -6.812 -9.737 11.536 1.00 46.86 146 ALA B C 1
ATOM 2781 O O . ALA B 1 169 ? -6.073 -8.944 12.123 1.00 47.07 146 ALA B O 1
ATOM 2783 N N . SER B 1 170 ? -7.585 -10.621 12.158 1.00 46.70 147 SER B N 1
ATOM 2784 C CA . SER B 1 170 ? -7.517 -10.873 13.591 1.00 46.67 147 SER B CA 1
ATOM 2785 C C . SER B 1 170 ? -7.801 -12.356 13.820 1.00 46.09 147 SER B C 1
ATOM 2786 O O . SER B 1 170 ? -8.608 -12.952 13.103 1.00 45.99 147 SER B O 1
ATOM 2789 N N . PRO B 1 171 ? -7.123 -12.963 14.807 1.00 46.08 148 PRO B N 1
ATOM 2790 C CA . PRO B 1 171 ? -7.239 -14.404 15.063 1.00 45.40 148 PRO B CA 1
ATOM 2791 C C . PRO B 1 171 ? -8.653 -14.849 15.432 1.00 44.93 148 PRO B C 1
ATOM 2792 O O . PRO B 1 171 ? -9.398 -14.099 16.062 1.00 45.30 148 PRO B O 1
ATOM 2796 N N . PHE B 1 172 ? -9.004 -16.068 15.031 1.00 44.55 149 PHE B N 1
ATOM 2797 C CA . PHE B 1 172 ? -10.269 -16.692 15.418 1.00 45.39 149 PHE B CA 1
ATOM 2798 C C . PHE B 1 172 ? -11.477 -16.020 14.777 1.00 45.10 149 PHE B C 1
ATOM 2799 O O . PHE B 1 172 ? -12.606 -16.188 15.238 1.00 45.11 149 PHE B O 1
ATOM 2807 N N . LYS B 1 173 ? -11.234 -15.254 13.721 1.00 44.46 150 LYS B N 1
ATOM 2808 C CA . LYS B 1 173 ? -12.314 -14.605 12.991 1.00 44.50 150 LYS B CA 1
ATOM 2809 C C . LYS B 1 173 ? -12.193 -14.929 11.508 1.00 44.02 150 LYS B C 1
ATOM 2810 O O . LYS B 1 173 ? -12.492 -14.101 10.653 1.00 44.55 150 LYS B O 1
ATOM 2816 N N . SER B 1 174 ? -11.758 -16.149 11.217 1.00 44.19 151 SER B N 1
ATOM 2817 C CA . SER B 1 174 ? -11.452 -16.562 9.852 1.00 43.74 151 SER B CA 1
ATOM 2818 C C . SER B 1 174 ? -12.591 -16.338 8.861 1.00 43.39 151 SER B C 1
ATOM 2819 O O . SER B 1 174 ? -12.440 -15.571 7.914 1.00 43.72 151 SER B O 1
ATOM 2822 N N . ALA B 1 175 ? -13.721 -17.008 9.063 1.00 44.14 152 ALA B N 1
ATOM 2823 C CA . ALA B 1 175 ? -14.844 -16.876 8.135 1.00 43.87 152 ALA B CA 1
ATOM 2824 C C . ALA B 1 175 ? -15.189 -15.406 7.925 1.00 43.15 152 ALA B C 1
ATOM 2825 O O . ALA B 1 175 ? -15.324 -14.944 6.794 1.00 42.44 152 ALA B O 1
ATOM 2827 N N . TYR B 1 176 ? -15.314 -14.678 9.028 1.00 43.70 153 TYR B N 1
ATOM 2828 C CA . TYR B 1 176 ? -15.557 -13.243 8.991 1.00 43.31 153 TYR B CA 1
ATOM 2829 C C . TYR B 1 176 ? -14.547 -12.532 8.089 1.00 43.35 153 TYR B C 1
ATOM 2830 O O . TYR B 1 176 ? -14.906 -12.010 7.033 1.00 43.44 153 TYR B O 1
ATOM 2839 N N . VAL B 1 177 ? -13.286 -12.522 8.515 1.00 43.38 154 VAL B N 1
ATOM 2840 C CA . VAL B 1 177 ? -12.190 -11.910 7.762 1.00 43.24 154 VAL B CA 1
ATOM 2841 C C . VAL B 1 177 ? -12.223 -12.278 6.281 1.00 43.54 154 VAL B C 1
ATOM 2842 O O . VAL B 1 177 ? -12.172 -11.407 5.406 1.00 43.85 154 VAL B O 1
ATOM 2846 N N . ALA B 1 178 ? -12.313 -13.577 6.015 1.00 43.19 155 ALA B N 1
ATOM 2847 C CA . ALA B 1 178 ? -12.410 -14.108 4.658 1.00 42.34 155 ALA B CA 1
ATOM 2848 C C . ALA B 1 178 ? -13.523 -13.456 3.836 1.00 42.43 155 ALA B C 1
ATOM 2849 O O . ALA B 1 178 ? -13.366 -13.235 2.638 1.00 42.13 155 ALA B O 1
ATOM 2851 N N . ALA B 1 179 ? -14.645 -13.151 4.479 1.00 42.67 156 ALA B N 1
ATOM 2852 C CA . ALA B 1 179 ? -15.793 -12.598 3.770 1.00 41.87 156 ALA B CA 1
ATOM 2853 C C . ALA B 1 179 ? -15.624 -11.116 3.462 1.00 42.79 156 ALA B C 1
ATOM 2854 O O . ALA B 1 179 ? -16.043 -10.644 2.404 1.00 42.89 156 ALA B O 1
ATOM 2856 N N . LYS B 1 180 ? -15.018 -10.384 4.391 1.00 43.66 157 LYS B N 1
ATOM 2857 C CA . LYS B 1 180 ? -14.785 -8.953 4.202 1.00 44.19 157 LYS B CA 1
ATOM 2858 C C . LYS B 1 180 ? -13.729 -8.703 3.132 1.00 44.26 157 LYS B C 1
ATOM 2859 O O . LYS B 1 180 ? -13.800 -7.728 2.384 1.00 43.62 157 LYS B O 1
ATOM 2865 N N . HIS B 1 181 ? -12.745 -9.591 3.068 1.00 43.71 158 HIS B N 1
ATOM 2866 C CA . HIS B 1 181 ? -11.744 -9.517 2.020 1.00 43.77 158 HIS B CA 1
ATOM 2867 C C . HIS B 1 181 ? -12.366 -9.822 0.657 1.00 43.06 158 HIS B C 1
ATOM 2868 O O . HIS B 1 181 ? -12.040 -9.182 -0.341 1.00 43.06 158 HIS B O 1
ATOM 2875 N N . GLY B 1 182 ? -13.269 -10.795 0.621 1.00 42.54 159 GLY B N 1
ATOM 2876 C CA . GLY B 1 182 ? -13.972 -11.125 -0.606 1.00 42.49 159 GLY B CA 1
ATOM 2877 C C . GLY B 1 182 ? -14.866 -9.989 -1.065 1.00 42.45 159 GLY B C 1
ATOM 2878 O O . GLY B 1 182 ? -14.956 -9.690 -2.257 1.00 41.70 159 GLY B O 1
ATOM 2879 N N . ILE B 1 183 ? -15.536 -9.357 -0.108 1.00 42.40 160 ILE B N 1
ATOM 2880 C CA . ILE B 1 183 ? -16.363 -8.191 -0.386 1.00 41.94 160 ILE B CA 1
ATOM 2881 C C . ILE B 1 183 ? -15.527 -7.095 -1.041 1.00 42.78 160 ILE B C 1
ATOM 2882 O O . ILE B 1 183 ? -15.990 -6.408 -1.949 1.00 42.28 160 ILE B O 1
ATOM 2895 N N . GLY B 1 185 ? -12.834 -7.573 -3.052 1.00 43.10 162 GLY B N 1
ATOM 2896 C CA . GLY B 1 185 ? -12.733 -8.002 -4.436 1.00 42.84 162 GLY B CA 1
ATOM 2897 C C . GLY B 1 185 ? -14.032 -7.889 -5.213 1.00 42.69 162 GLY B C 1
ATOM 2898 O O . GLY B 1 185 ? -14.026 -7.500 -6.380 1.00 42.63 162 GLY B O 1
ATOM 2899 N N . LEU B 1 186 ? -15.147 -8.233 -4.571 1.00 41.95 163 LEU B N 1
ATOM 2900 C CA . LEU B 1 186 ? -16.458 -8.112 -5.200 1.00 41.07 163 LEU B CA 1
ATOM 2901 C C . LEU B 1 186 ? -16.702 -6.669 -5.611 1.00 41.26 163 LEU B C 1
ATOM 2902 O O . LEU B 1 186 ? -17.181 -6.393 -6.710 1.00 41.45 163 LEU B O 1
ATOM 2907 N N . THR B 1 187 ? -16.362 -5.750 -4.715 1.00 41.05 164 THR B N 1
ATOM 2908 C CA . THR B 1 187 ? -16.522 -4.326 -4.966 1.00 41.34 164 THR B CA 1
ATOM 2909 C C . THR B 1 187 ? -15.678 -3.878 -6.153 1.00 41.78 164 THR B C 1
ATOM 2910 O O . THR B 1 187 ? -16.178 -3.247 -7.085 1.00 41.60 164 THR B O 1
ATOM 2914 N N . LYS B 1 188 ? -14.395 -4.220 -6.118 1.00 42.03 165 LYS B N 1
ATOM 2915 C CA . LYS B 1 188 ? -13.475 -3.840 -7.182 1.00 42.32 165 LYS B CA 1
ATOM 2916 C C . LYS B 1 188 ? -13.953 -4.297 -8.563 1.00 42.90 165 LYS B C 1
ATOM 2917 O O . LYS B 1 188 ? -13.901 -3.531 -9.525 1.00 42.84 165 LYS B O 1
ATOM 2923 N N . THR B 1 189 ? -14.431 -5.536 -8.655 1.00 43.33 166 THR B N 1
ATOM 2924 C CA . THR B 1 189 ? -14.882 -6.097 -9.930 1.00 42.95 166 THR B CA 1
ATOM 2925 C C . THR B 1 189 ? -16.112 -5.375 -10.467 1.00 42.65 166 THR B C 1
ATOM 2926 O O . THR B 1 189 ? -16.078 -4.778 -11.545 1.00 42.21 166 THR B O 1
ATOM 2930 N N . VAL B 1 190 ? -17.198 -5.439 -9.706 1.00 42.29 167 VAL B N 1
ATOM 2931 C CA . VAL B 1 190 ? -18.450 -4.814 -10.106 1.00 42.48 167 VAL B CA 1
ATOM 2932 C C . VAL B 1 190 ? -18.236 -3.362 -10.516 1.00 42.55 167 VAL B C 1
ATOM 2933 O O . VAL B 1 190 ? -18.772 -2.912 -11.526 1.00 43.25 167 VAL B O 1
ATOM 2937 N N . ALA B 1 191 ? -17.442 -2.635 -9.737 1.00 42.19 168 ALA B N 1
ATOM 2938 C CA . ALA B 1 191 ? -17.166 -1.236 -10.032 1.00 41.96 168 ALA B CA 1
ATOM 2939 C C . ALA B 1 191 ? -16.605 -1.070 -11.438 1.00 42.68 168 ALA B C 1
ATOM 2940 O O . ALA B 1 191 ? -16.994 -0.157 -12.167 1.00 42.97 168 ALA B O 1
ATOM 2942 N N . LEU B 1 192 ? -15.689 -1.957 -11.814 1.00 42.80 169 LEU B N 1
ATOM 2943 C CA . LEU B 1 192 ? -15.120 -1.944 -13.159 1.00 43.09 169 LEU B CA 1
ATOM 2944 C C . LEU B 1 192 ? -16.187 -2.263 -14.201 1.00 43.40 169 LEU B C 1
ATOM 2945 O O . LEU B 1 192 ? -16.277 -1.600 -15.231 1.00 43.48 169 LEU B O 1
ATOM 2950 N N . GLU B 1 193 ? -16.997 -3.279 -13.921 1.00 43.43 170 GLU B N 1
ATOM 2951 C CA . GLU B 1 193 ? -18.048 -3.699 -14.838 1.00 42.41 170 GLU B CA 1
ATOM 2952 C C . GLU B 1 193 ? -19.000 -2.568 -15.194 1.00 43.01 170 GLU B C 1
ATOM 2953 O O . GLU B 1 193 ? -19.416 -2.441 -16.344 1.00 43.08 170 GLU B O 1
ATOM 2959 N N . VAL B 1 194 ? -19.340 -1.746 -14.206 1.00 43.50 171 VAL B N 1
ATOM 2960 C CA . VAL B 1 194 ? -20.378 -0.731 -14.383 1.00 43.87 171 VAL B CA 1
ATOM 2961 C C . VAL B 1 194 ? -19.852 0.705 -14.382 1.00 44.61 171 VAL B C 1
ATOM 2962 O O . VAL B 1 194 ? -20.630 1.658 -14.272 1.00 44.14 171 VAL B O 1
ATOM 2966 N N . ALA B 1 195 ? -18.537 0.853 -14.516 1.00 44.76 172 ALA B N 1
ATOM 2967 C CA . ALA B 1 195 ? -17.901 2.165 -14.469 1.00 45.03 172 ALA B CA 1
ATOM 2968 C C . ALA B 1 195 ? -18.581 3.185 -15.381 1.00 45.96 172 ALA B C 1
ATOM 2969 O O . ALA B 1 195 ? -18.777 4.342 -14.997 1.00 46.25 172 ALA B O 1
ATOM 2971 N N . GLU B 1 196 ? -18.951 2.753 -16.582 1.00 46.15 173 GLU B N 1
ATOM 2972 C CA . GLU B 1 196 ? -19.479 3.671 -17.588 1.00 46.66 173 GLU B CA 1
ATOM 2973 C C . GLU B 1 196 ? -21.006 3.750 -17.618 1.00 45.47 173 GLU B C 1
ATOM 2974 O O . GLU B 1 196 ? -21.595 4.009 -18.663 1.00 46.05 173 GLU B O 1
ATOM 2980 N N . SER B 1 197 ? -21.648 3.545 -16.475 1.00 45.00 174 SER B N 1
ATOM 2981 C CA . SER B 1 197 ? -23.104 3.516 -16.441 1.00 44.29 174 SER B CA 1
ATOM 2982 C C . SER B 1 197 ? -23.694 4.456 -15.387 1.00 44.53 174 SER B C 1
ATOM 2983 O O . SER B 1 197 ? -24.904 4.465 -15.162 1.00 44.64 174 SER B O 1
ATOM 2986 N N . GLY B 1 198 ? -22.844 5.248 -14.745 1.00 44.08 175 GLY B N 1
ATOM 2987 C CA . GLY B 1 198 ? -23.310 6.181 -13.736 1.00 43.59 175 GLY B CA 1
ATOM 2988 C C . GLY B 1 198 ? -23.465 5.527 -12.377 1.00 44.35 175 GLY B C 1
ATOM 2989 O O . GLY B 1 198 ? -23.929 6.155 -11.420 1.00 44.32 175 GLY B O 1
ATOM 2990 N N . VAL B 1 199 ? -23.074 4.259 -12.292 1.00 44.06 176 VAL B N 1
ATOM 2991 C CA . VAL B 1 199 ? -23.108 3.525 -11.033 1.00 43.31 176 VAL B CA 1
ATOM 2992 C C . VAL B 1 199 ? -21.721 3.464 -10.397 1.00 42.91 176 VAL B C 1
ATOM 2993 O O . VAL B 1 199 ? -20.727 3.234 -11.083 1.00 43.48 176 VAL B O 1
ATOM 2997 N N . THR B 1 200 ? -21.656 3.679 -9.088 1.00 42.31 177 THR B N 1
ATOM 2998 C CA . THR B 1 200 ? -20.410 3.498 -8.352 1.00 42.00 177 THR B CA 1
ATOM 2999 C C . THR B 1 200 ? -20.581 2.407 -7.303 1.00 42.00 177 THR B C 1
ATOM 3000 O O . THR B 1 200 ? -21.622 2.315 -6.655 1.00 41.80 177 THR B O 1
ATOM 3004 N N . VAL B 1 201 ? -19.559 1.574 -7.149 1.00 42.41 178 VAL B N 1
ATOM 3005 C CA . VAL B 1 201 ? -19.583 0.515 -6.150 1.00 41.46 178 VAL B CA 1
ATOM 3006 C C . VAL B 1 201 ? -18.418 0.706 -5.192 1.00 40.98 178 VAL B C 1
ATOM 3007 O O . VAL B 1 201 ? -17.266 0.697 -5.605 1.00 41.31 178 VAL B O 1
ATOM 3011 N N . ASN B 1 202 ? -18.730 0.888 -3.913 1.00 41.32 179 ASN B N 1
ATOM 3012 C CA . ASN B 1 202 ? -17.723 1.209 -2.907 1.00 41.21 179 ASN B CA 1
ATOM 3013 C C . ASN B 1 202 ? -17.907 0.441 -1.610 1.00 40.63 179 ASN B C 1
ATOM 3014 O O . ASN B 1 202 ? -18.934 -0.194 -1.387 1.00 40.23 179 ASN B O 1
ATOM 3019 N N . SER B 1 203 ? -16.903 0.526 -0.747 1.00 41.57 180 SER B N 1
ATOM 3020 C CA . SER B 1 203 ? -16.938 -0.153 0.539 1.00 41.65 180 SER B CA 1
ATOM 3021 C C . SER B 1 203 ? -16.501 0.766 1.663 1.00 41.93 180 SER B C 1
ATOM 3022 O O . SER B 1 203 ? -15.616 1.600 1.492 1.00 42.21 180 SER B O 1
ATOM 3025 N N . ILE B 1 204 ? -17.132 0.598 2.816 1.00 41.57 181 ILE B N 1
ATOM 3026 C CA . ILE B 1 204 ? -16.759 1.330 4.012 1.00 41.99 181 ILE B CA 1
ATOM 3027 C C . ILE B 1 204 ? -16.270 0.331 5.052 1.00 42.97 181 ILE B C 1
ATOM 3028 O O . ILE B 1 204 ? -16.944 -0.661 5.337 1.00 42.77 181 ILE B O 1
ATOM 3033 N N . CYS B 1 205 ? -15.090 0.585 5.608 1.00 43.09 182 CYS B N 1
ATOM 3034 C CA . CYS B 1 205 ? -14.508 -0.322 6.587 1.00 43.46 182 CYS B CA 1
ATOM 3035 C C . CYS B 1 205 ? -14.360 0.352 7.942 1.00 43.74 182 CYS B C 1
ATOM 3036 O O . CYS B 1 205 ? -13.349 1.003 8.208 1.00 44.05 182 CYS B O 1
ATOM 30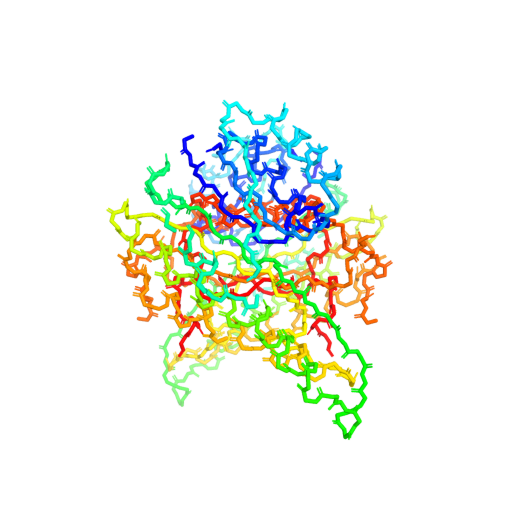39 N N . PRO B 1 206 ? -15.378 0.203 8.803 1.00 43.68 183 PRO B N 1
ATOM 3040 C CA . PRO B 1 206 ? -15.361 0.806 10.139 1.00 43.80 183 PRO B CA 1
ATOM 3041 C C . PRO B 1 206 ? -14.485 0.036 11.122 1.00 44.46 183 PRO B C 1
ATOM 3042 O O . PRO B 1 206 ? -14.197 -1.148 10.921 1.00 44.18 183 PRO B O 1
ATOM 3046 N N . GLY B 1 207 ? -14.065 0.720 12.180 1.00 44.08 184 GLY B N 1
ATOM 3047 C CA . GLY B 1 207 ? -13.402 0.068 13.290 1.00 45.30 184 GLY B CA 1
ATOM 3048 C C . GLY B 1 207 ? -14.438 -0.365 14.309 1.00 45.89 184 GLY B C 1
ATOM 3049 O O . GLY B 1 207 ? -15.584 -0.650 13.959 1.00 45.57 184 GLY B O 1
ATOM 3050 N N . TYR B 1 208 ? -14.045 -0.415 15.574 1.00 46.47 185 TYR B N 1
ATOM 3051 C CA . TYR B 1 208 ? -14.982 -0.764 16.630 1.00 46.93 185 TYR B CA 1
ATOM 3052 C C . TYR B 1 208 ? -16.086 0.276 16.711 1.00 45.69 185 TYR B C 1
ATOM 3053 O O . TYR B 1 208 ? -15.864 1.398 17.161 1.00 46.22 185 TYR B O 1
ATOM 3062 N N . VAL B 1 209 ? -17.276 -0.095 16.259 1.00 45.07 186 VAL B N 1
ATOM 3063 C CA . VAL B 1 209 ? -18.421 0.795 16.357 1.00 45.55 186 VAL B CA 1
ATOM 3064 C C . VAL B 1 209 ? -19.240 0.447 17.597 1.00 46.15 186 VAL B C 1
ATOM 3065 O O . VAL B 1 209 ? -19.454 -0.727 17.893 1.00 46.60 186 VAL B O 1
ATOM 3069 N N . LEU B 1 210 ? -19.682 1.464 18.327 1.00 45.83 187 LEU B N 1
ATOM 3070 C CA . LEU B 1 210 ? -20.486 1.241 19.522 1.00 45.40 187 LEU B CA 1
ATOM 3071 C C . LEU B 1 210 ? -21.883 0.760 19.147 1.00 46.25 187 LEU B C 1
ATOM 3072 O O . LEU B 1 210 ? -22.674 1.513 18.581 1.00 46.73 187 LEU B O 1
ATOM 3077 N N . GLY B 1 240 ? -6.379 -1.507 19.664 1.00 51.81 217 GLY B N 1
ATOM 3078 C CA . GLY B 1 240 ? -6.361 -1.547 18.212 1.00 51.08 217 GLY B CA 1
ATOM 3079 C C . GLY B 1 240 ? -6.646 -0.204 17.561 1.00 49.68 217 GLY B C 1
ATOM 3080 O O . GLY B 1 240 ? -6.138 0.089 16.477 1.00 49.02 217 GLY B O 1
ATOM 3081 N N . GLN B 1 241 ? -7.465 0.613 18.219 1.00 49.25 218 GLN B N 1
ATOM 3082 C CA . GLN B 1 241 ? -7.801 1.939 17.708 1.00 47.27 218 GLN B CA 1
ATOM 3083 C C . GLN B 1 241 ? -7.026 3.037 18.420 1.00 46.61 218 GLN B C 1
ATOM 3084 O O . GLN B 1 241 ? -7.343 3.388 19.556 1.00 46.50 218 GLN B O 1
ATOM 3090 N N . PRO B 1 242 ? -6.010 3.590 17.744 1.00 45.33 219 PRO B N 1
ATOM 3091 C CA . PRO B 1 242 ? -5.160 4.650 18.295 1.00 45.37 219 PRO B CA 1
ATOM 3092 C C . PRO B 1 242 ? -5.991 5.835 18.783 1.00 45.73 219 PRO B C 1
ATOM 3093 O O . PRO B 1 242 ? -5.592 6.555 19.697 1.00 45.85 219 PRO B O 1
ATOM 3097 N N . THR B 1 243 ? -7.156 6.018 18.177 1.00 45.83 220 THR B N 1
ATOM 3098 C CA . THR B 1 243 ? -8.012 7.153 18.480 1.00 45.28 220 THR B CA 1
ATOM 3099 C C . THR B 1 243 ? -8.647 7.022 19.868 1.00 46.48 220 THR B C 1
ATOM 3100 O O . THR B 1 243 ? -9.041 8.021 20.475 1.00 46.55 220 THR B O 1
ATOM 3104 N N . LYS B 1 244 ? -8.734 5.784 20.357 1.00 47.30 221 LYS B N 1
ATOM 3105 C CA . LYS B 1 244 ? -9.243 5.476 21.699 1.00 46.83 221 LYS B CA 1
ATOM 3106 C C . LYS B 1 244 ? -10.717 5.813 21.894 1.00 46.73 221 LYS B C 1
ATOM 3107 O O . LYS B 1 244 ? -11.180 5.993 23.021 1.00 47.27 221 LYS B O 1
ATOM 3113 N N . LYS B 1 245 ? -11.451 5.887 20.792 1.00 46.70 222 LYS B N 1
ATOM 3114 C CA . LYS B 1 245 ? -12.871 6.198 20.847 1.00 46.56 222 LYS B CA 1
ATOM 3115 C C . LYS B 1 245 ? -13.658 5.326 19.879 1.00 46.55 222 LYS B C 1
ATOM 3116 O O . LYS B 1 245 ? -13.178 4.995 18.793 1.00 45.92 222 LYS B O 1
ATOM 3122 N N . PHE B 1 246 ? -14.866 4.954 20.290 1.00 46.69 223 PHE B N 1
ATOM 3123 C CA . PHE B 1 246 ? -15.776 4.206 19.437 1.00 45.58 223 PHE B CA 1
ATOM 3124 C C . PHE B 1 246 ? -16.260 5.072 18.287 1.00 44.71 223 PHE B C 1
ATOM 3125 O O . PHE B 1 246 ? -16.554 6.256 18.467 1.00 43.85 223 PHE B O 1
ATOM 3133 N N . ILE B 1 247 ? -16.346 4.477 17.105 1.00 44.39 224 ILE B N 1
ATOM 3134 C CA . ILE B 1 247 ? -16.993 5.134 15.984 1.00 44.01 224 ILE B CA 1
ATOM 3135 C C . ILE B 1 247 ? -18.492 5.043 16.227 1.00 43.54 224 ILE B C 1
ATOM 3136 O O . ILE B 1 247 ? -18.994 3.986 16.619 1.00 43.65 224 ILE B O 1
ATOM 3141 N N . THR B 1 248 ? -19.205 6.146 16.025 1.00 41.60 225 THR B N 1
ATOM 3142 C CA . THR B 1 248 ? -20.644 6.138 16.239 1.00 41.78 225 THR B CA 1
ATOM 3143 C C . THR B 1 248 ? -21.382 5.882 14.932 1.00 42.04 225 THR B C 1
ATOM 3144 O O . THR B 1 248 ? -20.983 6.364 13.876 1.00 42.16 225 THR B O 1
ATOM 3148 N N . VAL B 1 249 ? -22.457 5.108 15.015 1.00 42.70 226 VAL B N 1
ATOM 3149 C CA . VAL B 1 249 ? -23.268 4.774 13.855 1.00 42.66 226 VAL B CA 1
ATOM 3150 C C . VAL B 1 249 ? -23.658 6.018 13.055 1.00 42.80 226 VAL B C 1
ATOM 3151 O O . VAL B 1 249 ? -23.849 5.947 11.842 1.00 42.51 226 VAL B O 1
ATOM 3155 N N . GLU B 1 250 ? -23.780 7.152 13.739 1.00 42.68 227 GLU B N 1
ATOM 3156 C CA . GLU B 1 250 ? -24.138 8.406 13.086 1.00 42.98 227 GLU B CA 1
ATOM 3157 C C . GLU B 1 250 ? -23.019 8.888 12.162 1.00 42.16 227 GLU B C 1
ATOM 3158 O O . GLU B 1 250 ? -23.276 9.450 11.094 1.00 41.81 227 GLU B O 1
ATOM 3164 N N . GLN B 1 251 ? -21.778 8.669 12.581 1.00 41.90 228 GLN B N 1
ATOM 3165 C CA . GLN B 1 251 ? -20.626 9.040 11.772 1.00 41.48 228 GLN B CA 1
ATOM 3166 C C . GLN B 1 251 ? -20.569 8.156 10.538 1.00 41.47 228 GLN B C 1
ATOM 3167 O O . GLN B 1 251 ? -20.565 8.653 9.418 1.00 42.33 228 GLN B O 1
ATOM 3173 N N . VAL B 1 252 ? -20.530 6.843 10.750 1.00 41.31 229 VAL B N 1
ATOM 3174 C CA . VAL B 1 252 ? -20.563 5.883 9.649 1.00 41.48 229 VAL B CA 1
ATOM 3175 C C . VAL B 1 252 ? -21.639 6.243 8.625 1.00 40.73 229 VAL B C 1
ATOM 3176 O O . VAL B 1 252 ? -21.424 6.120 7.419 1.00 40.35 229 VAL B O 1
ATOM 3180 N N . ALA B 1 253 ? -22.790 6.696 9.110 1.00 40.71 230 ALA B N 1
ATOM 3181 C CA . ALA B 1 253 ? -23.895 7.049 8.234 1.00 41.09 230 ALA B CA 1
ATOM 3182 C C . ALA B 1 253 ? -23.554 8.252 7.361 1.00 41.59 230 ALA B C 1
ATOM 3183 O O . ALA B 1 253 ? -23.880 8.279 6.175 1.00 41.58 230 ALA B O 1
ATOM 3185 N N . SER B 1 254 ? -22.898 9.246 7.952 1.00 41.00 231 SER B N 1
ATOM 3186 C CA . SER B 1 254 ? -22.570 10.466 7.226 1.00 40.68 231 SER B CA 1
ATOM 3187 C C . SER B 1 254 ? -21.700 10.138 6.022 1.00 40.13 231 SER B C 1
ATOM 3188 O O . SER B 1 254 ? -21.818 10.759 4.968 1.00 40.50 231 SER B O 1
ATOM 3191 N N . LEU B 1 255 ? -20.834 9.147 6.183 1.00 40.18 232 LEU B N 1
ATOM 3192 C CA . LEU B 1 255 ? -19.965 8.716 5.100 1.00 40.53 232 LEU B CA 1
ATOM 3193 C C . LEU B 1 255 ? -20.785 8.086 3.981 1.00 40.30 232 LEU B C 1
ATOM 3194 O O . LEU B 1 255 ? -20.561 8.354 2.802 1.00 40.20 232 LEU B O 1
ATOM 3199 N N . ALA B 1 256 ? -21.734 7.241 4.363 1.00 40.24 233 ALA B N 1
ATOM 3200 C CA . ALA B 1 256 ? -22.643 6.635 3.407 1.00 40.56 233 ALA B CA 1
ATOM 3201 C C . ALA B 1 256 ? -23.373 7.730 2.644 1.00 41.12 233 ALA B C 1
ATOM 3202 O O . ALA B 1 256 ? -23.504 7.671 1.423 1.00 41.14 233 ALA B O 1
ATOM 3204 N N . LEU B 1 257 ? -23.846 8.732 3.377 1.00 40.69 234 LEU B N 1
ATOM 3205 C CA . LEU B 1 257 ? -24.589 9.824 2.771 1.00 40.41 234 LEU B CA 1
ATOM 3206 C C . LEU B 1 257 ? -23.738 10.518 1.720 1.00 40.94 234 LEU B C 1
ATOM 3207 O O . LEU B 1 257 ? -24.222 10.869 0.648 1.00 41.80 234 LEU B O 1
ATOM 3212 N N . TYR B 1 258 ? -22.462 10.714 2.030 1.00 40.93 235 TYR B N 1
ATOM 3213 C CA . TYR B 1 258 ? -21.564 11.382 1.100 1.00 40.59 235 TYR B CA 1
ATOM 3214 C C . TYR B 1 258 ? -21.396 10.589 -0.194 1.00 40.81 235 TYR B C 1
ATOM 3215 O O . TYR B 1 258 ? -21.600 11.117 -1.286 1.00 41.58 235 TYR B O 1
ATOM 3224 N N . LEU B 1 259 ? -21.024 9.320 -0.065 1.00 40.76 236 LEU B N 1
ATOM 3225 C CA . LEU B 1 259 ? -20.769 8.474 -1.223 1.00 40.51 236 LEU B CA 1
ATOM 3226 C C . LEU B 1 259 ? -22.005 8.352 -2.098 1.00 40.99 236 LEU B C 1
ATOM 3227 O O . LEU B 1 259 ? -21.934 7.860 -3.225 1.00 41.22 236 LEU B O 1
ATOM 3232 N N . ALA B 1 260 ? -23.137 8.805 -1.572 1.00 41.19 237 ALA B N 1
ATOM 3233 C CA . ALA B 1 260 ? -24.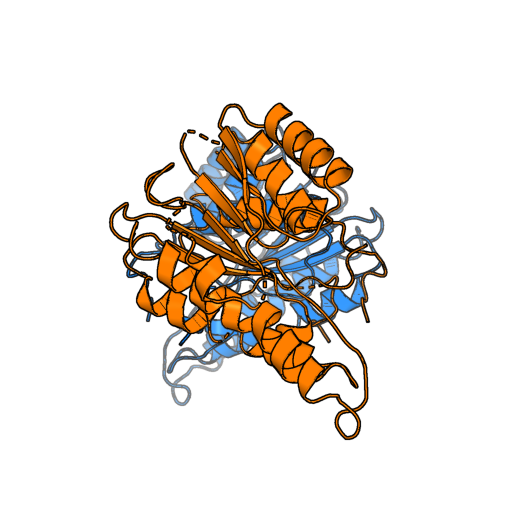395 8.740 -2.302 1.00 42.29 237 ALA B CA 1
ATOM 3234 C C . ALA B 1 260 ? -24.626 10.019 -3.105 1.00 43.59 237 ALA B C 1
ATOM 3235 O O . ALA B 1 260 ? -25.378 10.023 -4.084 1.00 44.89 237 ALA B O 1
ATOM 3237 N N . GLY B 1 261 ? -23.977 11.101 -2.684 1.00 42.61 238 GLY B N 1
ATOM 3238 C CA . GLY B 1 261 ? -24.096 12.374 -3.368 1.00 42.69 238 GLY B CA 1
ATOM 3239 C C . GLY B 1 261 ? -23.553 12.292 -4.778 1.00 42.74 238 GLY B C 1
ATOM 3240 O O . GLY B 1 261 ? -22.867 11.332 -5.127 1.00 42.96 238 GLY B O 1
ATOM 3241 N N . ASP B 1 262 ? -23.859 13.297 -5.592 1.00 42.67 239 ASP B N 1
ATOM 3242 C CA . ASP B 1 262 ? -23.370 13.333 -6.966 1.00 43.40 239 ASP B CA 1
ATOM 3243 C C . ASP B 1 262 ? -21.898 13.736 -7.023 1.00 43.60 239 ASP B C 1
ATOM 3244 O O . ASP B 1 262 ? -21.226 13.531 -8.034 1.00 43.22 239 ASP B O 1
ATOM 3249 N N . ASP B 1 263 ? -21.402 14.301 -5.929 1.00 43.51 240 ASP B N 1
ATOM 3250 C CA . ASP B 1 263 ? -20.014 14.733 -5.859 1.00 42.88 240 ASP B CA 1
ATOM 3251 C C . ASP B 1 263 ? -19.088 13.530 -5.779 1.00 43.69 240 ASP B C 1
ATOM 3252 O O . ASP B 1 263 ? -17.921 13.611 -6.160 1.00 44.95 240 ASP B O 1
ATOM 3257 N N . ALA B 1 264 ? -19.609 12.415 -5.277 1.00 43.19 241 ALA B N 1
ATOM 3258 C CA . ALA B 1 264 ? -18.814 11.199 -5.144 1.00 43.10 241 ALA B CA 1
ATOM 3259 C C . ALA B 1 264 ? -19.025 10.269 -6.330 1.00 43.93 241 ALA B C 1
ATOM 3260 O O . ALA B 1 264 ? -18.957 9.047 -6.197 1.00 43.75 241 ALA B O 1
ATOM 3262 N N . ALA B 1 265 ? -19.289 10.859 -7.491 1.00 44.06 242 ALA B N 1
ATOM 3263 C CA . ALA B 1 265 ? -19.493 10.086 -8.708 1.00 43.87 242 ALA B CA 1
ATOM 3264 C C . ALA B 1 265 ? -18.181 9.476 -9.188 1.00 44.48 242 ALA B C 1
ATOM 3265 O O . ALA B 1 265 ? -18.170 8.391 -9.763 1.00 45.49 242 ALA B O 1
ATOM 3267 N N . GLN B 1 266 ? -17.075 10.170 -8.943 1.00 44.91 243 GLN B N 1
ATOM 3268 C CA . GLN B 1 266 ? -15.776 9.717 -9.433 1.00 45.47 243 GLN B CA 1
ATOM 3269 C C . GLN B 1 266 ? -15.043 8.823 -8.435 1.00 44.52 243 GLN B C 1
ATOM 3270 O O . GLN B 1 266 ? -13.896 8.434 -8.663 1.00 44.29 243 GLN B O 1
ATOM 3276 N N . ILE B 1 267 ? -15.712 8.506 -7.332 1.00 43.76 244 ILE B N 1
ATOM 3277 C CA . ILE B 1 267 ? -15.181 7.567 -6.356 1.00 43.03 244 ILE B CA 1
ATOM 3278 C C . ILE B 1 267 ? -15.843 6.215 -6.572 1.00 42.54 244 ILE B C 1
ATOM 3279 O O . ILE B 1 267 ? -16.999 6.022 -6.204 1.00 43.17 244 ILE B O 1
ATOM 3284 N N . THR B 1 268 ? -15.121 5.281 -7.178 1.00 42.40 245 THR B N 1
ATOM 3285 C CA . THR B 1 268 ? -15.695 3.971 -7.456 1.00 42.71 245 THR B CA 1
ATOM 3286 C C . THR B 1 268 ? -14.648 2.867 -7.346 1.00 43.00 245 THR B C 1
ATOM 3287 O O . THR B 1 268 ? -13.476 3.079 -7.649 1.00 44.03 245 THR B O 1
ATOM 3291 N N . GLY B 1 269 ? -15.081 1.692 -6.897 1.00 42.86 246 GLY B N 1
ATOM 3292 C CA . GLY B 1 269 ? -14.199 0.548 -6.735 1.00 42.78 246 GLY B CA 1
ATOM 3293 C C . GLY B 1 269 ? -13.253 0.650 -5.552 1.00 43.23 246 GLY B C 1
ATOM 3294 O O . GLY B 1 269 ? -12.295 -0.115 -5.450 1.00 43.44 246 GLY B O 1
ATOM 3295 N N . THR B 1 270 ? -13.525 1.582 -4.646 1.00 42.99 247 THR B N 1
ATOM 3296 C CA . THR B 1 270 ? -12.609 1.845 -3.542 1.00 43.32 247 THR B CA 1
ATOM 3297 C C . THR B 1 270 ? -13.220 1.558 -2.166 1.00 43.53 247 THR B C 1
ATOM 3298 O O . THR B 1 270 ? -14.416 1.294 -2.048 1.00 43.31 247 THR B O 1
ATOM 3302 N N . HIS B 1 271 ? -12.382 1.603 -1.134 1.00 43.99 248 HIS B N 1
ATOM 3303 C CA . HIS B 1 271 ? -12.828 1.408 0.241 1.00 44.14 248 HIS B CA 1
ATOM 3304 C C . HIS B 1 271 ? -12.432 2.613 1.078 1.00 44.61 248 HIS B C 1
ATOM 3305 O O . HIS B 1 271 ? -11.329 3.143 0.934 1.00 44.86 248 HIS B O 1
ATOM 3312 N N . VAL B 1 272 ? -13.324 3.026 1.969 1.00 43.78 249 VAL B N 1
ATOM 3313 C CA . VAL B 1 272 ? -13.044 4.130 2.873 1.00 43.16 249 VAL B CA 1
ATOM 3314 C C . VAL B 1 272 ? -12.943 3.628 4.310 1.00 43.11 249 VAL B C 1
ATOM 3315 O O . VAL B 1 272 ? -13.940 3.229 4.912 1.00 43.08 249 VAL B O 1
ATOM 3319 N N . SER B 1 273 ? -11.731 3.644 4.852 1.00 43.40 250 SER B N 1
ATOM 3320 C CA . SER B 1 273 ? -11.494 3.180 6.213 1.00 42.74 250 SER B CA 1
ATOM 3321 C C . SER B 1 273 ? -11.842 4.241 7.245 1.00 42.17 250 SER B C 1
ATOM 3322 O O . SER B 1 273 ? -11.283 5.333 7.232 1.00 42.04 250 SER B O 1
ATOM 3333 N N . ASP B 1 275 ? -11.576 3.884 10.988 1.00 43.36 252 ASP B N 1
ATOM 3334 C CA . ASP B 1 275 ? -11.195 3.014 12.099 1.00 43.77 252 ASP B CA 1
ATOM 3335 C C . ASP B 1 275 ? -10.344 3.708 13.157 1.00 43.63 252 ASP B C 1
ATOM 3336 O O . ASP B 1 275 ? -9.796 3.056 14.040 1.00 44.44 252 ASP B O 1
ATOM 3341 N N . GLY B 1 276 ? -10.233 5.027 13.063 1.00 42.96 253 GLY B N 1
ATOM 3342 C CA . GLY B 1 276 ? -9.504 5.794 14.054 1.00 43.01 253 GLY B CA 1
ATOM 3343 C C . GLY B 1 276 ? -8.018 5.501 14.097 1.00 43.21 253 GLY B C 1
ATOM 3344 O O . GLY B 1 276 ? -7.386 5.641 15.138 1.00 44.24 253 GLY B O 1
ATOM 3345 N N . GLY B 1 277 ? -7.456 5.098 12.964 1.00 42.62 254 GLY B N 1
ATOM 3346 C CA . GLY B 1 277 ? -6.034 4.817 12.877 1.00 42.47 254 GLY B CA 1
ATOM 3347 C C . GLY B 1 277 ? -5.692 3.345 13.010 1.00 43.79 254 GLY B C 1
ATOM 3348 O O . GLY B 1 277 ? -4.521 2.986 13.080 1.00 44.85 254 GLY B O 1
ATOM 3349 N N . TRP B 1 278 ? -6.713 2.495 13.046 1.00 44.57 255 TRP B N 1
ATOM 3350 C CA . TRP B 1 278 ? -6.523 1.051 13.166 1.00 45.41 255 TRP B CA 1
ATOM 3351 C C . TRP B 1 278 ? -5.604 0.496 12.076 1.00 45.65 255 TRP B C 1
ATOM 3352 O O . TRP B 1 278 ? -4.604 -0.159 12.375 1.00 46.41 255 TRP B O 1
ATOM 3363 N N . THR B 1 279 ? -5.947 0.751 10.817 1.00 45.08 256 THR B N 1
ATOM 3364 C CA . THR B 1 279 ? -5.192 0.193 9.695 1.00 45.30 256 THR B CA 1
ATOM 3365 C C . THR B 1 279 ? -3.928 0.985 9.383 1.00 45.15 256 THR B C 1
ATOM 3366 O O . THR B 1 279 ? -3.076 0.531 8.616 1.00 45.64 256 THR B O 1
ATOM 3370 N N . ALA B 1 280 ? -3.815 2.168 9.978 1.00 44.44 257 ALA B N 1
ATOM 3371 C CA . ALA B 1 280 ? -2.642 3.015 9.794 1.00 44.26 257 ALA B CA 1
ATOM 3372 C C . ALA B 1 280 ? -1.390 2.351 10.360 1.00 45.53 257 ALA B C 1
ATOM 3373 O O . ALA B 1 280 ? -0.279 2.866 10.211 1.00 44.88 257 ALA B O 1
ATOM 3375 N N . GLN B 1 281 ? -1.578 1.204 11.008 1.00 46.46 258 GLN B N 1
ATOM 3376 C CA . GLN B 1 281 ? -0.474 0.466 11.614 1.00 47.76 258 GLN B CA 1
ATOM 3377 C C . GLN B 1 281 ? -0.543 -1.023 11.272 1.00 48.19 258 GLN B C 1
ATOM 3378 O O . GLN B 1 281 ? 0.196 -1.839 11.826 1.00 48.43 258 GLN B O 1
#